Protein AF-0000000070044343 (afdb_homodimer)

pLDDT: mean 97.55, std 3.2, range [55.31, 98.94]

Organism: NCBI:txid859350

Sequence (542 aa):
MTFNSKKQLLQFLAEDIGKGDITSALLPKRKITARIISRENAVVGGVSYAKEIFKLKGCNCTILKKDGSKIKKNQSVMTITGDAGKILTCERTALNLLTRMSGIATQTNEMVKKIPSKTKVYATRKTAPGLRYFDKEAVEMGGGKKHRLRLDEMVMIKDNHIAVGDSLSSLIKKAKRKYKKFEVEVENIQDAVLAAREEATIIMLDNFTPEQIKKTIQILKKQKLRNRVMLEASGGINSKNISKYGKTGVDIISVGSITNSVKGIDMSLEIMTFNSKKQLLQFLAEDIGKGDITSALLPKRKITARIISRENAVVGGVSYAKEIFKLKGCNCTILKKDGSKIKKNQSVMTITGDAGKILTCERTALNLLTRMSGIATQTNEMVKKIPSKTKVYATRKTAPGLRYFDKEAVEMGGGKKHRLRLDEMVMIKDNHIAVGDSLSSLIKKAKRKYKKFEVEVENIQDAVLAAREEATIIMLDNFTPEQIKKTIQILKKQKLRNRVMLEASGGINSKNISKYGKTGVDIISVGSITNSVKGIDMSLEI

Structure (mmCIF, N/CA/C/O backbone):
data_AF-0000000070044343-model_v1
#
loop_
_entity.id
_entity.type
_entity.pdbx_description
1 polymer 'Nicotinate-nucleotide pyrophosphorylase'
#
loop_
_atom_site.group_PDB
_atom_site.id
_atom_site.type_symbol
_atom_site.label_atom_id
_atom_site.label_alt_id
_atom_site.label_comp_id
_atom_site.label_asym_id
_atom_site.label_entity_id
_atom_site.label_seq_id
_atom_site.pdbx_PDB_ins_code
_atom_site.Cartn_x
_atom_site.Cartn_y
_atom_site.Cartn_z
_atom_site.occupancy
_atom_site.B_iso_or_equiv
_atom_site.auth_seq_id
_atom_site.auth_comp_id
_atom_site.auth_asym_id
_atom_site.auth_atom_id
_atom_site.pdbx_PDB_model_num
ATOM 1 N N . MET A 1 1 ? 1.25 -1.745 -22.375 1 55.31 1 MET A N 1
ATOM 2 C CA . MET A 1 1 ? 2.027 -0.523 -22.188 1 55.31 1 MET A CA 1
ATOM 3 C C . MET A 1 1 ? 3.295 -0.8 -21.391 1 55.31 1 MET A C 1
ATOM 5 O O . MET A 1 1 ? 3.254 -1.519 -20.391 1 55.31 1 MET A O 1
ATOM 9 N N . THR A 1 2 ? 4.438 -0.541 -22 1 77.75 2 THR A N 1
ATOM 10 C CA . THR A 1 2 ? 5.75 -0.702 -21.375 1 77.75 2 THR A CA 1
ATOM 11 C C . THR A 1 2 ? 5.871 0.167 -20.125 1 77.75 2 THR A C 1
ATOM 13 O O . THR A 1 2 ? 5.41 1.31 -20.109 1 77.75 2 THR A O 1
ATOM 16 N N . PHE A 1 3 ? 6.238 -0.471 -19.062 1 86.19 3 PHE A N 1
ATOM 17 C CA . PHE A 1 3 ? 6.445 0.259 -17.828 1 86.19 3 PHE A CA 1
ATOM 18 C C . PHE A 1 3 ? 7.398 1.43 -18.031 1 86.19 3 PHE A C 1
ATOM 20 O O . PHE A 1 3 ? 8.5 1.253 -18.562 1 86.19 3 PHE A O 1
ATOM 27 N N . ASN A 1 4 ? 6.867 2.605 -17.781 1 93.75 4 ASN A N 1
ATOM 28 C CA . ASN A 1 4 ? 7.617 3.855 -17.812 1 93.75 4 ASN A CA 1
ATOM 29 C C . ASN A 1 4 ? 7.641 4.539 -16.453 1 93.75 4 ASN A C 1
ATOM 31 O O . ASN A 1 4 ? 6.684 5.219 -16.078 1 93.75 4 ASN A O 1
ATOM 35 N N . SER A 1 5 ? 8.75 4.367 -15.781 1 94.38 5 SER A N 1
ATOM 36 C CA . SER A 1 5 ? 8.844 4.84 -14.398 1 94.38 5 SER A CA 1
ATOM 37 C C . SER A 1 5 ? 8.766 6.359 -14.328 1 94.38 5 SER A C 1
ATOM 39 O O . SER A 1 5 ? 8.117 6.906 -13.43 1 94.38 5 SER A O 1
ATOM 41 N N . LYS A 1 6 ? 9.391 7.098 -15.281 1 96.62 6 LYS A N 1
ATOM 42 C CA . LYS A 1 6 ? 9.367 8.555 -15.258 1 96.62 6 LYS A CA 1
ATOM 43 C C . LYS A 1 6 ? 7.941 9.086 -15.367 1 96.62 6 LYS A C 1
ATOM 45 O O . LYS A 1 6 ? 7.562 10.016 -14.648 1 96.62 6 LYS A O 1
ATOM 50 N N . LYS A 1 7 ? 7.211 8.469 -16.266 1 97 7 LYS A N 1
ATOM 51 C CA . LYS A 1 7 ? 5.816 8.867 -16.422 1 97 7 LYS A CA 1
ATOM 52 C C . LYS A 1 7 ? 5.02 8.633 -15.148 1 97 7 LYS A C 1
ATOM 54 O O . LYS A 1 7 ? 4.195 9.461 -14.758 1 97 7 LYS A O 1
ATOM 59 N N . GLN A 1 8 ? 5.215 7.539 -14.523 1 97.38 8 GLN A N 1
ATOM 60 C CA . GLN A 1 8 ? 4.508 7.215 -13.289 1 97.38 8 GLN A CA 1
ATOM 61 C C . GLN A 1 8 ? 4.895 8.172 -12.164 1 97.38 8 GLN A C 1
ATOM 63 O O . GLN A 1 8 ? 4.035 8.617 -11.398 1 97.38 8 GLN A O 1
ATOM 68 N N . LEU A 1 9 ? 6.191 8.469 -12.086 1 98.62 9 LEU A N 1
ATOM 69 C CA . LEU A 1 9 ? 6.656 9.383 -11.047 1 98.62 9 LEU A CA 1
ATOM 70 C C . LEU A 1 9 ? 6.051 10.773 -11.234 1 98.62 9 LEU A C 1
ATOM 72 O O . LEU A 1 9 ? 5.699 11.438 -10.25 1 98.62 9 LEU A O 1
ATOM 76 N N . LEU A 1 10 ? 5.906 11.195 -12.492 1 98.25 10 LEU A N 1
ATOM 77 C CA . LEU A 1 10 ? 5.27 12.477 -12.781 1 98.25 10 LEU A CA 1
ATOM 78 C C . LEU A 1 10 ? 3.807 12.469 -12.352 1 98.25 10 LEU A C 1
ATOM 80 O O . LEU A 1 10 ? 3.295 13.469 -11.852 1 98.25 10 LEU A O 1
ATOM 84 N N . GLN A 1 11 ? 3.199 11.328 -12.508 1 97.44 11 GLN A N 1
ATOM 85 C CA . GLN A 1 11 ? 1.81 11.188 -12.086 1 97.44 11 GLN A CA 1
ATOM 86 C C . GLN A 1 11 ? 1.691 11.242 -10.562 1 97.44 11 GLN A C 1
ATOM 88 O O . GLN A 1 11 ? 0.748 11.828 -10.031 1 97.44 11 GLN A O 1
ATOM 93 N N . PHE A 1 12 ? 2.637 10.594 -9.891 1 98.38 12 PHE A N 1
ATOM 94 C CA . PHE A 1 12 ? 2.646 10.641 -8.43 1 98.38 12 PHE A CA 1
ATOM 95 C C . PHE A 1 12 ? 2.805 12.07 -7.938 1 98.38 12 PHE A C 1
ATOM 97 O O . PHE A 1 12 ? 2.102 12.5 -7.016 1 98.38 12 PHE A O 1
ATOM 104 N N . LEU A 1 13 ? 3.688 12.82 -8.578 1 98.56 13 LEU A N 1
ATOM 105 C CA . LEU A 1 13 ? 3.912 14.219 -8.219 1 98.56 13 LEU A CA 1
ATOM 106 C C . LEU A 1 13 ? 2.66 15.047 -8.469 1 98.56 13 LEU A C 1
ATOM 108 O O . LEU A 1 13 ? 2.256 15.844 -7.617 1 98.56 13 LEU A O 1
ATOM 112 N N . ALA A 1 14 ? 2.078 14.836 -9.586 1 98 14 ALA A N 1
ATOM 113 C CA . ALA A 1 14 ? 0.883 15.594 -9.945 1 98 14 ALA A CA 1
ATOM 114 C C . ALA A 1 14 ? -0.254 15.328 -8.961 1 98 14 ALA A C 1
ATOM 116 O O . ALA A 1 14 ? -1.013 16.234 -8.617 1 98 14 ALA A O 1
ATOM 117 N N . GLU A 1 15 ? -0.381 14.125 -8.508 1 97.62 15 GLU A N 1
ATOM 118 C CA . GLU A 1 15 ? -1.396 13.734 -7.531 1 97.62 15 GLU A CA 1
ATOM 119 C C . GLU A 1 15 ? -1.244 14.523 -6.23 1 97.62 15 GLU A C 1
ATOM 121 O O . GLU A 1 15 ? -2.238 14.922 -5.621 1 97.62 15 GLU A O 1
ATOM 126 N N . ASP A 1 16 ? -0.014 14.773 -5.855 1 98 16 ASP A N 1
ATOM 127 C CA . ASP A 1 16 ? 0.257 15.406 -4.57 1 98 16 ASP A CA 1
ATOM 128 C C . ASP A 1 16 ? 0.26 16.922 -4.691 1 98 16 ASP A C 1
ATOM 130 O O . ASP A 1 16 ? -0.169 17.625 -3.773 1 98 16 ASP A O 1
ATOM 134 N N . ILE A 1 17 ? 0.705 17.438 -5.801 1 98.06 17 ILE A N 1
ATOM 135 C CA . ILE A 1 17 ? 0.956 18.859 -5.957 1 98.06 17 ILE A CA 1
ATOM 136 C C . ILE A 1 17 ? -0.338 19.578 -6.348 1 98.06 17 ILE A C 1
ATOM 138 O O . ILE A 1 17 ? -0.593 20.703 -5.902 1 98.06 17 ILE A O 1
ATOM 142 N N . GLY A 1 18 ? -1.152 18.938 -7.176 1 96.81 18 GLY A N 1
ATOM 143 C CA . GLY A 1 18 ? -2.326 19.609 -7.711 1 96.81 18 GLY A CA 1
ATOM 144 C C . GLY A 1 18 ? -1.993 20.875 -8.484 1 96.81 18 GLY A C 1
ATOM 145 O O . GLY A 1 18 ? -1.176 20.844 -9.406 1 96.81 18 GLY A O 1
ATOM 146 N N . LYS A 1 19 ? -2.557 21.984 -8.016 1 96.88 19 LYS A N 1
ATOM 147 C CA . LYS A 1 19 ? -2.316 23.25 -8.695 1 96.88 19 LYS A CA 1
ATOM 148 C C . LYS A 1 19 ? -1.028 23.906 -8.203 1 96.88 19 LYS A C 1
ATOM 150 O O . LYS A 1 19 ? -0.556 24.875 -8.797 1 96.88 19 LYS A O 1
ATOM 155 N N . GLY A 1 20 ? -0.52 23.391 -7.152 1 97.5 20 GLY A N 1
ATOM 156 C CA . GLY A 1 20 ? 0.73 23.938 -6.652 1 97.5 20 GLY A CA 1
ATOM 157 C C . GLY A 1 20 ? 0.908 23.766 -5.156 1 97.5 20 GLY A C 1
ATOM 158 O O . GLY A 1 20 ? -0.038 23.406 -4.453 1 97.5 20 GLY A O 1
ATOM 159 N N . ASP A 1 21 ? 2.107 23.922 -4.711 1 98.12 21 ASP A N 1
ATOM 160 C CA . ASP A 1 21 ? 2.443 23.906 -3.289 1 98.12 21 ASP A CA 1
ATOM 161 C C . ASP A 1 21 ? 2.299 25.297 -2.668 1 98.12 21 ASP A C 1
ATOM 163 O O . ASP A 1 21 ? 3.266 26.047 -2.611 1 98.12 21 ASP A O 1
ATOM 167 N N . ILE A 1 22 ? 1.182 25.484 -2.037 1 98.25 22 ILE A N 1
ATOM 168 C CA . ILE A 1 22 ? 0.842 26.828 -1.619 1 98.25 22 ILE A CA 1
ATOM 169 C C . ILE A 1 22 ? 1.586 27.172 -0.332 1 98.25 22 ILE A C 1
ATOM 171 O O . ILE A 1 22 ? 1.764 28.359 -0.006 1 98.25 22 ILE A O 1
ATOM 175 N N . THR A 1 23 ? 2.002 26.156 0.42 1 98.25 23 THR A N 1
ATOM 176 C CA . THR A 1 23 ? 2.785 26.438 1.62 1 98.25 23 THR A CA 1
ATOM 177 C C . THR A 1 23 ? 4.203 26.859 1.254 1 98.25 23 THR A C 1
ATOM 179 O O . THR A 1 23 ? 4.691 27.891 1.729 1 98.25 23 THR A O 1
ATOM 182 N N . SER A 1 24 ? 4.852 26.094 0.402 1 97.81 24 SER A N 1
ATOM 183 C CA . SER A 1 24 ? 6.23 26.375 0.029 1 97.81 24 SER A CA 1
ATOM 184 C C . SER A 1 24 ? 6.324 27.656 -0.79 1 97.81 24 SER A C 1
ATOM 186 O O . SER A 1 24 ? 7.387 28.281 -0.864 1 97.81 24 SER A O 1
ATOM 188 N N . ALA A 1 25 ? 5.266 28.078 -1.412 1 96.88 25 ALA A N 1
ATOM 189 C CA . ALA A 1 25 ? 5.234 29.328 -2.164 1 96.88 25 ALA A CA 1
ATOM 190 C C . ALA A 1 25 ? 5.426 30.531 -1.242 1 96.88 25 ALA A C 1
ATOM 192 O O . ALA A 1 25 ? 5.746 31.625 -1.702 1 96.88 25 ALA A O 1
ATOM 193 N N . LEU A 1 26 ? 5.215 30.328 0.057 1 97 26 LEU A N 1
ATOM 194 C CA . LEU A 1 26 ? 5.383 31.406 1.025 1 97 26 LEU A CA 1
ATOM 195 C C . LEU A 1 26 ? 6.855 31.609 1.352 1 97 26 LEU A C 1
ATOM 197 O O . LEU A 1 26 ? 7.223 32.625 1.97 1 97 26 LEU A O 1
ATOM 201 N N . LEU A 1 27 ? 7.719 30.734 0.926 1 97 27 LEU A N 1
ATOM 202 C CA . LEU A 1 27 ? 9.125 30.734 1.3 1 97 27 LEU A CA 1
ATOM 203 C C . LEU A 1 27 ? 9.938 31.625 0.359 1 97 27 LEU A C 1
ATOM 205 O O . LEU A 1 27 ? 9.57 31.797 -0.808 1 97 27 LEU A O 1
ATOM 209 N N . PRO A 1 28 ? 11 32.219 0.883 1 94.81 28 PRO A N 1
ATOM 210 C CA . PRO A 1 28 ? 11.93 32.906 -0.033 1 94.81 28 PRO A CA 1
ATOM 211 C C . PRO A 1 28 ? 12.656 31.922 -0.955 1 94.81 28 PRO A C 1
ATOM 213 O O . PRO A 1 28 ? 12.789 30.734 -0.621 1 94.81 28 PRO A O 1
ATOM 216 N N . LYS A 1 29 ? 13.008 32.469 -2.064 1 94.44 29 LYS A N 1
ATOM 217 C CA . LYS A 1 29 ? 13.836 31.641 -2.939 1 94.44 29 LYS A CA 1
ATOM 218 C C . LYS A 1 29 ? 15.234 31.438 -2.354 1 94.44 29 LYS A C 1
ATOM 220 O O . LYS A 1 29 ? 15.945 32.406 -2.096 1 94.44 29 LYS A O 1
ATOM 225 N N . ARG A 1 30 ? 15.57 30.219 -2.07 1 95.06 30 ARG A N 1
ATOM 226 C CA . ARG A 1 30 ? 16.859 29.891 -1.485 1 95.06 30 ARG A CA 1
ATOM 227 C C . ARG A 1 30 ? 17.297 28.469 -1.863 1 95.06 30 ARG A C 1
ATOM 229 O O . ARG A 1 30 ? 16.453 27.578 -1.966 1 95.06 30 ARG A O 1
ATOM 236 N N . LYS A 1 31 ? 18.578 28.375 -2.076 1 97.56 31 LYS A N 1
ATOM 237 C CA . LYS A 1 31 ? 19.156 27.047 -2.254 1 97.56 31 LYS A CA 1
ATOM 238 C C . LYS A 1 31 ? 19.516 26.406 -0.909 1 97.56 31 LYS A C 1
ATOM 240 O O . LYS A 1 31 ? 20.094 27.062 -0.043 1 97.56 31 LYS A O 1
ATOM 245 N N . ILE A 1 32 ? 19.125 25.188 -0.767 1 98.25 32 ILE A N 1
ATOM 246 C CA . ILE A 1 32 ? 19.422 24.516 0.493 1 98.25 32 ILE A CA 1
ATOM 247 C C . ILE A 1 32 ? 19.938 23.094 0.216 1 98.25 32 ILE A C 1
ATOM 249 O O . ILE A 1 32 ? 19.922 22.641 -0.929 1 98.25 32 ILE A O 1
ATOM 253 N N . THR A 1 33 ? 20.453 22.5 1.271 1 98.5 33 THR A N 1
ATOM 254 C CA . THR A 1 33 ? 20.781 21.078 1.309 1 98.5 33 THR A CA 1
ATOM 255 C C . THR A 1 33 ? 19.922 20.359 2.346 1 98.5 33 THR A C 1
ATOM 257 O O . THR A 1 33 ? 19.812 20.812 3.488 1 98.5 33 THR A O 1
ATOM 260 N N . ALA A 1 34 ? 19.281 19.344 1.929 1 98.62 34 ALA A N 1
ATOM 261 C CA . ALA A 1 34 ? 18.484 18.484 2.805 1 98.62 34 ALA A CA 1
ATOM 262 C C . ALA A 1 34 ? 18.969 17.047 2.766 1 98.62 34 ALA A C 1
ATOM 264 O O . ALA A 1 34 ? 19.75 16.672 1.891 1 98.62 34 ALA A O 1
ATOM 265 N N . ARG A 1 35 ? 18.625 16.328 3.742 1 98.69 35 ARG A N 1
ATOM 266 C CA . ARG A 1 35 ? 18.938 14.898 3.773 1 98.69 35 ARG A CA 1
ATOM 267 C C . ARG A 1 35 ? 17.688 14.086 4.109 1 98.69 35 ARG A C 1
ATOM 269 O O . ARG A 1 35 ? 16.828 14.547 4.863 1 98.69 35 ARG A O 1
ATOM 276 N N . ILE A 1 36 ? 17.547 12.922 3.537 1 98.88 36 ILE A N 1
ATOM 277 C CA . ILE A 1 36 ? 16.547 11.945 3.957 1 98.88 36 ILE A CA 1
ATOM 278 C C . ILE A 1 36 ? 17.203 10.906 4.867 1 98.88 36 ILE A C 1
ATOM 280 O O . ILE A 1 36 ? 18.25 10.352 4.539 1 98.88 36 ILE A O 1
ATOM 284 N N . ILE A 1 37 ? 16.562 10.648 5.988 1 98.75 37 ILE A N 1
ATOM 285 C CA . ILE A 1 37 ? 17.109 9.695 6.949 1 98.75 37 ILE A CA 1
ATOM 286 C C . ILE A 1 37 ? 16.062 8.625 7.258 1 98.75 37 ILE A C 1
ATOM 288 O O . ILE A 1 37 ? 14.867 8.875 7.164 1 98.75 37 ILE A O 1
ATOM 292 N N . SER A 1 38 ? 16.562 7.426 7.57 1 98.69 38 SER A N 1
ATOM 293 C CA . SER A 1 38 ? 15.688 6.398 8.125 1 98.69 38 SER A CA 1
ATOM 294 C C . SER A 1 38 ? 15.602 6.508 9.641 1 98.69 38 SER A C 1
ATOM 296 O O . SER A 1 38 ? 16.625 6.637 10.32 1 98.69 38 SER A O 1
ATOM 298 N N . ARG A 1 39 ? 14.414 6.453 10.156 1 97.62 39 ARG A N 1
ATOM 299 C CA . ARG A 1 39 ? 14.227 6.535 11.602 1 97.62 39 ARG A CA 1
ATOM 300 C C . ARG A 1 39 ? 14.227 5.148 12.234 1 97.62 39 ARG A C 1
ATOM 302 O O . ARG A 1 39 ? 14.047 5.016 13.453 1 97.62 39 ARG A O 1
ATOM 309 N N . GLU A 1 40 ? 14.391 4.094 11.523 1 97.56 40 GLU A N 1
ATOM 310 C CA . GLU A 1 40 ? 14.492 2.719 12.008 1 97.56 40 GLU A CA 1
ATOM 311 C C . GLU A 1 40 ? 15.422 1.892 11.125 1 97.56 40 GLU A C 1
ATOM 313 O O . GLU A 1 40 ? 15.828 2.334 10.047 1 97.56 40 GLU A O 1
ATOM 318 N N . ASN A 1 41 ? 15.938 0.764 11.68 1 98.75 41 ASN A N 1
ATOM 319 C CA . ASN A 1 41 ? 16.672 -0.188 10.852 1 98.75 41 ASN A CA 1
ATOM 320 C C . ASN A 1 41 ? 15.82 -0.725 9.711 1 98.75 41 ASN A C 1
ATOM 322 O O . ASN A 1 41 ? 14.625 -0.976 9.891 1 98.75 41 ASN A O 1
ATOM 326 N N . ALA A 1 42 ? 16.5 -0.84 8.516 1 98.88 42 ALA A N 1
ATOM 327 C CA . ALA A 1 42 ? 15.703 -1.273 7.367 1 98.88 42 ALA A CA 1
ATOM 328 C C . ALA A 1 42 ? 16.594 -1.737 6.223 1 98.88 42 ALA A C 1
ATOM 330 O O . ALA A 1 42 ? 17.828 -1.749 6.352 1 98.88 42 ALA A O 1
ATOM 331 N N . VAL A 1 43 ? 16.047 -2.291 5.246 1 98.94 43 VAL A N 1
ATOM 332 C CA . VAL A 1 43 ? 16.609 -2.414 3.906 1 98.94 43 VAL A CA 1
ATOM 333 C C . VAL A 1 43 ? 16.062 -1.304 3.01 1 98.94 43 VAL A C 1
ATOM 335 O O . VAL A 1 43 ? 14.852 -1.137 2.885 1 98.94 43 VAL A O 1
ATOM 338 N N . VAL A 1 44 ? 17 -0.612 2.383 1 98.88 44 VAL A N 1
ATOM 339 C CA . VAL A 1 44 ? 16.609 0.56 1.604 1 98.88 44 VAL A CA 1
ATOM 340 C C . VAL A 1 44 ? 16 0.12 0.279 1 98.88 44 VAL A C 1
ATOM 342 O O . VAL A 1 44 ? 16.531 -0.766 -0.396 1 98.88 44 VAL A O 1
ATOM 345 N N . GLY A 1 45 ? 14.867 0.693 -0.033 1 98.88 45 GLY A N 1
ATOM 346 C CA . GLY A 1 45 ? 14.219 0.494 -1.321 1 98.88 45 GLY A CA 1
ATOM 347 C C . GLY A 1 45 ? 13.617 1.765 -1.889 1 98.88 45 GLY A C 1
ATOM 348 O O . GLY A 1 45 ? 12.984 2.537 -1.163 1 98.88 45 GLY A O 1
ATOM 349 N N . GLY A 1 46 ? 13.859 1.996 -3.191 1 98.69 46 GLY A N 1
ATOM 350 C CA . GLY A 1 46 ? 13.211 3.096 -3.891 1 98.69 46 GLY A CA 1
ATOM 351 C C . GLY A 1 46 ? 14.07 4.348 -3.955 1 98.69 46 GLY A C 1
ATOM 352 O O . GLY A 1 46 ? 13.586 5.414 -4.344 1 98.69 46 GLY A O 1
ATOM 353 N N . VAL A 1 47 ? 15.336 4.262 -3.619 1 98.69 47 VAL A N 1
ATOM 354 C CA . VAL A 1 47 ? 16.188 5.449 -3.551 1 98.69 47 VAL A CA 1
ATOM 355 C C . VAL A 1 47 ? 16.422 6 -4.953 1 98.69 47 VAL A C 1
ATOM 357 O O . VAL A 1 47 ? 16.469 7.215 -5.148 1 98.69 47 VAL A O 1
ATOM 360 N N . SER A 1 48 ? 16.547 5.125 -5.938 1 98.69 48 SER A N 1
ATOM 361 C CA . SER A 1 48 ? 16.719 5.559 -7.32 1 98.69 48 SER A CA 1
ATOM 362 C C . SER A 1 48 ? 15.516 6.352 -7.805 1 98.69 48 SER A C 1
ATOM 364 O O . SER A 1 48 ? 15.664 7.34 -8.523 1 98.69 48 SER A O 1
ATOM 366 N N . TYR A 1 49 ? 14.336 5.926 -7.441 1 98.81 49 TYR A N 1
ATOM 367 C CA . TYR A 1 49 ? 13.117 6.621 -7.828 1 98.81 49 TYR A CA 1
ATOM 368 C C . TYR A 1 49 ? 12.984 7.945 -7.09 1 98.81 49 TYR A C 1
ATOM 370 O O . TYR A 1 49 ? 12.531 8.945 -7.66 1 98.81 49 TYR A O 1
ATOM 378 N N . ALA A 1 50 ? 13.359 7.918 -5.797 1 98.81 50 ALA A N 1
ATOM 379 C CA . ALA A 1 50 ? 13.352 9.172 -5.043 1 98.81 50 ALA A CA 1
ATOM 380 C C . ALA A 1 50 ? 14.266 10.203 -5.691 1 98.81 50 ALA A C 1
ATOM 382 O O . ALA A 1 50 ? 13.891 11.375 -5.824 1 98.81 50 ALA A O 1
ATOM 383 N N . LYS A 1 51 ? 15.445 9.773 -6.078 1 98.81 51 LYS A N 1
ATOM 384 C CA . LYS A 1 51 ? 16.375 10.648 -6.781 1 98.81 51 LYS A CA 1
ATOM 385 C C . LYS A 1 51 ? 15.734 11.234 -8.039 1 98.81 51 LYS A C 1
ATOM 387 O O . LYS A 1 51 ? 15.844 12.43 -8.305 1 98.81 51 LYS A O 1
ATOM 392 N N . GLU A 1 52 ? 15.117 10.383 -8.789 1 98.81 52 GLU A N 1
ATOM 393 C CA . GLU A 1 52 ? 14.484 10.828 -10.031 1 98.81 52 GLU A CA 1
ATOM 394 C C . GLU A 1 52 ? 13.391 11.852 -9.758 1 98.81 52 GLU A C 1
ATOM 396 O O . GLU A 1 52 ? 13.227 12.812 -10.508 1 98.81 52 GLU A O 1
ATOM 401 N N . ILE A 1 53 ? 12.617 11.664 -8.688 1 98.88 53 ILE A N 1
ATOM 402 C CA . ILE A 1 53 ? 11.555 12.594 -8.312 1 98.88 53 ILE A CA 1
ATOM 403 C C . ILE A 1 53 ? 12.141 13.984 -8.086 1 98.88 53 ILE A C 1
ATOM 405 O O . ILE A 1 53 ? 11.633 14.969 -8.625 1 98.88 53 ILE A O 1
ATOM 409 N N . PHE A 1 54 ? 13.18 14.094 -7.348 1 98.88 54 PHE A N 1
ATOM 410 C CA . PHE A 1 54 ? 13.812 15.383 -7.074 1 98.88 54 PHE A CA 1
ATOM 411 C C . PHE A 1 54 ? 14.43 15.961 -8.344 1 98.88 54 PHE A C 1
ATOM 413 O O . PHE A 1 54 ? 14.352 17.172 -8.578 1 98.88 54 PHE A O 1
ATOM 420 N N . LYS A 1 55 ? 15.023 15.117 -9.172 1 98.81 55 LYS A N 1
ATOM 421 C CA . LYS A 1 55 ? 15.633 15.555 -10.422 1 98.81 55 LYS A CA 1
ATOM 422 C C . LYS A 1 55 ? 14.594 16.156 -11.359 1 98.81 55 LYS A C 1
ATOM 424 O O . LYS A 1 55 ? 14.891 17.109 -12.094 1 98.81 55 LYS A O 1
ATOM 429 N N . LEU A 1 56 ? 13.43 15.578 -11.367 1 98.62 56 LEU A N 1
ATOM 430 C CA . LEU A 1 56 ? 12.344 16.062 -12.211 1 98.62 56 LEU A CA 1
ATOM 431 C C . LEU A 1 56 ? 12.016 17.516 -11.891 1 98.62 56 LEU A C 1
ATOM 433 O O . LEU A 1 56 ? 11.461 18.234 -12.734 1 98.62 56 LEU A O 1
ATOM 437 N N . LYS A 1 57 ? 12.359 17.938 -10.68 1 98.25 57 LYS A N 1
ATOM 438 C CA . LYS A 1 57 ? 12.094 19.312 -10.273 1 98.25 57 LYS A CA 1
ATOM 439 C C . LYS A 1 57 ? 13.383 20.141 -10.242 1 98.25 57 LYS A C 1
ATOM 441 O O . LYS A 1 57 ? 13.422 21.219 -9.648 1 98.25 57 LYS A O 1
ATOM 446 N N . GLY A 1 58 ? 14.422 19.609 -10.773 1 98.25 58 GLY A N 1
ATOM 447 C CA . GLY A 1 58 ? 15.656 20.344 -10.984 1 98.25 58 GLY A CA 1
ATOM 448 C C . GLY A 1 58 ? 16.594 20.297 -9.781 1 98.25 58 GLY A C 1
ATOM 449 O O . GLY A 1 58 ? 17.5 21.125 -9.656 1 98.25 58 GLY A O 1
ATOM 450 N N . CYS A 1 59 ? 16.406 19.406 -8.875 1 98.75 59 CYS A N 1
ATOM 451 C CA . CYS A 1 59 ? 17.281 19.266 -7.715 1 98.75 59 CYS A CA 1
ATOM 452 C C . CYS A 1 59 ? 18.391 18.25 -7.98 1 98.75 59 CYS A C 1
ATOM 454 O O . CYS A 1 59 ? 18.25 17.391 -8.852 1 98.75 59 CYS A O 1
ATOM 456 N N . ASN A 1 60 ? 19.469 18.391 -7.234 1 98.62 60 ASN A N 1
ATOM 457 C CA . ASN A 1 60 ? 20.578 17.438 -7.293 1 98.62 60 ASN A CA 1
ATOM 458 C C . ASN A 1 60 ? 20.562 16.484 -6.102 1 98.62 60 ASN A C 1
ATOM 460 O O . ASN A 1 60 ? 20.281 16.906 -4.973 1 98.62 60 ASN A O 1
ATOM 464 N N . CYS A 1 61 ? 20.828 15.242 -6.418 1 98.56 61 CYS A N 1
ATOM 465 C CA . CYS A 1 61 ? 20.75 14.242 -5.359 1 98.56 61 CYS A CA 1
ATOM 466 C C . CYS A 1 61 ? 22 13.367 -5.355 1 98.56 61 CYS A C 1
ATOM 468 O O . CYS A 1 61 ? 22.531 13.016 -6.414 1 98.56 61 CYS A O 1
ATOM 470 N N . THR A 1 62 ? 22.469 13.078 -4.184 1 98.81 62 THR A N 1
ATOM 471 C CA . THR A 1 62 ? 23.516 12.086 -3.973 1 98.81 62 THR A CA 1
ATOM 472 C C . THR A 1 62 ? 23 10.922 -3.141 1 98.81 62 THR A C 1
ATOM 474 O O . THR A 1 62 ? 22.547 11.109 -2.006 1 98.81 62 THR A O 1
ATOM 477 N N . ILE A 1 63 ? 23.094 9.75 -3.705 1 98.81 63 ILE A N 1
ATOM 478 C CA . ILE A 1 63 ? 22.672 8.547 -2.998 1 98.81 63 ILE A CA 1
ATOM 479 C C . ILE A 1 63 ? 23.766 8.102 -2.039 1 98.81 63 ILE A C 1
ATOM 481 O O . ILE A 1 63 ? 24.922 7.934 -2.441 1 98.81 63 ILE A O 1
ATOM 485 N N . LEU A 1 64 ? 23.453 7.938 -0.839 1 98.81 64 LEU A N 1
ATOM 486 C CA . LEU A 1 64 ? 24.422 7.512 0.167 1 98.81 64 LEU A CA 1
ATOM 487 C C . LEU A 1 64 ? 24.25 6.031 0.489 1 98.81 64 LEU A C 1
ATOM 489 O O . LEU A 1 64 ? 25.219 5.367 0.893 1 98.81 64 LEU A O 1
ATOM 493 N N . LYS A 1 65 ? 23.047 5.531 0.412 1 98.69 65 LYS A N 1
ATOM 494 C CA . LYS A 1 65 ? 22.719 4.121 0.57 1 98.69 65 LYS A CA 1
ATOM 495 C C . LYS A 1 65 ? 21.922 3.607 -0.624 1 98.69 65 LYS A C 1
ATOM 497 O O . LYS A 1 65 ? 20.797 4.043 -0.855 1 98.69 65 LYS A O 1
ATOM 502 N N . LYS A 1 66 ? 22.453 2.67 -1.312 1 98.62 66 LYS A N 1
ATOM 503 C CA . LYS A 1 66 ? 21.844 2.184 -2.541 1 98.62 66 LYS A CA 1
ATOM 504 C C . LYS A 1 66 ? 20.672 1.255 -2.238 1 98.62 66 LYS A C 1
ATOM 506 O O . LYS A 1 66 ? 20.562 0.725 -1.131 1 98.62 66 LYS A O 1
ATOM 511 N N . ASP A 1 67 ? 19.844 1.055 -3.184 1 98.75 67 ASP A N 1
ATOM 512 C CA . ASP A 1 67 ? 18.766 0.083 -3.078 1 98.75 67 ASP A CA 1
ATOM 513 C C . ASP A 1 67 ? 19.297 -1.299 -2.707 1 98.75 67 ASP A C 1
ATOM 515 O O . ASP A 1 67 ? 20.297 -1.756 -3.27 1 98.75 67 ASP A O 1
ATOM 519 N N . GLY A 1 68 ? 18.594 -1.936 -1.744 1 98.75 68 GLY A N 1
ATOM 520 C CA . GLY A 1 68 ? 19 -3.268 -1.325 1 98.75 68 GLY A CA 1
ATOM 521 C C . GLY A 1 68 ? 19.969 -3.258 -0.163 1 98.75 68 GLY A C 1
ATOM 522 O O . GLY A 1 68 ? 20.219 -4.297 0.454 1 98.75 68 GLY A O 1
ATOM 523 N N . SER A 1 69 ? 20.469 -2.098 0.226 1 98.62 69 SER A N 1
ATOM 524 C CA . SER A 1 69 ? 21.438 -1.991 1.316 1 98.62 69 SER A CA 1
ATOM 525 C C . SER A 1 69 ? 20.734 -1.913 2.668 1 98.62 69 SER A C 1
ATOM 527 O O . SER A 1 69 ? 19.641 -1.362 2.775 1 98.62 69 SER A O 1
ATOM 529 N N . LYS A 1 70 ? 21.453 -2.432 3.674 1 98.69 70 LYS A N 1
ATOM 530 C CA . LYS A 1 70 ? 20.984 -2.254 5.043 1 98.69 70 LYS A CA 1
ATOM 531 C C . LYS A 1 70 ? 21.297 -0.85 5.555 1 98.69 70 LYS A C 1
ATOM 533 O O . LYS A 1 70 ? 22.312 -0.266 5.199 1 98.69 70 LYS A O 1
ATOM 538 N N . ILE A 1 71 ? 20.406 -0.338 6.332 1 98.75 71 ILE A N 1
ATOM 539 C CA . ILE A 1 71 ? 20.594 0.983 6.922 1 98.75 71 ILE A CA 1
ATOM 540 C C . ILE A 1 71 ? 20.219 0.952 8.398 1 98.75 71 ILE A C 1
ATOM 542 O O . ILE A 1 71 ? 19.266 0.272 8.781 1 98.75 71 ILE A O 1
ATOM 546 N N . LYS A 1 72 ? 20.938 1.661 9.195 1 98.56 72 LYS A N 1
ATOM 547 C CA . LYS A 1 72 ? 20.656 1.756 10.625 1 98.56 72 LYS A CA 1
ATOM 548 C C . LYS A 1 72 ? 19.828 2.99 10.945 1 98.56 72 LYS A C 1
ATOM 550 O O . LYS A 1 72 ? 19.766 3.928 10.148 1 98.56 72 LYS A O 1
ATOM 555 N N . LYS A 1 73 ? 19.219 2.947 12.086 1 98.25 73 LYS A N 1
ATOM 556 C CA . LYS A 1 73 ? 18.469 4.09 12.586 1 98.25 73 LYS A CA 1
ATOM 557 C C . LYS A 1 73 ? 19.312 5.363 12.562 1 98.25 73 LYS A C 1
ATOM 559 O O . LYS A 1 73 ? 20.469 5.348 12.961 1 98.25 73 LYS A O 1
ATOM 564 N N . ASN A 1 74 ? 18.719 6.43 11.93 1 97.62 74 ASN A N 1
ATOM 565 C CA . ASN A 1 74 ? 19.25 7.785 11.914 1 97.62 74 ASN A CA 1
ATOM 566 C C . ASN A 1 74 ? 20.359 7.934 10.875 1 97.62 74 ASN A C 1
ATOM 568 O O . ASN A 1 74 ? 21.031 8.961 10.82 1 97.62 74 ASN A O 1
ATOM 572 N N . GLN A 1 75 ? 20.562 6.934 10.07 1 98.56 75 GLN A N 1
ATOM 573 C CA . GLN A 1 75 ? 21.484 7.07 8.945 1 98.56 75 GLN A CA 1
ATOM 574 C C . GLN A 1 75 ? 20.812 7.742 7.754 1 98.56 75 GLN A C 1
ATOM 576 O O . GLN A 1 75 ? 19.594 7.633 7.578 1 98.56 75 GLN A O 1
ATOM 581 N N . SER A 1 76 ? 21.625 8.383 6.969 1 98.69 76 SER A N 1
ATOM 582 C CA . SER A 1 76 ? 21.125 9.102 5.801 1 98.69 76 SER A CA 1
ATOM 583 C C . SER A 1 76 ? 21.031 8.188 4.586 1 98.69 76 SER A C 1
ATOM 585 O O . SER A 1 76 ? 21.938 7.395 4.324 1 98.69 76 SER A O 1
ATOM 587 N N . VAL A 1 77 ? 19.984 8.328 3.904 1 98.75 77 VAL A N 1
ATOM 588 C CA . VAL A 1 77 ? 19.75 7.578 2.676 1 98.75 77 VAL A CA 1
ATOM 589 C C . VAL A 1 77 ? 20.281 8.359 1.479 1 98.75 77 VAL A C 1
ATOM 591 O O . VAL A 1 77 ? 20.859 7.77 0.556 1 98.75 77 VAL A O 1
ATOM 594 N N . MET A 1 78 ? 20.094 9.672 1.481 1 98.81 78 MET A N 1
ATOM 595 C CA . MET A 1 78 ? 20.516 10.539 0.387 1 98.81 78 MET A CA 1
ATOM 596 C C . MET A 1 78 ? 20.594 11.992 0.841 1 98.81 78 MET A C 1
ATOM 598 O O . MET A 1 78 ? 20.078 12.344 1.902 1 98.81 78 MET A O 1
ATOM 602 N N . THR A 1 79 ? 21.281 12.766 0.076 1 98.88 79 THR A N 1
ATOM 603 C CA . THR A 1 79 ? 21.297 14.219 0.215 1 98.88 79 THR A CA 1
ATOM 604 C C . THR A 1 79 ? 20.719 14.883 -1.033 1 98.88 79 THR A C 1
ATOM 606 O O . THR A 1 79 ? 20.875 14.367 -2.145 1 98.88 79 THR A O 1
ATOM 609 N N . ILE A 1 80 ? 20.062 15.922 -0.845 1 98.88 80 ILE A N 1
ATOM 610 C CA . ILE A 1 80 ? 19.438 16.672 -1.927 1 98.88 80 ILE A CA 1
ATOM 611 C C . ILE A 1 80 ? 19.844 18.141 -1.837 1 98.88 80 ILE A C 1
ATOM 613 O O . ILE A 1 80 ? 19.797 18.75 -0.76 1 98.88 80 ILE A O 1
ATOM 617 N N . THR A 1 81 ? 20.219 18.719 -2.887 1 98.81 81 THR A N 1
ATOM 618 C CA . THR A 1 81 ? 20.531 20.141 -2.975 1 98.81 81 THR A CA 1
ATOM 619 C C . THR A 1 81 ? 19.734 20.797 -4.086 1 98.81 81 THR A C 1
ATOM 621 O O . THR A 1 81 ? 19.547 20.234 -5.164 1 98.81 81 THR A O 1
ATOM 624 N N . GLY A 1 82 ? 19.188 21.938 -3.812 1 98.56 82 GLY A N 1
ATOM 625 C CA . GLY A 1 82 ? 18.406 22.688 -4.789 1 98.56 82 GLY A CA 1
ATOM 626 C C . GLY A 1 82 ? 17.531 23.75 -4.164 1 98.56 82 GLY A C 1
ATOM 627 O O . GLY A 1 82 ? 17.75 24.156 -3.023 1 98.56 82 GLY A O 1
ATOM 628 N N . ASP A 1 83 ? 16.609 24.266 -4.996 1 98.31 83 ASP A N 1
ATOM 629 C CA . ASP A 1 83 ? 15.648 25.25 -4.508 1 98.31 83 ASP A CA 1
ATOM 630 C C . ASP A 1 83 ? 14.789 24.656 -3.389 1 98.31 83 ASP A C 1
ATOM 632 O O . ASP A 1 83 ? 14.234 23.562 -3.529 1 98.31 83 ASP A O 1
ATOM 636 N N . ALA A 1 84 ? 14.664 25.406 -2.242 1 98.25 84 ALA A N 1
ATOM 637 C CA . ALA A 1 84 ? 13.961 24.922 -1.059 1 98.25 84 ALA A CA 1
ATOM 638 C C . ALA A 1 84 ? 12.516 24.547 -1.39 1 98.25 84 ALA A C 1
ATOM 640 O O . ALA A 1 84 ? 12.023 23.5 -0.97 1 98.25 84 ALA A O 1
ATOM 641 N N . GLY A 1 85 ? 11.844 25.453 -2.072 1 98 85 GLY A N 1
ATOM 642 C CA . GLY A 1 85 ? 10.461 25.203 -2.445 1 98 85 GLY A CA 1
ATOM 643 C C . GLY A 1 85 ? 10.289 23.938 -3.271 1 98 85 GLY A C 1
ATOM 644 O O . GLY A 1 85 ? 9.336 23.188 -3.078 1 98 85 GLY A O 1
ATOM 645 N N . LYS A 1 86 ? 11.203 23.703 -4.195 1 98.44 86 LYS A N 1
ATOM 646 C CA . LYS A 1 86 ? 11.148 22.516 -5.051 1 98.44 86 LYS A CA 1
ATOM 647 C C . LYS A 1 86 ? 11.406 21.25 -4.246 1 98.44 86 LYS A C 1
ATOM 649 O O . LYS A 1 86 ? 10.734 20.234 -4.457 1 98.44 86 LYS A O 1
ATOM 654 N N . ILE A 1 87 ? 12.383 21.297 -3.334 1 98.81 87 ILE A N 1
ATOM 655 C CA . ILE A 1 87 ? 12.703 20.156 -2.49 1 98.81 87 ILE A CA 1
ATOM 656 C C . ILE A 1 87 ? 11.492 19.797 -1.633 1 98.81 87 ILE A C 1
ATOM 658 O O . ILE A 1 87 ? 11.086 18.625 -1.577 1 98.81 87 ILE A O 1
ATOM 662 N N . LEU A 1 88 ? 10.867 20.797 -1.006 1 98.75 88 LEU A N 1
ATOM 663 C CA . LEU A 1 88 ? 9.75 20.547 -0.1 1 98.75 88 LEU A CA 1
ATOM 664 C C . LEU A 1 88 ? 8.516 20.094 -0.868 1 98.75 88 LEU A C 1
ATOM 666 O O . LEU A 1 88 ? 7.73 19.281 -0.361 1 98.75 88 LEU A O 1
ATOM 670 N N . THR A 1 89 ? 8.367 20.547 -2.092 1 98.62 89 THR A N 1
ATOM 671 C CA . THR A 1 89 ? 7.266 20.125 -2.955 1 98.62 89 THR A CA 1
ATOM 672 C C . THR A 1 89 ? 7.367 18.641 -3.264 1 98.62 89 THR A C 1
ATOM 674 O O . THR A 1 89 ? 6.348 17.953 -3.381 1 98.62 89 THR A O 1
ATOM 677 N N . CYS A 1 90 ? 8.57 18.125 -3.367 1 98.75 90 CYS A N 1
ATOM 678 C CA . CYS A 1 90 ? 8.805 16.734 -3.756 1 98.75 90 CYS A CA 1
ATOM 679 C C . CYS A 1 90 ? 8.828 15.82 -2.537 1 98.75 90 CYS A C 1
ATOM 681 O O . CYS A 1 90 ? 8.734 14.602 -2.668 1 98.75 90 CYS A O 1
ATOM 683 N N . GLU A 1 91 ? 8.922 16.359 -1.384 1 98.75 91 GLU A N 1
ATOM 684 C CA . GLU A 1 91 ? 9.258 15.641 -0.159 1 98.75 91 GLU A CA 1
ATOM 685 C C . GLU A 1 91 ? 8.289 14.492 0.092 1 98.75 91 GLU A C 1
ATOM 687 O O . GLU A 1 91 ? 8.711 13.336 0.191 1 98.75 91 GLU A O 1
ATOM 692 N N . ARG A 1 92 ? 7.023 14.781 0.16 1 98.62 92 ARG A N 1
ATOM 693 C CA . ARG A 1 92 ? 6.055 13.781 0.593 1 98.62 92 ARG A CA 1
ATOM 694 C C . ARG A 1 92 ? 5.949 12.648 -0.418 1 98.62 92 ARG A C 1
ATOM 696 O O . ARG A 1 92 ? 5.898 11.477 -0.041 1 98.62 92 ARG A O 1
ATOM 703 N N . THR A 1 93 ? 5.938 12.977 -1.706 1 98.81 93 THR A N 1
ATOM 704 C CA . THR A 1 93 ? 5.863 11.953 -2.742 1 98.81 93 THR A CA 1
ATOM 705 C C . THR A 1 93 ? 7.074 11.031 -2.674 1 98.81 93 THR A C 1
ATOM 707 O O . THR A 1 93 ? 6.934 9.805 -2.713 1 98.81 93 THR A O 1
ATOM 710 N N . ALA A 1 94 ? 8.273 11.648 -2.553 1 98.94 94 ALA A N 1
ATOM 711 C CA . ALA A 1 94 ? 9.508 10.867 -2.473 1 98.94 94 ALA A CA 1
ATOM 712 C C . ALA A 1 94 ? 9.516 9.977 -1.231 1 98.94 94 ALA A C 1
ATOM 714 O O . ALA A 1 94 ? 9.836 8.789 -1.312 1 98.94 94 ALA A O 1
ATOM 715 N N . LEU A 1 95 ? 9.125 10.547 -0.15 1 98.88 95 LEU A N 1
ATOM 716 C CA . LEU A 1 95 ? 9.141 9.805 1.105 1 98.88 95 LEU A CA 1
ATOM 717 C C . LEU A 1 95 ? 8.109 8.68 1.085 1 98.88 95 LEU A C 1
ATOM 719 O O . LEU A 1 95 ? 8.359 7.594 1.618 1 98.88 95 LEU A O 1
ATOM 723 N N . ASN A 1 96 ? 6.91 8.945 0.528 1 98.88 96 ASN A N 1
ATOM 724 C CA . ASN A 1 96 ? 5.902 7.895 0.446 1 98.88 96 ASN A CA 1
ATOM 725 C C . ASN A 1 96 ? 6.426 6.676 -0.313 1 98.88 96 ASN A C 1
ATOM 727 O O . ASN A 1 96 ? 6.203 5.539 0.104 1 98.88 96 ASN A O 1
ATOM 731 N N . LEU A 1 97 ? 7.055 6.93 -1.403 1 98.88 97 LEU A N 1
ATOM 732 C CA . LEU A 1 97 ? 7.582 5.836 -2.211 1 98.88 97 LEU A CA 1
ATOM 733 C C . LEU A 1 97 ? 8.703 5.109 -1.475 1 98.88 97 LEU A C 1
ATOM 735 O O . LEU A 1 97 ? 8.719 3.877 -1.424 1 98.88 97 LEU A O 1
ATOM 739 N N . LEU A 1 98 ? 9.617 5.855 -0.861 1 98.88 98 LEU A N 1
ATOM 740 C CA . LEU A 1 98 ? 10.711 5.285 -0.089 1 98.88 98 LEU A CA 1
ATOM 741 C C . LEU A 1 98 ? 10.18 4.453 1.074 1 98.88 98 LEU A C 1
ATOM 743 O O . LEU A 1 98 ? 10.672 3.348 1.324 1 98.88 98 LEU A O 1
ATOM 747 N N . THR A 1 99 ? 9.25 5.012 1.771 1 98.88 99 THR A N 1
ATOM 748 C CA . THR A 1 99 ? 8.641 4.352 2.924 1 98.88 99 THR A CA 1
ATOM 749 C C . THR A 1 99 ? 8.047 3.004 2.525 1 98.88 99 THR A C 1
ATOM 751 O O . THR A 1 99 ? 8.32 1.985 3.166 1 98.88 99 THR A O 1
ATOM 754 N N . ARG A 1 100 ? 7.312 2.918 1.471 1 98.88 100 ARG A N 1
ATOM 755 C CA . ARG A 1 100 ? 6.645 1.692 1.045 1 98.88 100 ARG A CA 1
ATOM 756 C C . ARG A 1 100 ? 7.648 0.671 0.524 1 98.88 100 ARG A C 1
ATOM 758 O O . ARG A 1 100 ? 7.672 -0.473 0.981 1 98.88 100 ARG A O 1
ATOM 765 N N . MET A 1 101 ? 8.492 1.12 -0.385 1 98.94 101 MET A N 1
ATOM 766 C CA . MET A 1 101 ? 9.414 0.179 -1.011 1 98.94 101 MET A CA 1
ATOM 767 C C . MET A 1 101 ? 10.422 -0.355 0.006 1 98.94 101 MET A C 1
ATOM 769 O O . MET A 1 101 ? 10.773 -1.536 -0.021 1 98.94 101 MET A O 1
ATOM 773 N N . SER A 1 102 ? 10.891 0.497 0.901 1 98.94 102 SER A N 1
ATOM 774 C CA . SER A 1 102 ? 11.781 0.023 1.955 1 98.94 102 SER A CA 1
ATOM 775 C C . SER A 1 102 ? 11.062 -0.936 2.898 1 98.94 102 SER A C 1
ATOM 777 O O . SER A 1 102 ? 11.672 -1.875 3.418 1 98.94 102 SER A O 1
ATOM 779 N N . GLY A 1 103 ? 9.781 -0.62 3.152 1 98.81 103 GLY A N 1
ATOM 780 C CA . GLY A 1 103 ? 8.992 -1.547 3.947 1 98.81 103 GLY A CA 1
ATOM 781 C C . GLY A 1 103 ? 8.922 -2.938 3.344 1 98.81 103 GLY A C 1
ATOM 782 O O . GLY A 1 103 ? 9.164 -3.932 4.031 1 98.81 103 GLY A O 1
ATOM 783 N N . ILE A 1 104 ? 8.633 -3.012 2.1 1 98.88 104 ILE A N 1
ATOM 784 C CA . ILE A 1 104 ? 8.539 -4.277 1.381 1 98.88 104 ILE A CA 1
ATOM 785 C C . ILE A 1 104 ? 9.898 -4.969 1.371 1 98.88 104 ILE A C 1
ATOM 787 O O . ILE A 1 104 ? 9.992 -6.164 1.657 1 98.88 104 ILE A O 1
ATOM 791 N N . ALA A 1 105 ? 10.945 -4.211 1.037 1 98.94 105 ALA A N 1
ATOM 792 C CA . ALA A 1 105 ? 12.289 -4.777 1 1 98.94 105 ALA A CA 1
ATOM 793 C C . ALA A 1 105 ? 12.688 -5.348 2.359 1 98.94 105 ALA A C 1
ATOM 795 O O . ALA A 1 105 ? 13.227 -6.449 2.441 1 98.94 105 ALA A O 1
ATOM 796 N N . THR A 1 106 ? 12.398 -4.617 3.402 1 98.88 106 THR A N 1
ATOM 797 C CA . THR A 1 106 ? 12.75 -5.031 4.754 1 98.88 106 THR A CA 1
ATOM 798 C C . THR A 1 106 ? 12.016 -6.312 5.141 1 98.88 106 THR A C 1
ATOM 800 O O . THR A 1 106 ? 12.625 -7.254 5.652 1 98.88 106 THR A O 1
ATOM 803 N N . GLN A 1 107 ? 10.719 -6.348 4.906 1 98.62 107 GLN A N 1
ATOM 804 C CA . GLN A 1 107 ? 9.914 -7.523 5.219 1 98.62 107 GLN A CA 1
ATOM 805 C C . GLN A 1 107 ? 10.391 -8.734 4.422 1 98.62 107 GLN A C 1
ATOM 807 O O . GLN A 1 107 ? 10.438 -9.852 4.945 1 98.62 107 GLN A O 1
ATOM 812 N N . THR A 1 108 ? 10.688 -8.516 3.182 1 98.81 108 THR A N 1
ATOM 813 C CA . THR A 1 108 ? 11.18 -9.602 2.336 1 98.81 108 THR A CA 1
ATOM 814 C C . THR A 1 108 ? 12.5 -10.141 2.871 1 98.81 108 THR A C 1
ATOM 816 O O . THR A 1 108 ? 12.68 -11.359 2.986 1 98.81 108 THR A O 1
ATOM 819 N N . ASN A 1 109 ? 13.414 -9.258 3.178 1 98.81 109 ASN A N 1
ATOM 820 C CA . ASN A 1 109 ? 14.719 -9.656 3.695 1 98.81 109 ASN A CA 1
ATOM 821 C C . ASN A 1 109 ? 14.594 -10.484 4.969 1 98.81 109 ASN A C 1
ATOM 823 O O . ASN A 1 109 ? 15.328 -11.453 5.156 1 98.81 109 ASN A O 1
ATOM 827 N N . GLU A 1 110 ? 13.641 -10.109 5.832 1 98.25 110 GLU A N 1
ATOM 828 C CA . GLU A 1 110 ? 13.391 -10.852 7.066 1 98.25 110 GLU A CA 1
ATOM 829 C C . GLU A 1 110 ? 12.953 -12.281 6.766 1 98.25 110 GLU A C 1
ATOM 831 O O . GLU A 1 110 ? 13.344 -13.219 7.473 1 98.25 110 GLU A O 1
ATOM 836 N N . MET A 1 111 ? 12.188 -12.453 5.773 1 98.31 111 MET A N 1
ATOM 837 C CA . MET A 1 111 ? 11.695 -13.773 5.395 1 98.31 111 MET A CA 1
ATOM 838 C C . MET A 1 111 ? 12.797 -14.602 4.754 1 98.31 111 MET A C 1
ATOM 840 O O . MET A 1 111 ? 12.945 -15.789 5.055 1 98.31 111 MET A O 1
ATOM 844 N N . VAL A 1 112 ? 13.523 -14 3.869 1 98.44 112 VAL A N 1
ATOM 845 C CA . VAL A 1 112 ? 14.594 -14.672 3.145 1 98.44 112 VAL A CA 1
ATOM 846 C C . VAL A 1 112 ? 15.609 -15.242 4.133 1 98.44 112 VAL A C 1
ATOM 848 O O . VAL A 1 112 ? 16.109 -16.344 3.943 1 98.44 112 VAL A O 1
ATOM 851 N N . LYS A 1 113 ? 15.875 -14.555 5.199 1 98.12 113 LYS A N 1
ATOM 852 C CA . LYS A 1 113 ? 16.875 -14.953 6.191 1 98.12 113 LYS A CA 1
ATOM 853 C C . LYS A 1 113 ? 16.406 -16.188 6.973 1 98.12 113 LYS A C 1
ATOM 855 O O . LYS A 1 113 ? 17.219 -16.891 7.574 1 98.12 113 LYS A O 1
ATOM 860 N N . LYS A 1 114 ? 15.164 -16.453 6.938 1 98.31 114 LYS A N 1
ATOM 861 C CA . LYS A 1 114 ? 14.594 -17.5 7.785 1 98.31 114 LYS A CA 1
ATOM 862 C C . LYS A 1 114 ? 14.516 -18.828 7.039 1 98.31 114 LYS A C 1
ATOM 864 O O . LYS A 1 114 ? 14.094 -19.844 7.602 1 98.31 114 LYS A O 1
ATOM 869 N N . ILE A 1 115 ? 14.906 -18.844 5.781 1 98.25 115 ILE A N 1
ATOM 870 C CA . ILE A 1 115 ? 14.766 -20.062 5.008 1 98.25 115 ILE A CA 1
ATOM 871 C C . ILE A 1 115 ? 16.094 -20.438 4.363 1 98.25 115 ILE A C 1
ATOM 873 O O . ILE A 1 115 ? 16.984 -19.578 4.227 1 98.25 115 ILE A O 1
ATOM 877 N N . PRO A 1 116 ? 16.281 -21.688 3.967 1 97.88 116 PRO A N 1
ATOM 878 C CA . PRO A 1 116 ? 17.516 -22.078 3.281 1 97.88 116 PRO A CA 1
ATOM 879 C C . PRO A 1 116 ? 17.719 -21.344 1.962 1 97.88 116 PRO A C 1
ATOM 881 O O . PRO A 1 116 ? 16.734 -21.031 1.266 1 97.88 116 PRO A O 1
ATOM 884 N N . SER A 1 117 ? 18.984 -21.109 1.592 1 96.75 117 SER A N 1
ATOM 885 C CA . SER A 1 117 ? 19.328 -20.328 0.415 1 96.75 117 SER A CA 1
ATOM 886 C C . SER A 1 117 ? 18.797 -20.969 -0.861 1 96.75 117 SER A C 1
ATOM 888 O O . SER A 1 117 ? 18.594 -20.281 -1.867 1 96.75 117 SER A O 1
ATOM 890 N N . LYS A 1 118 ? 18.609 -22.234 -0.81 1 97.06 118 LYS A N 1
ATOM 891 C CA . LYS A 1 118 ? 18.141 -22.938 -2.004 1 97.06 118 LYS A CA 1
ATOM 892 C C . LYS A 1 118 ? 16.688 -22.625 -2.299 1 97.06 118 LYS A C 1
ATOM 894 O O . LYS A 1 118 ? 16.234 -22.75 -3.438 1 97.06 118 LYS A O 1
ATOM 899 N N . THR A 1 119 ? 15.906 -22.328 -1.269 1 98.44 119 THR A N 1
ATOM 900 C CA . THR A 1 119 ? 14.508 -21.938 -1.413 1 98.44 119 THR A CA 1
ATOM 901 C C . THR A 1 119 ? 14.383 -20.438 -1.603 1 98.44 119 THR A C 1
ATOM 903 O O . THR A 1 119 ? 15.047 -19.656 -0.913 1 98.44 119 THR A O 1
ATOM 906 N N . LYS A 1 120 ? 13.562 -19.969 -2.533 1 98.62 120 LYS A N 1
ATOM 907 C CA . LYS A 1 120 ? 13.445 -18.547 -2.84 1 98.62 120 LYS A CA 1
ATOM 908 C C . LYS A 1 120 ? 12.07 -18.016 -2.445 1 98.62 120 LYS A C 1
ATOM 910 O O . LYS A 1 120 ? 11.062 -18.703 -2.605 1 98.62 120 LYS A O 1
ATOM 915 N N . VAL A 1 121 ? 12.031 -16.797 -1.972 1 98.75 121 VAL A N 1
ATOM 916 C CA . VAL A 1 121 ? 10.789 -16.094 -1.681 1 98.75 121 VAL A CA 1
ATOM 917 C C . VAL A 1 121 ? 10.312 -15.352 -2.928 1 98.75 121 VAL A C 1
ATOM 919 O O . VAL A 1 121 ? 11.055 -14.562 -3.51 1 98.75 121 VAL A O 1
ATOM 922 N N . TYR A 1 122 ? 9.086 -15.594 -3.299 1 98.38 122 TYR A N 1
ATOM 923 C CA . TYR A 1 122 ? 8.5 -14.961 -4.477 1 98.38 122 TYR A CA 1
ATOM 924 C C . TYR A 1 122 ? 7.375 -14.016 -4.086 1 98.38 122 TYR A C 1
ATOM 926 O O . TYR A 1 122 ? 6.582 -14.32 -3.193 1 98.38 122 TYR A O 1
ATOM 934 N N . ALA A 1 123 ? 7.367 -12.906 -4.789 1 97.12 123 ALA A N 1
ATOM 935 C CA . ALA A 1 123 ? 6.207 -12.023 -4.699 1 97.12 123 ALA A CA 1
ATOM 936 C C . ALA A 1 123 ? 5.047 -12.547 -5.535 1 97.12 123 ALA A C 1
ATOM 938 O O . ALA A 1 123 ? 5.258 -13.172 -6.578 1 97.12 123 ALA A O 1
ATOM 939 N N . THR A 1 124 ? 3.861 -12.281 -5.113 1 97.19 124 THR A N 1
ATOM 940 C CA . THR A 1 124 ? 2.66 -12.602 -5.875 1 97.19 124 THR A CA 1
ATOM 941 C C . THR A 1 124 ? 2.15 -11.375 -6.625 1 97.19 124 THR A C 1
ATOM 943 O O . THR A 1 124 ? 2.836 -10.352 -6.691 1 97.19 124 THR A O 1
ATOM 946 N N . ARG A 1 125 ? 1.029 -11.539 -7.289 1 97.75 125 ARG A N 1
ATOM 947 C CA . ARG A 1 125 ? 0.407 -10.398 -7.957 1 97.75 125 ARG A CA 1
ATOM 948 C C . ARG A 1 125 ? -0.525 -9.656 -7.012 1 97.75 125 ARG A C 1
ATOM 950 O O . ARG A 1 125 ? -1.281 -8.781 -7.438 1 97.75 125 ARG A O 1
ATOM 957 N N . LYS A 1 126 ? -0.491 -10.078 -5.734 1 98.12 126 LYS A N 1
ATOM 958 C CA . LYS A 1 126 ? -1.233 -9.359 -4.699 1 98.12 126 LYS A CA 1
ATOM 959 C C . LYS A 1 126 ? -0.501 -8.094 -4.277 1 98.12 126 LYS A C 1
ATOM 961 O O . LYS A 1 126 ? 0 -8 -3.154 1 98.12 126 LYS A O 1
ATOM 966 N N . THR A 1 127 ? -0.459 -7.141 -5.137 1 98.56 127 THR A N 1
ATOM 967 C CA . THR A 1 127 ? 0.256 -5.879 -4.973 1 98.56 127 THR A CA 1
ATOM 968 C C . THR A 1 127 ? -0.722 -4.711 -4.875 1 98.56 127 THR A C 1
ATOM 970 O O . THR A 1 127 ? -1.935 -4.898 -4.996 1 98.56 127 THR A O 1
ATOM 973 N N . ALA A 1 128 ? -0.22 -3.586 -4.555 1 98.56 128 ALA A N 1
ATOM 974 C CA . ALA A 1 128 ? -1.056 -2.389 -4.617 1 98.56 128 ALA A CA 1
ATOM 975 C C . ALA A 1 128 ? -1.288 -1.961 -6.066 1 98.56 128 ALA A C 1
ATOM 977 O O . ALA A 1 128 ? -0.339 -1.832 -6.84 1 98.56 128 ALA A O 1
ATOM 978 N N . PRO A 1 129 ? -2.576 -1.737 -6.426 1 98.38 129 PRO A N 1
ATOM 979 C CA . PRO A 1 129 ? -2.844 -1.338 -7.809 1 98.38 129 PRO A CA 1
ATOM 980 C C . PRO A 1 129 ? -2.082 -0.078 -8.219 1 98.38 129 PRO A C 1
ATOM 982 O O . PRO A 1 129 ? -2.074 0.91 -7.477 1 98.38 129 PRO A O 1
ATOM 985 N N . GLY A 1 130 ? -1.463 -0.161 -9.375 1 97.88 130 GLY A N 1
ATOM 986 C CA . GLY A 1 130 ? -0.695 0.976 -9.852 1 97.88 130 GLY A CA 1
ATOM 987 C C . GLY A 1 130 ? 0.748 0.962 -9.383 1 97.88 130 GLY A C 1
ATOM 988 O O . GLY A 1 130 ? 1.573 1.733 -9.883 1 97.88 130 GLY A O 1
ATOM 989 N N . LEU A 1 131 ? 1.053 0.021 -8.469 1 98.62 131 LEU A N 1
ATOM 990 C CA . LEU A 1 131 ? 2.393 0.025 -7.887 1 98.62 131 LEU A CA 1
ATOM 991 C C . LEU A 1 131 ? 3.061 -1.335 -8.062 1 98.62 131 LEU A C 1
ATOM 993 O O . LEU A 1 131 ? 4.086 -1.61 -7.43 1 98.62 131 LEU A O 1
ATOM 997 N N . ARG A 1 132 ? 2.566 -2.176 -8.93 1 98.12 132 ARG A N 1
ATOM 998 C CA . ARG A 1 132 ? 3.045 -3.549 -9.039 1 98.12 132 ARG A CA 1
ATOM 999 C C . ARG A 1 132 ? 4.535 -3.586 -9.359 1 98.12 132 ARG A C 1
ATOM 1001 O O . ARG A 1 132 ? 5.289 -4.344 -8.742 1 98.12 132 ARG A O 1
ATOM 1008 N N . TYR A 1 133 ? 4.934 -2.777 -10.32 1 97.88 133 TYR A N 1
ATOM 1009 C CA . TYR A 1 133 ? 6.336 -2.783 -10.727 1 97.88 133 TYR A CA 1
ATOM 1010 C C . TYR A 1 133 ? 7.234 -2.352 -9.57 1 97.88 133 TYR A C 1
ATOM 1012 O O . TYR A 1 133 ? 8.258 -2.982 -9.305 1 97.88 133 TYR A O 1
ATOM 1020 N N . PHE A 1 134 ? 6.859 -1.32 -8.852 1 98.69 134 PHE A N 1
ATOM 1021 C CA . PHE A 1 134 ? 7.617 -0.827 -7.703 1 98.69 134 PHE A CA 1
ATOM 1022 C C . PHE A 1 134 ? 7.645 -1.864 -6.59 1 98.69 134 PHE A C 1
ATOM 1024 O O . PHE A 1 134 ? 8.695 -2.119 -6 1 98.69 134 PHE A O 1
ATOM 1031 N N . ASP A 1 135 ? 6.438 -2.451 -6.301 1 98.75 135 ASP A N 1
ATOM 1032 C CA . ASP A 1 135 ? 6.32 -3.459 -5.254 1 98.75 135 ASP A CA 1
ATOM 1033 C C . ASP A 1 135 ? 7.23 -4.652 -5.535 1 98.75 135 ASP A C 1
ATOM 1035 O O . ASP A 1 135 ? 7.949 -5.117 -4.648 1 98.75 135 ASP A O 1
ATOM 1039 N N . LYS A 1 136 ? 7.191 -5.145 -6.754 1 98.44 136 LYS A N 1
ATOM 1040 C CA . LYS A 1 136 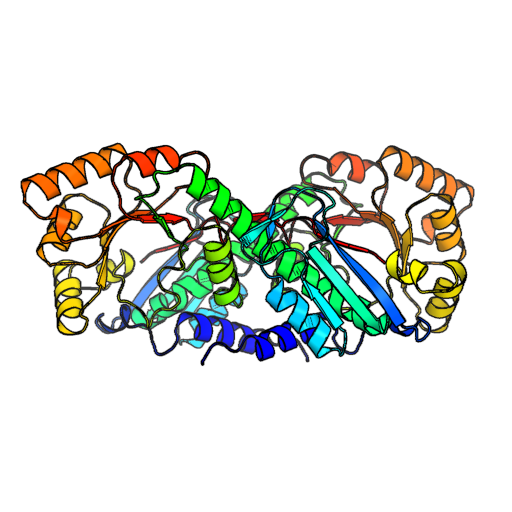? 7.969 -6.332 -7.105 1 98.44 136 LYS A CA 1
ATOM 1041 C C . LYS A 1 136 ? 9.461 -6.031 -7.105 1 98.44 136 LYS A C 1
ATOM 1043 O O . LYS A 1 136 ? 10.273 -6.883 -6.723 1 98.44 136 LYS A O 1
ATOM 1048 N N . GLU A 1 137 ? 9.836 -4.879 -7.555 1 98.56 137 GLU A N 1
ATOM 1049 C CA . GLU A 1 137 ? 11.234 -4.48 -7.477 1 98.56 137 GLU A CA 1
ATOM 1050 C C . GLU A 1 137 ? 11.711 -4.406 -6.027 1 98.56 137 GLU A C 1
ATOM 1052 O O . GLU A 1 137 ? 12.836 -4.789 -5.719 1 98.56 137 GLU A O 1
ATOM 1057 N N . ALA A 1 138 ? 10.891 -3.863 -5.18 1 98.88 138 ALA A N 1
ATOM 1058 C CA . ALA A 1 138 ? 11.219 -3.771 -3.76 1 98.88 138 ALA A CA 1
ATOM 1059 C C . ALA A 1 138 ? 11.461 -5.156 -3.162 1 98.88 138 ALA A C 1
ATOM 1061 O O . ALA A 1 138 ? 12.336 -5.332 -2.314 1 98.88 138 ALA A O 1
ATOM 1062 N N . VAL A 1 139 ? 10.648 -6.133 -3.561 1 98.88 139 VAL A N 1
ATOM 1063 C CA . VAL A 1 139 ? 10.844 -7.508 -3.107 1 98.88 139 VAL A CA 1
ATOM 1064 C C . VAL A 1 139 ? 12.242 -7.988 -3.502 1 98.88 139 VAL A C 1
ATOM 1066 O O . VAL A 1 139 ? 12.945 -8.594 -2.693 1 98.88 139 VAL A O 1
ATOM 1069 N N . GLU A 1 140 ? 12.641 -7.688 -4.742 1 98.81 140 GLU A N 1
ATOM 1070 C CA . GLU A 1 140 ? 13.961 -8.086 -5.207 1 98.81 140 GLU A CA 1
ATOM 1071 C C . GLU A 1 140 ? 15.062 -7.406 -4.391 1 98.81 140 GLU A C 1
ATOM 1073 O O . GLU A 1 140 ? 16.078 -8.016 -4.082 1 98.81 140 GLU A O 1
ATOM 1078 N N . MET A 1 141 ? 14.852 -6.207 -4.047 1 98.81 141 MET A N 1
ATOM 1079 C CA . MET A 1 141 ? 15.812 -5.457 -3.24 1 98.81 141 MET A CA 1
ATOM 1080 C C . MET A 1 141 ? 15.984 -6.094 -1.866 1 98.81 141 MET A C 1
ATOM 1082 O O . MET A 1 141 ? 17.031 -5.945 -1.236 1 98.81 141 MET A O 1
ATOM 1086 N N . GLY A 1 142 ? 14.969 -6.785 -1.399 1 98.75 142 GLY A N 1
ATOM 1087 C CA . GLY A 1 142 ? 15.031 -7.477 -0.122 1 98.75 142 GLY A CA 1
ATOM 1088 C C . GLY A 1 142 ? 15.578 -8.891 -0.234 1 98.75 142 GLY A C 1
ATOM 1089 O O . GLY A 1 142 ? 15.719 -9.586 0.772 1 98.75 142 GLY A O 1
ATOM 1090 N N . GLY A 1 143 ? 15.859 -9.32 -1.462 1 98.69 143 GLY A N 1
ATOM 1091 C CA . GLY A 1 143 ? 16.438 -10.633 -1.665 1 98.69 143 GLY A CA 1
ATOM 1092 C C . GLY A 1 143 ? 15.453 -11.641 -2.215 1 98.69 143 GLY A C 1
ATOM 1093 O O . GLY A 1 143 ? 15.797 -12.805 -2.439 1 98.69 143 GLY A O 1
ATOM 1094 N N . GLY A 1 144 ? 14.219 -11.242 -2.461 1 98.69 144 GLY A N 1
ATOM 1095 C CA . GLY A 1 144 ? 13.219 -12.109 -3.068 1 98.69 144 GLY A CA 1
ATOM 1096 C C . GLY A 1 144 ? 13.242 -12.07 -4.586 1 98.69 144 GLY A C 1
ATOM 1097 O O . GLY A 1 144 ? 14.211 -11.609 -5.184 1 98.69 144 GLY A O 1
ATOM 1098 N N . LYS A 1 145 ? 12.156 -12.617 -5.176 1 98.56 145 LYS A N 1
ATOM 1099 C CA . LYS A 1 145 ? 12.016 -12.656 -6.625 1 98.56 145 LYS A CA 1
ATOM 1100 C C . LYS A 1 145 ? 10.641 -12.156 -7.059 1 98.56 145 LYS A C 1
ATOM 1102 O O . LYS A 1 145 ? 9.68 -12.227 -6.289 1 98.56 145 LYS A O 1
ATOM 1107 N N . LYS A 1 146 ? 10.438 -11.664 -8.172 1 96.88 146 LYS A N 1
ATOM 1108 C CA . LYS A 1 146 ? 9.227 -10.992 -8.641 1 96.88 146 LYS A CA 1
ATOM 1109 C C . LYS A 1 146 ? 8.148 -12 -9.016 1 96.88 146 LYS A C 1
ATOM 1111 O O . LYS A 1 146 ? 6.953 -11.711 -8.891 1 96.88 146 LYS A O 1
ATOM 1116 N N . HIS A 1 147 ? 8.469 -13.227 -9.367 1 95.94 147 HIS A N 1
ATOM 1117 C CA . HIS A 1 147 ? 7.531 -14.109 -10.055 1 95.94 147 HIS A CA 1
ATOM 1118 C C . HIS A 1 147 ? 7.012 -13.477 -11.336 1 95.94 147 HIS A C 1
ATOM 1120 O O . HIS A 1 147 ? 7.711 -12.688 -11.969 1 95.94 147 HIS A O 1
ATOM 1126 N N . ARG A 1 148 ? 5.801 -13.852 -11.828 1 95.81 148 ARG A N 1
ATOM 1127 C CA . ARG A 1 148 ? 5.27 -13.172 -13 1 95.81 148 ARG A CA 1
ATOM 1128 C C . ARG A 1 148 ? 4.664 -11.82 -12.633 1 95.81 148 ARG A C 1
ATOM 1130 O O . ARG A 1 148 ? 4.066 -11.672 -11.562 1 95.81 148 ARG A O 1
ATOM 1137 N N . LEU A 1 149 ? 4.762 -10.891 -13.531 1 95.88 149 LEU A N 1
ATOM 1138 C CA . LEU A 1 149 ? 4.273 -9.539 -13.281 1 95.88 149 LEU A CA 1
ATOM 1139 C C . LEU A 1 149 ? 2.814 -9.406 -13.703 1 95.88 149 LEU A C 1
ATOM 1141 O O . LEU A 1 149 ? 2.041 -8.695 -13.047 1 95.88 149 LEU A O 1
ATOM 1145 N N . ARG A 1 150 ? 2.566 -10.109 -14.875 1 97.31 150 ARG A N 1
ATOM 1146 C CA . ARG A 1 150 ? 1.267 -9.891 -15.5 1 97.31 150 ARG A CA 1
ATOM 1147 C C . ARG A 1 150 ? 0.649 -11.211 -15.953 1 97.31 150 ARG A C 1
ATOM 1149 O O . ARG A 1 150 ? 1.296 -12.258 -15.898 1 97.31 150 ARG A O 1
ATOM 1156 N N . LEU A 1 151 ? -0.577 -11.008 -16.422 1 98.06 151 LEU A N 1
ATOM 1157 C CA . LEU A 1 151 ? -1.336 -12.156 -16.875 1 98.06 151 LEU A CA 1
ATOM 1158 C C . LEU A 1 151 ? -0.802 -12.656 -18.219 1 98.06 151 LEU A C 1
ATOM 1160 O O . LEU A 1 151 ? -1.084 -13.789 -18.625 1 98.06 151 LEU A O 1
ATOM 1164 N N . ASP A 1 152 ? -0.021 -11.891 -18.906 1 97.56 152 ASP A N 1
ATOM 1165 C CA . ASP A 1 152 ? 0.434 -12.258 -20.25 1 97.56 152 ASP A CA 1
ATOM 1166 C C . ASP A 1 152 ? 1.819 -12.898 -20.203 1 97.56 152 ASP A C 1
ATOM 1168 O O . ASP A 1 152 ? 2.406 -13.195 -21.234 1 97.56 152 ASP A O 1
ATOM 1172 N N . GLU A 1 153 ? 2.352 -13.164 -18.984 1 96.69 153 GLU A N 1
ATOM 1173 C CA . GLU A 1 153 ? 3.746 -13.586 -18.906 1 96.69 153 GLU A CA 1
ATOM 1174 C C . GLU A 1 153 ? 3.855 -15.102 -18.734 1 96.69 153 GLU A C 1
ATOM 1176 O O . GLU A 1 153 ? 4.836 -15.711 -19.172 1 96.69 153 GLU A O 1
ATOM 1181 N N . MET A 1 154 ? 2.945 -15.664 -18.078 1 97.19 154 MET A N 1
ATOM 1182 C CA . MET A 1 154 ? 2.977 -17.109 -17.859 1 97.19 154 MET A CA 1
ATOM 1183 C C . MET A 1 154 ? 1.585 -17.641 -17.531 1 97.19 154 MET A C 1
ATOM 1185 O O . MET A 1 154 ? 0.832 -17.016 -16.781 1 97.19 154 MET A O 1
ATOM 1189 N N . VAL A 1 155 ? 1.284 -18.766 -18.141 1 98.31 155 VAL A N 1
ATOM 1190 C CA . VAL A 1 155 ? 0.045 -19.453 -17.797 1 98.31 155 VAL A CA 1
ATOM 1191 C C . VAL A 1 155 ? 0.119 -19.984 -16.359 1 98.31 155 VAL A C 1
ATOM 1193 O O . VAL A 1 155 ? 1.105 -20.609 -15.977 1 98.31 155 VAL A O 1
ATOM 1196 N N . MET A 1 156 ? -0.86 -19.688 -15.594 1 98.25 156 MET A N 1
ATOM 1197 C CA . MET A 1 156 ? -1.02 -20.234 -14.25 1 98.25 156 MET A CA 1
ATOM 1198 C C . MET A 1 156 ? -2.451 -20.703 -14.023 1 98.25 156 MET A C 1
ATOM 1200 O O . MET A 1 156 ? -3.354 -19.891 -13.82 1 98.25 156 MET A O 1
ATOM 1204 N N . ILE A 1 157 ? -2.615 -21.953 -14.094 1 98.31 157 ILE A N 1
ATOM 1205 C CA . ILE A 1 157 ? -3.934 -22.547 -13.922 1 98.31 157 ILE A CA 1
ATOM 1206 C C . ILE A 1 157 ? -4.277 -22.625 -12.438 1 98.31 157 ILE A C 1
ATOM 1208 O O . ILE A 1 157 ? -3.521 -23.203 -11.641 1 98.31 157 ILE A O 1
ATOM 1212 N N . LYS A 1 158 ? -5.371 -22.016 -12.078 1 97.31 158 LYS A N 1
ATOM 1213 C CA . LYS A 1 158 ? -5.828 -22 -10.688 1 97.31 158 LYS A CA 1
ATOM 1214 C C . LYS A 1 158 ? -7.168 -22.719 -10.547 1 97.31 158 LYS A C 1
ATOM 1216 O O . LYS A 1 158 ? -7.723 -23.219 -11.531 1 97.31 158 LYS A O 1
ATOM 1221 N N . ASP A 1 159 ? -7.648 -22.75 -9.344 1 95.12 159 ASP A N 1
ATOM 1222 C CA . ASP A 1 159 ? -8.883 -23.453 -9.016 1 95.12 159 ASP A CA 1
ATOM 1223 C C . ASP A 1 159 ? -10.07 -22.891 -9.781 1 95.12 159 ASP A C 1
ATOM 1225 O O . ASP A 1 159 ? -10.906 -23.641 -10.281 1 95.12 159 ASP A O 1
ATOM 1229 N N . ASN A 1 160 ? -10.141 -21.594 -9.961 1 95.94 160 ASN A N 1
ATOM 1230 C CA . ASN A 1 160 ? -11.25 -20.953 -10.672 1 95.94 160 ASN A CA 1
ATOM 1231 C C . ASN A 1 160 ? -11.242 -21.312 -12.156 1 95.94 160 ASN A C 1
ATOM 1233 O O . ASN A 1 160 ? -12.297 -21.391 -12.781 1 95.94 160 ASN A O 1
ATOM 1237 N N . HIS A 1 161 ? -10.086 -21.484 -12.719 1 97.5 161 HIS A N 1
ATOM 1238 C CA . HIS A 1 161 ? -9.984 -21.938 -14.102 1 97.5 161 HIS A CA 1
ATOM 1239 C C . HIS A 1 161 ? -10.523 -23.359 -14.266 1 97.5 161 HIS A C 1
ATOM 1241 O O . HIS A 1 161 ? -11.242 -23.641 -15.227 1 97.5 161 HIS A O 1
ATOM 1247 N N . ILE A 1 162 ? -10.109 -24.156 -13.32 1 95.56 162 ILE A N 1
ATOM 1248 C CA . ILE A 1 162 ? -10.555 -25.547 -13.359 1 95.56 162 ILE A CA 1
ATOM 1249 C C . ILE A 1 162 ? -12.07 -25.609 -13.242 1 95.56 162 ILE A C 1
ATOM 1251 O O . ILE A 1 162 ? -12.719 -26.406 -13.922 1 95.56 162 ILE A O 1
ATOM 1255 N N . ALA A 1 163 ? -12.641 -24.766 -12.359 1 94.31 163 ALA A N 1
ATOM 1256 C CA . ALA A 1 163 ? -14.086 -24.734 -12.141 1 94.31 163 ALA A CA 1
ATOM 1257 C C . ALA A 1 163 ? -14.82 -24.375 -13.43 1 94.31 163 ALA A C 1
ATOM 1259 O O . ALA A 1 163 ? -15.953 -24.812 -13.648 1 94.31 163 ALA A O 1
ATOM 1260 N N . VAL A 1 164 ? -14.227 -23.578 -14.266 1 94.62 164 VAL A N 1
ATOM 1261 C CA . VAL A 1 164 ? -14.844 -23.125 -15.508 1 94.62 164 VAL A CA 1
ATOM 1262 C C . VAL A 1 164 ? -14.539 -24.125 -16.625 1 94.62 164 VAL A C 1
ATOM 1264 O O . VAL A 1 164 ? -15.367 -24.344 -17.516 1 94.62 164 VAL A O 1
ATOM 1267 N N . GLY A 1 165 ? -13.328 -24.625 -16.562 1 92.19 165 GLY A N 1
ATOM 1268 C CA . GLY A 1 165 ? -12.883 -25.531 -17.594 1 92.19 165 GLY A CA 1
ATOM 1269 C C . GLY A 1 165 ? -13.461 -26.938 -17.453 1 92.19 165 GLY A C 1
ATOM 1270 O O . GLY A 1 165 ? -14.344 -27.156 -16.625 1 92.19 165 GLY A O 1
ATOM 1271 N N . ASP A 1 166 ? -13.039 -27.812 -18.312 1 88.56 166 ASP A N 1
ATOM 1272 C CA . ASP A 1 166 ? -13.547 -29.188 -18.312 1 88.56 166 ASP A CA 1
ATOM 1273 C C . ASP A 1 166 ? -12.875 -30.016 -17.219 1 88.56 166 ASP A C 1
ATOM 1275 O O . ASP A 1 166 ? -13.547 -30.75 -16.484 1 88.56 166 ASP A O 1
ATOM 1279 N N . SER A 1 167 ? -11.625 -29.969 -17.156 1 93.56 167 SER A N 1
ATOM 1280 C CA . SER A 1 167 ? -10.828 -30.672 -16.156 1 93.56 167 SER A CA 1
ATOM 1281 C C . SER A 1 167 ? -9.43 -30.078 -16.062 1 93.56 167 SER A C 1
ATOM 1283 O O . SER A 1 167 ? -8.992 -29.344 -16.953 1 93.56 167 SER A O 1
ATOM 1285 N N . LEU A 1 168 ? -8.781 -30.406 -14.953 1 96.25 168 LEU A N 1
ATOM 1286 C CA . LEU A 1 168 ? -7.387 -30 -14.789 1 96.25 168 LEU A CA 1
ATOM 1287 C C . LEU A 1 168 ? -6.531 -30.516 -15.93 1 96.25 168 LEU A C 1
ATOM 1289 O O . LEU A 1 168 ? -5.746 -29.766 -16.531 1 96.25 168 LEU A O 1
ATOM 1293 N N . SER A 1 169 ? -6.746 -31.734 -16.281 1 96.12 169 SER A N 1
ATOM 1294 C CA . SER A 1 169 ? -5.98 -32.375 -17.344 1 96.12 169 SER A CA 1
ATOM 1295 C C . SER A 1 169 ? -6.184 -31.672 -18.688 1 96.12 169 SER A C 1
ATOM 1297 O O . SER A 1 169 ? -5.227 -31.453 -19.422 1 96.12 169 SER A O 1
ATOM 1299 N N . SER A 1 170 ? -7.379 -31.391 -18.953 1 96.25 170 SER A N 1
ATOM 1300 C CA . SER A 1 170 ? -7.695 -30.734 -20.219 1 96.25 170 SER A CA 1
ATOM 1301 C C . SER A 1 170 ? -7.008 -29.375 -20.328 1 96.25 170 SER A C 1
ATOM 1303 O O . SER A 1 170 ? -6.469 -29.031 -21.375 1 96.25 170 SER A O 1
ATOM 1305 N N . LEU A 1 171 ? -7.035 -28.625 -19.266 1 97.25 171 LEU A N 1
ATOM 1306 C CA . LEU A 1 171 ? -6.414 -27.297 -19.25 1 97.25 171 LEU A CA 1
ATOM 1307 C C . LEU A 1 171 ? -4.902 -27.406 -19.391 1 97.25 171 LEU A C 1
ATOM 1309 O O . LEU A 1 171 ? -4.285 -26.609 -20.094 1 97.25 171 LEU A O 1
ATOM 1313 N N . ILE A 1 172 ? -4.305 -28.391 -18.734 1 97.81 172 ILE A N 1
ATOM 1314 C CA . ILE A 1 172 ? -2.863 -28.609 -18.828 1 97.81 172 ILE A CA 1
ATOM 1315 C C . ILE A 1 172 ? -2.48 -28.922 -20.266 1 97.81 172 ILE A C 1
ATOM 1317 O O . ILE A 1 172 ? -1.507 -28.375 -20.797 1 97.81 172 ILE A O 1
ATOM 1321 N N . LYS A 1 173 ? -3.244 -29.75 -20.906 1 96.94 173 LYS A N 1
ATOM 1322 C CA . LYS A 1 173 ? -2.969 -30.125 -22.297 1 96.94 173 LYS A CA 1
ATOM 1323 C C . LYS A 1 173 ? -3.053 -28.906 -23.219 1 96.94 173 LYS A C 1
ATOM 1325 O O . LYS A 1 173 ? -2.221 -28.734 -24.109 1 96.94 173 LYS A O 1
ATOM 1330 N N . LYS A 1 174 ? -4.043 -28.125 -22.984 1 97.12 174 LYS A N 1
ATOM 1331 C CA . LYS A 1 174 ? -4.188 -26.906 -23.766 1 97.12 174 LYS A CA 1
ATOM 1332 C C . LYS A 1 174 ? -3.008 -25.969 -23.547 1 97.12 174 LYS A C 1
ATOM 1334 O O . LYS A 1 174 ? -2.502 -25.359 -24.5 1 97.12 174 LYS A O 1
ATOM 1339 N N . ALA A 1 175 ? -2.609 -25.828 -22.281 1 97.81 175 ALA A N 1
ATOM 1340 C CA . ALA A 1 175 ? -1.47 -24.984 -21.938 1 97.81 175 ALA A CA 1
ATOM 1341 C C . ALA A 1 175 ? -0.193 -25.484 -22.609 1 97.81 175 ALA A C 1
ATOM 1343 O O . ALA A 1 175 ? 0.55 -24.703 -23.219 1 97.81 175 ALA A O 1
ATOM 1344 N N . LYS A 1 176 ? 0.034 -26.75 -22.562 1 96.12 176 LYS A N 1
ATOM 1345 C CA . LYS A 1 176 ? 1.24 -27.375 -23.078 1 96.12 176 LYS A CA 1
ATOM 1346 C C . LYS A 1 176 ? 1.343 -27.203 -24.594 1 96.12 176 LYS A C 1
ATOM 1348 O O . LYS A 1 176 ? 2.441 -27.078 -25.141 1 96.12 176 LYS A O 1
ATOM 1353 N N . ARG A 1 177 ? 0.213 -27.188 -25.234 1 96.06 177 ARG A N 1
ATOM 1354 C CA . ARG A 1 177 ? 0.173 -27.062 -26.688 1 96.06 177 ARG A CA 1
ATOM 1355 C C . ARG A 1 177 ? 0.63 -25.688 -27.125 1 96.06 177 ARG A C 1
ATOM 1357 O O . ARG A 1 177 ? 1.204 -25.531 -28.203 1 96.06 177 ARG A O 1
ATOM 1364 N N . LYS A 1 178 ? 0.483 -24.734 -26.25 1 96.19 178 LYS A N 1
ATOM 1365 C CA . LYS A 1 178 ? 0.666 -23.344 -26.688 1 96.19 178 LYS A CA 1
ATOM 1366 C C . LYS A 1 178 ? 1.879 -22.719 -26.016 1 96.19 178 LYS A C 1
ATOM 1368 O O . LYS A 1 178 ? 2.471 -21.766 -26.547 1 96.19 178 LYS A O 1
ATOM 1373 N N . TYR A 1 179 ? 2.201 -23.266 -24.828 1 96.25 179 TYR A N 1
ATOM 1374 C CA . TYR A 1 179 ? 3.232 -22.594 -24.047 1 96.25 179 TYR A CA 1
ATOM 1375 C C . TYR A 1 179 ? 4.27 -23.578 -23.547 1 96.25 179 TYR A C 1
ATOM 1377 O O . TYR A 1 179 ? 3.926 -24.688 -23.109 1 96.25 179 TYR A O 1
ATOM 1385 N N . LYS A 1 180 ? 5.512 -23.172 -23.625 1 94.44 180 LYS A N 1
ATOM 1386 C CA . LYS A 1 180 ? 6.609 -24.016 -23.156 1 94.44 180 LYS A CA 1
ATOM 1387 C C . LYS A 1 180 ? 6.629 -24.078 -21.625 1 94.44 180 LYS A C 1
ATOM 1389 O O . LYS A 1 180 ? 6.961 -25.125 -21.062 1 94.44 180 LYS A O 1
ATOM 1394 N N . LYS A 1 181 ? 6.289 -23.016 -20.969 1 95.81 181 LYS A N 1
ATOM 1395 C CA . LYS A 1 181 ? 6.297 -22.938 -19.516 1 95.81 181 LYS A CA 1
ATOM 1396 C C . LYS A 1 181 ? 4.906 -22.609 -18.969 1 95.81 181 LYS A C 1
ATOM 1398 O O . LYS A 1 181 ? 4.227 -21.719 -19.5 1 95.81 181 LYS A O 1
ATOM 1403 N N . PHE A 1 182 ? 4.473 -23.344 -18.031 1 98 182 PHE A N 1
ATOM 1404 C CA . PHE A 1 182 ? 3.205 -23.078 -17.375 1 98 182 PHE A CA 1
ATOM 1405 C C . PHE A 1 182 ? 3.229 -23.562 -15.93 1 98 182 PHE A C 1
ATOM 1407 O O . PHE A 1 182 ? 4 -24.469 -15.586 1 98 182 PHE A O 1
ATOM 1414 N N . GLU A 1 183 ? 2.449 -22.922 -15.141 1 98.62 183 GLU A N 1
ATOM 1415 C CA . GLU A 1 183 ? 2.32 -23.234 -13.719 1 98.62 183 GLU A CA 1
ATOM 1416 C C . GLU A 1 183 ? 0.922 -23.75 -13.391 1 98.62 183 GLU A C 1
ATOM 1418 O O . GLU A 1 183 ? -0.06 -23.344 -14.008 1 98.62 183 GLU A O 1
ATOM 1423 N N . VAL A 1 184 ? 0.856 -24.688 -12.461 1 98.62 184 VAL A N 1
ATOM 1424 C CA . VAL A 1 184 ? -0.417 -25.266 -12.039 1 98.62 184 VAL A CA 1
ATOM 1425 C C . VAL A 1 184 ? -0.536 -25.203 -10.516 1 98.62 184 VAL A C 1
ATOM 1427 O O . VAL A 1 184 ? 0.361 -25.641 -9.805 1 98.62 184 VAL A O 1
ATOM 1430 N N . GLU A 1 185 ? -1.608 -24.578 -10.117 1 98.38 185 GLU A N 1
ATOM 1431 C CA . GLU A 1 185 ? -1.949 -24.609 -8.695 1 98.38 185 GLU A CA 1
ATOM 1432 C C . GLU A 1 185 ? -2.764 -25.859 -8.359 1 98.38 185 GLU A C 1
ATOM 1434 O O . GLU A 1 185 ? -3.719 -26.188 -9.062 1 98.38 185 GLU A O 1
ATOM 1439 N N . VAL A 1 186 ? -2.369 -26.531 -7.301 1 98.31 186 VAL A N 1
ATOM 1440 C CA . VAL A 1 186 ? -3.061 -27.766 -6.918 1 98.31 186 VAL A CA 1
ATOM 1441 C C . VAL A 1 186 ? -3.416 -27.703 -5.434 1 98.31 186 VAL A C 1
ATOM 1443 O O . VAL A 1 186 ? -2.787 -26.984 -4.664 1 98.31 186 VAL A O 1
ATOM 1446 N N . GLU A 1 187 ? -4.418 -28.516 -5.055 1 97 187 GLU A N 1
ATOM 1447 C CA . GLU A 1 187 ? -4.891 -28.516 -3.672 1 97 187 GLU A CA 1
ATOM 1448 C C . GLU A 1 187 ? -4.766 -29.906 -3.053 1 97 187 GLU A C 1
ATOM 1450 O O . GLU A 1 187 ? -5.188 -30.125 -1.915 1 97 187 GLU A O 1
ATOM 1455 N N . ASN A 1 188 ? -4.25 -30.859 -3.812 1 97.5 188 ASN A N 1
ATOM 1456 C CA . ASN A 1 188 ? -4.023 -32.219 -3.299 1 97.5 188 ASN A CA 1
ATOM 1457 C C . ASN A 1 188 ? -2.857 -32.906 -4.012 1 97.5 188 ASN A C 1
ATOM 1459 O O . ASN A 1 188 ? -2.416 -32.438 -5.066 1 97.5 188 ASN A O 1
ATOM 1463 N N . ILE A 1 189 ? -2.426 -34 -3.4 1 98.06 189 ILE A N 1
ATOM 1464 C CA . ILE A 1 189 ? -1.211 -34.656 -3.844 1 98.06 189 ILE A CA 1
ATOM 1465 C C . ILE A 1 189 ? -1.452 -35.312 -5.199 1 98.06 189 ILE A C 1
ATOM 1467 O O . ILE A 1 189 ? -0.566 -35.344 -6.059 1 98.06 189 ILE A O 1
ATOM 1471 N N . GLN A 1 190 ? -2.592 -35.875 -5.422 1 97.69 190 GLN A N 1
ATOM 1472 C CA . GLN A 1 190 ? -2.918 -36.531 -6.676 1 97.69 190 GLN A CA 1
ATOM 1473 C C . GLN A 1 190 ? -2.77 -35.594 -7.863 1 97.69 190 GLN A C 1
ATOM 1475 O O . GLN A 1 190 ? -2.18 -35.969 -8.883 1 97.69 190 GLN A O 1
ATOM 1480 N N . ASP A 1 191 ? -3.258 -34.406 -7.668 1 98.19 191 ASP A N 1
ATOM 1481 C CA . ASP A 1 191 ? -3.172 -33.406 -8.727 1 98.19 191 ASP A CA 1
ATOM 1482 C C . ASP A 1 191 ? -1.733 -32.938 -8.922 1 98.19 191 ASP A C 1
ATOM 1484 O O . ASP A 1 191 ? -1.336 -32.594 -10.039 1 98.19 191 ASP A O 1
ATOM 1488 N N . ALA A 1 192 ? -0.977 -32.906 -7.812 1 98.44 192 ALA A N 1
ATOM 1489 C CA . ALA A 1 192 ? 0.439 -32.594 -7.93 1 98.44 192 ALA A CA 1
ATOM 1490 C C . ALA A 1 192 ? 1.174 -33.594 -8.805 1 98.44 192 ALA A C 1
ATOM 1492 O O . ALA A 1 192 ? 1.961 -33.219 -9.68 1 98.44 192 ALA A O 1
ATOM 1493 N N . VAL A 1 193 ? 0.886 -34.812 -8.594 1 98.19 193 VAL A N 1
ATOM 1494 C CA . VAL A 1 193 ? 1.521 -35.906 -9.359 1 98.19 193 VAL A CA 1
ATOM 1495 C C . VAL A 1 193 ? 1.098 -35.812 -10.82 1 98.19 193 VAL A C 1
ATOM 1497 O O . VAL A 1 193 ? 1.931 -35.906 -11.727 1 98.19 193 VAL A O 1
ATOM 1500 N N . LEU A 1 194 ? -0.16 -35.594 -11.016 1 98 194 LEU A N 1
ATOM 1501 C CA . LEU A 1 194 ? -0.674 -35.438 -12.367 1 98 194 LEU A CA 1
ATOM 1502 C C . LEU A 1 194 ? 0.027 -34.281 -13.094 1 98 194 LEU A C 1
ATOM 1504 O O . LEU A 1 194 ? 0.481 -34.438 -14.227 1 98 194 LEU A O 1
ATOM 1508 N N . ALA A 1 195 ? 0.111 -33.125 -12.453 1 98.19 195 ALA A N 1
ATOM 1509 C CA . ALA A 1 195 ? 0.745 -31.938 -13.047 1 98.19 195 ALA A CA 1
ATOM 1510 C C . ALA A 1 195 ? 2.213 -32.219 -13.367 1 98.19 195 ALA A C 1
ATOM 1512 O O . ALA A 1 195 ? 2.721 -31.781 -14.406 1 98.19 195 ALA A O 1
ATOM 1513 N N . ALA A 1 196 ? 2.879 -32.906 -12.477 1 98.19 196 ALA A N 1
ATOM 1514 C CA . ALA A 1 196 ? 4.285 -33.25 -12.688 1 98.19 196 ALA A CA 1
ATOM 1515 C C . ALA A 1 196 ? 4.457 -34.156 -13.898 1 98.19 196 ALA A C 1
ATOM 1517 O O . ALA A 1 196 ? 5.359 -33.969 -14.711 1 98.19 196 ALA A O 1
ATOM 1518 N N . ARG A 1 197 ? 3.588 -35.125 -14.008 1 97.62 197 ARG A N 1
ATOM 1519 C CA . ARG A 1 197 ? 3.643 -36.062 -15.125 1 97.62 197 ARG A CA 1
ATOM 1520 C C . ARG A 1 197 ? 3.422 -35.344 -16.453 1 97.62 197 ARG A C 1
ATOM 1522 O O . ARG A 1 197 ? 4.008 -35.719 -17.469 1 97.62 197 ARG A O 1
ATOM 1529 N N . GLU A 1 198 ? 2.635 -34.344 -16.344 1 96.81 198 GLU A N 1
ATOM 1530 C CA . GLU A 1 198 ? 2.318 -33.594 -17.547 1 96.81 198 GLU A CA 1
ATOM 1531 C C . GLU A 1 198 ? 3.338 -32.5 -17.781 1 96.81 198 GLU A C 1
ATOM 1533 O O . GLU A 1 198 ? 3.117 -31.594 -18.609 1 96.81 198 GLU A O 1
ATOM 1538 N N . GLU A 1 199 ? 4.406 -32.438 -17 1 96.19 199 GLU A N 1
ATOM 1539 C CA . GLU A 1 199 ? 5.602 -31.625 -17.219 1 96.19 199 GLU A CA 1
ATOM 1540 C C . GLU A 1 199 ? 5.332 -30.141 -16.938 1 96.19 199 GLU A C 1
ATOM 1542 O O . GLU A 1 199 ? 5.828 -29.266 -17.641 1 96.19 199 GLU A O 1
ATOM 1547 N N . ALA A 1 200 ? 4.434 -29.875 -15.992 1 97.88 200 ALA A N 1
ATOM 1548 C CA . ALA A 1 200 ? 4.309 -28.5 -15.516 1 97.88 200 ALA A CA 1
ATOM 1549 C C . ALA A 1 200 ? 5.664 -27.938 -15.094 1 97.88 200 ALA A C 1
ATOM 1551 O O . ALA A 1 200 ? 6.48 -28.656 -14.508 1 97.88 200 ALA A O 1
ATOM 1552 N N . THR A 1 201 ? 5.914 -26.641 -15.43 1 97.88 201 THR A N 1
ATOM 1553 C CA . THR A 1 201 ? 7.176 -26.016 -15.055 1 97.88 201 THR A CA 1
ATOM 1554 C C . THR A 1 201 ? 7.234 -25.781 -13.547 1 97.88 201 THR A C 1
ATOM 1556 O O . THR A 1 201 ? 8.273 -25.984 -12.922 1 97.88 201 THR A O 1
ATOM 1559 N N . ILE A 1 202 ? 6.191 -25.312 -12.961 1 98.62 202 ILE A N 1
ATOM 1560 C CA . ILE A 1 202 ? 6.043 -25.047 -11.531 1 98.62 202 ILE A CA 1
ATOM 1561 C C . ILE A 1 202 ? 4.719 -25.625 -11.039 1 98.62 202 ILE A C 1
ATOM 1563 O O . ILE A 1 202 ? 3.695 -25.516 -11.719 1 98.62 202 ILE A O 1
ATOM 1567 N N . ILE A 1 203 ? 4.711 -26.266 -9.984 1 98.81 203 ILE A N 1
ATOM 1568 C CA . ILE A 1 203 ? 3.51 -26.703 -9.281 1 98.81 203 ILE A CA 1
ATOM 1569 C C . ILE A 1 203 ? 3.369 -25.953 -7.969 1 98.81 203 ILE A C 1
ATOM 1571 O O . ILE A 1 203 ? 4.238 -26.031 -7.098 1 98.81 203 ILE A O 1
ATOM 1575 N N . MET A 1 204 ? 2.314 -25.188 -7.914 1 98.75 204 MET A N 1
ATOM 1576 C CA . MET A 1 204 ? 2.037 -24.438 -6.688 1 98.75 204 MET A CA 1
ATOM 1577 C C . MET A 1 204 ? 1.156 -25.266 -5.746 1 98.75 204 MET A C 1
ATOM 1579 O O . MET A 1 204 ? 0.013 -25.578 -6.078 1 98.75 204 MET A O 1
ATOM 1583 N N . LEU A 1 205 ? 1.74 -25.594 -4.621 1 98.75 205 LEU A N 1
ATOM 1584 C CA . LEU A 1 205 ? 1.021 -26.297 -3.564 1 98.75 205 LEU A CA 1
ATOM 1585 C C . LEU A 1 205 ? 0.26 -25.312 -2.678 1 98.75 205 LEU A C 1
ATOM 1587 O O . LEU A 1 205 ? 0.821 -24.766 -1.726 1 98.75 205 LEU A O 1
ATOM 1591 N N . ASP A 1 206 ? -1.017 -25.203 -2.969 1 97.88 206 ASP A N 1
ATOM 1592 C CA . ASP A 1 206 ? -1.834 -24.188 -2.324 1 97.88 206 ASP A CA 1
ATOM 1593 C C . ASP A 1 206 ? -2.355 -24.672 -0.973 1 97.88 206 ASP A C 1
ATOM 1595 O O . ASP A 1 206 ? -3.121 -25.625 -0.906 1 97.88 206 ASP A O 1
ATOM 1599 N N . ASN A 1 207 ? -1.969 -24.031 0.064 1 97.19 207 ASN A N 1
ATOM 1600 C CA . ASN A 1 207 ? -2.426 -24.25 1.433 1 97.19 207 ASN A CA 1
ATOM 1601 C C . ASN A 1 207 ? -2.059 -25.641 1.928 1 97.19 207 ASN A C 1
ATOM 1603 O O . ASN A 1 207 ? -2.814 -26.25 2.684 1 97.19 207 ASN A O 1
ATOM 1607 N N . PHE A 1 208 ? -0.998 -26.219 1.401 1 98.5 208 PHE A N 1
ATOM 1608 C CA . PHE A 1 208 ? -0.44 -27.453 1.945 1 98.5 208 PHE A CA 1
ATOM 1609 C C . PHE A 1 208 ? 0.273 -27.188 3.266 1 98.5 208 PHE A C 1
ATOM 1611 O O . PHE A 1 208 ? 0.977 -26.188 3.406 1 98.5 208 PHE A O 1
ATOM 1618 N N . THR A 1 209 ? 0.111 -28.078 4.191 1 98.06 209 THR A N 1
ATOM 1619 C CA . THR A 1 209 ? 0.949 -28.031 5.383 1 98.06 209 THR A CA 1
ATOM 1620 C C . THR A 1 209 ? 2.369 -28.484 5.062 1 98.06 209 THR A C 1
ATOM 1622 O O . THR A 1 209 ? 2.604 -29.125 4.035 1 98.06 209 THR A O 1
ATOM 1625 N N . PRO A 1 210 ? 3.293 -28.141 5.891 1 98.44 210 PRO A N 1
ATOM 1626 C CA . PRO A 1 210 ? 4.652 -28.641 5.672 1 98.44 210 PRO A CA 1
ATOM 1627 C C . PRO A 1 210 ? 4.711 -30.172 5.559 1 98.44 210 PRO A C 1
ATOM 1629 O O . PRO A 1 210 ? 5.449 -30.703 4.723 1 98.44 210 PRO A O 1
ATOM 1632 N N . GLU A 1 211 ? 3.92 -30.859 6.344 1 98.38 211 GLU A N 1
ATOM 1633 C CA . GLU A 1 211 ? 3.885 -32.312 6.289 1 98.38 211 GLU A CA 1
ATOM 1634 C C . GLU A 1 211 ? 3.371 -32.812 4.938 1 98.38 211 GLU A C 1
ATOM 1636 O O . GLU A 1 211 ? 3.93 -33.75 4.359 1 98.38 211 GLU A O 1
ATOM 1641 N N . GLN A 1 212 ? 2.367 -32.219 4.453 1 98.69 212 GLN A N 1
ATOM 1642 C CA . GLN A 1 212 ? 1.823 -32.562 3.148 1 98.69 212 GLN A CA 1
ATOM 1643 C C . GLN A 1 212 ? 2.84 -32.312 2.039 1 98.69 212 GLN A C 1
ATOM 1645 O O . GLN A 1 212 ? 2.924 -33.062 1.077 1 98.69 212 GLN A O 1
ATOM 1650 N N . ILE A 1 213 ? 3.562 -31.266 2.189 1 98.75 213 ILE A N 1
ATOM 1651 C CA . ILE A 1 213 ? 4.574 -30.922 1.2 1 98.75 213 ILE A CA 1
ATOM 1652 C C . ILE A 1 213 ? 5.668 -31.984 1.18 1 98.75 213 ILE A C 1
ATOM 1654 O O . ILE A 1 213 ? 6.066 -32.469 0.111 1 98.75 213 ILE A O 1
ATOM 1658 N N . LYS A 1 214 ? 6.129 -32.375 2.34 1 98.56 214 LYS A N 1
ATOM 1659 C CA . LYS A 1 214 ? 7.156 -33.406 2.426 1 98.56 214 LYS A CA 1
ATOM 1660 C C . LYS A 1 214 ? 6.672 -34.719 1.809 1 98.56 214 LYS A C 1
ATOM 1662 O O . LYS A 1 214 ? 7.418 -35.375 1.089 1 98.56 214 LYS A O 1
ATOM 1667 N N . LYS A 1 215 ? 5.465 -35.031 2.123 1 98.69 215 LYS A N 1
ATOM 1668 C CA . LYS A 1 215 ? 4.875 -36.219 1.543 1 98.69 215 LYS A CA 1
ATOM 1669 C C . LYS A 1 215 ? 4.824 -36.125 0.02 1 98.69 215 LYS A C 1
ATOM 1671 O O . LYS A 1 215 ? 5.137 -37.094 -0.677 1 98.69 215 LYS A O 1
ATOM 1676 N N . THR A 1 216 ? 4.367 -35 -0.458 1 98.81 216 THR A N 1
ATOM 1677 C CA . THR A 1 216 ? 4.297 -34.75 -1.896 1 98.81 216 THR A CA 1
ATOM 1678 C C . THR A 1 216 ? 5.672 -34.938 -2.537 1 98.81 216 THR A C 1
ATOM 1680 O O . THR A 1 216 ? 5.805 -35.594 -3.572 1 98.81 216 THR A O 1
ATOM 1683 N N . ILE A 1 217 ? 6.711 -34.375 -1.946 1 98.62 217 ILE A N 1
ATOM 1684 C CA . ILE A 1 217 ? 8.07 -34.438 -2.461 1 98.62 217 ILE A CA 1
ATOM 1685 C C . ILE A 1 217 ? 8.547 -35.875 -2.506 1 98.62 217 ILE A C 1
ATOM 1687 O O . ILE A 1 217 ? 9.133 -36.312 -3.496 1 98.62 217 ILE A O 1
ATOM 1691 N N . GLN A 1 218 ? 8.266 -36.594 -1.485 1 98.5 218 GLN A N 1
ATOM 1692 C CA . GLN A 1 218 ? 8.656 -38 -1.431 1 98.5 218 GLN A CA 1
ATOM 1693 C C . GLN A 1 218 ? 8.008 -38.812 -2.557 1 98.5 218 GLN A C 1
ATOM 1695 O O . GLN A 1 218 ? 8.664 -39.625 -3.203 1 98.5 218 GLN A O 1
ATOM 1700 N N . ILE A 1 219 ? 6.785 -38.594 -2.732 1 98.56 219 ILE A N 1
ATOM 1701 C CA . ILE A 1 219 ? 6.039 -39.312 -3.766 1 98.56 219 ILE A CA 1
ATOM 1702 C C . ILE A 1 219 ? 6.609 -38.969 -5.141 1 98.56 219 ILE A C 1
ATOM 1704 O O . ILE A 1 219 ? 6.809 -39.844 -5.977 1 98.56 219 ILE A O 1
ATOM 1708 N N . LEU A 1 220 ? 6.875 -37.719 -5.359 1 98.5 220 LEU A N 1
ATOM 1709 C CA . LEU A 1 220 ? 7.43 -37.281 -6.637 1 98.5 220 LEU A CA 1
ATOM 1710 C C . LEU A 1 220 ? 8.812 -37.875 -6.859 1 98.5 220 LEU A C 1
ATOM 1712 O O . LEU A 1 220 ? 9.172 -38.219 -7.984 1 98.5 220 LEU A O 1
ATOM 1716 N N . LYS A 1 221 ? 9.602 -37.969 -5.789 1 98.19 221 LYS A N 1
ATOM 1717 C CA . LYS A 1 221 ? 10.922 -38.594 -5.879 1 98.19 221 LYS A CA 1
ATOM 1718 C C . LYS A 1 221 ? 10.82 -40.062 -6.27 1 98.19 221 LYS A C 1
ATOM 1720 O O . LYS A 1 221 ? 11.547 -40.531 -7.148 1 98.19 221 LYS A O 1
ATOM 1725 N N . LYS A 1 222 ? 9.938 -40.719 -5.609 1 98.06 222 LYS A N 1
ATOM 1726 C CA . LYS A 1 222 ? 9.742 -42.125 -5.867 1 98.06 222 LYS A CA 1
ATOM 1727 C C . LYS A 1 222 ? 9.367 -42.375 -7.324 1 98.06 222 LYS A C 1
ATOM 1729 O O . LYS A 1 222 ? 9.742 -43.406 -7.906 1 98.06 222 LYS A O 1
ATOM 1734 N N . GLN A 1 223 ? 8.703 -41.469 -7.84 1 97.62 223 GLN A N 1
ATOM 1735 C CA . GLN A 1 223 ? 8.227 -41.625 -9.211 1 97.62 223 GLN A CA 1
ATOM 1736 C C . GLN A 1 223 ? 9.188 -41 -10.203 1 97.62 223 GLN A C 1
ATOM 1738 O O . GLN A 1 223 ? 8.883 -40.875 -11.391 1 97.62 223 GLN A O 1
ATOM 1743 N N . LYS A 1 224 ? 10.32 -40.438 -9.75 1 97.75 224 LYS A N 1
ATOM 1744 C CA . LYS A 1 224 ? 11.375 -39.812 -10.547 1 97.75 224 LYS A CA 1
ATOM 1745 C C . LYS A 1 224 ? 10.859 -38.562 -11.273 1 97.75 224 LYS A C 1
ATOM 1747 O O . LYS A 1 224 ? 11.219 -38.312 -12.43 1 97.75 224 LYS A O 1
ATOM 1752 N N . LEU A 1 225 ? 9.961 -37.844 -10.57 1 97.75 225 LEU A N 1
ATOM 1753 C CA . LEU A 1 225 ? 9.344 -36.656 -11.156 1 97.75 225 LEU A CA 1
ATOM 1754 C C . LEU A 1 225 ? 9.875 -35.375 -10.492 1 97.75 225 LEU A C 1
ATOM 1756 O O . LEU A 1 225 ? 9.711 -34.281 -11.031 1 97.75 225 LEU A O 1
ATOM 1760 N N . ARG A 1 226 ? 10.523 -35.5 -9.383 1 97.62 226 ARG A N 1
ATOM 1761 C CA . ARG A 1 226 ? 10.836 -34.344 -8.539 1 97.62 226 ARG A CA 1
ATOM 1762 C C . ARG A 1 226 ? 11.797 -33.406 -9.25 1 97.62 226 ARG A C 1
ATOM 1764 O O . ARG A 1 226 ? 11.648 -32.188 -9.156 1 97.62 226 ARG A O 1
ATOM 1771 N N . ASN A 1 227 ? 12.703 -33.875 -9.977 1 95.38 227 ASN A N 1
ATOM 1772 C CA . ASN A 1 227 ? 13.75 -33.062 -10.594 1 95.38 227 ASN A CA 1
ATOM 1773 C C . ASN A 1 227 ? 13.273 -32.406 -11.883 1 95.38 227 ASN A C 1
ATOM 1775 O O . ASN A 1 227 ? 13.992 -31.625 -12.484 1 95.38 227 ASN A O 1
ATOM 1779 N N . ARG A 1 228 ? 12.031 -32.625 -12.227 1 94.69 228 ARG A N 1
ATOM 1780 C CA . ARG A 1 228 ? 11.492 -32.125 -13.492 1 94.69 228 ARG A CA 1
ATOM 1781 C C . ARG A 1 228 ? 10.57 -30.922 -13.258 1 94.69 228 ARG A C 1
ATOM 1783 O O . ARG A 1 228 ? 10.062 -30.328 -14.211 1 94.69 228 ARG A O 1
ATOM 1790 N N . VAL A 1 229 ? 10.359 -30.656 -12.016 1 97.44 229 VAL A N 1
ATOM 1791 C CA . VAL A 1 229 ? 9.375 -29.625 -11.711 1 97.44 229 VAL A CA 1
ATOM 1792 C C . VAL A 1 229 ? 9.852 -28.781 -10.539 1 97.44 229 VAL A C 1
ATOM 1794 O O . VAL A 1 229 ? 10.57 -29.266 -9.664 1 97.44 229 VAL A O 1
ATOM 1797 N N . MET A 1 230 ? 9.57 -27.531 -10.547 1 98.44 230 MET A N 1
ATOM 1798 C CA . MET A 1 230 ? 9.742 -26.688 -9.375 1 98.44 230 MET A CA 1
ATOM 1799 C C . MET A 1 230 ? 8.508 -26.719 -8.484 1 98.44 230 MET A C 1
ATOM 1801 O O . MET A 1 230 ? 7.379 -26.656 -8.977 1 98.44 230 MET A O 1
ATOM 1805 N N . LEU A 1 231 ? 8.688 -26.844 -7.207 1 98.88 231 LEU A N 1
ATOM 1806 C CA . LEU A 1 231 ? 7.582 -26.828 -6.254 1 98.88 231 LEU A CA 1
ATOM 1807 C C . LEU A 1 231 ? 7.512 -25.5 -5.508 1 98.88 231 LEU A C 1
ATOM 1809 O O . LEU A 1 231 ? 8.523 -25.016 -4.992 1 98.88 231 LEU A O 1
ATOM 1813 N N . GLU A 1 232 ? 6.34 -24.969 -5.539 1 98.81 232 GLU A N 1
ATOM 1814 C CA . GLU A 1 232 ? 6.059 -23.688 -4.887 1 98.81 232 GLU A CA 1
ATOM 1815 C C . GLU A 1 232 ? 5.031 -23.859 -3.771 1 98.81 232 GLU A C 1
ATOM 1817 O O . GLU A 1 232 ? 3.947 -24.391 -3.994 1 98.81 232 GLU A O 1
ATOM 1822 N N . ALA A 1 233 ? 5.395 -23.438 -2.576 1 98.81 233 ALA A N 1
ATOM 1823 C CA . ALA A 1 233 ? 4.438 -23.391 -1.475 1 98.81 233 ALA A CA 1
ATOM 1824 C C . ALA A 1 233 ? 3.764 -22.031 -1.381 1 98.81 233 ALA A C 1
ATOM 1826 O O . ALA A 1 233 ? 4.426 -21 -1.49 1 98.81 233 ALA A O 1
ATOM 1827 N N . SER A 1 234 ? 2.496 -22.031 -1.212 1 97.69 234 SER A N 1
ATOM 1828 C CA . SER A 1 234 ? 1.735 -20.797 -1.095 1 97.69 234 SER A CA 1
ATOM 1829 C C . SER A 1 234 ? 0.53 -20.969 -0.177 1 97.69 234 SER A C 1
ATOM 1831 O O . SER A 1 234 ? 0.085 -22.094 0.064 1 97.69 234 SER A O 1
ATOM 1833 N N . GLY A 1 235 ? 0.084 -19.859 0.381 1 94.75 235 GLY A N 1
ATOM 1834 C CA . GLY A 1 235 ? -1.114 -19.844 1.204 1 94.75 235 GLY A CA 1
ATOM 1835 C C . GLY A 1 235 ? -0.819 -19.75 2.688 1 94.75 235 GLY A C 1
ATOM 1836 O O . GLY A 1 235 ? -0.215 -20.641 3.271 1 94.75 235 GLY A O 1
ATOM 1837 N N . GLY A 1 236 ? -1.176 -18.672 3.238 1 92.38 236 GLY A N 1
ATOM 1838 C CA . GLY A 1 236 ? -1.125 -18.5 4.68 1 92.38 236 GLY A CA 1
ATOM 1839 C C . GLY A 1 236 ? 0.29 -18.438 5.227 1 92.38 236 GLY A C 1
ATOM 1840 O O . GLY A 1 236 ? 0.507 -18.609 6.426 1 92.38 236 GLY A O 1
ATOM 1841 N N . ILE A 1 237 ? 1.229 -18.297 4.43 1 96.69 237 ILE A N 1
ATOM 1842 C CA . ILE A 1 237 ? 2.623 -18.281 4.859 1 96.69 237 ILE A CA 1
ATOM 1843 C C . ILE A 1 237 ? 3.033 -16.859 5.219 1 96.69 237 ILE A C 1
ATOM 1845 O O . ILE A 1 237 ? 2.691 -15.906 4.512 1 96.69 237 ILE A O 1
ATOM 1849 N N . ASN A 1 238 ? 3.693 -16.734 6.305 1 94.75 238 ASN A N 1
ATOM 1850 C CA . ASN A 1 238 ? 4.156 -15.453 6.82 1 94.75 238 ASN A CA 1
ATOM 1851 C C . ASN A 1 238 ? 5.484 -15.586 7.555 1 94.75 238 ASN A C 1
ATOM 1853 O O . ASN A 1 238 ? 6.105 -16.656 7.531 1 94.75 238 ASN A O 1
ATOM 1857 N N . SER A 1 239 ? 5.898 -14.477 8.148 1 94.94 239 SER A N 1
ATOM 1858 C CA . SER A 1 239 ? 7.215 -14.438 8.773 1 94.94 239 SER A CA 1
ATOM 1859 C C . SER A 1 239 ? 7.293 -15.406 9.953 1 94.94 239 SER A C 1
ATOM 1861 O O . SER A 1 239 ? 8.375 -15.891 10.289 1 94.94 239 SER A O 1
ATOM 1863 N N . LYS A 1 240 ? 6.188 -15.766 10.578 1 95.56 240 LYS A N 1
ATOM 1864 C CA . LYS A 1 240 ? 6.156 -16.594 11.773 1 95.56 240 LYS A CA 1
ATOM 1865 C C . LYS A 1 240 ? 6.293 -18.078 11.414 1 95.56 240 LYS A C 1
ATOM 1867 O O . LYS A 1 240 ? 6.77 -18.875 12.227 1 95.56 240 LYS A O 1
ATOM 1872 N N . ASN A 1 241 ? 5.875 -18.469 10.211 1 97.5 241 ASN A N 1
ATOM 1873 C CA . ASN A 1 241 ? 5.828 -19.891 9.93 1 97.5 241 ASN A CA 1
ATOM 1874 C C . ASN A 1 241 ? 6.676 -20.25 8.711 1 97.5 241 ASN A C 1
ATOM 1876 O O . ASN A 1 241 ? 6.836 -21.438 8.391 1 97.5 241 ASN A O 1
ATOM 1880 N N . ILE A 1 242 ? 7.277 -19.312 8.117 1 98.44 242 ILE A N 1
ATOM 1881 C CA . ILE A 1 242 ? 7.941 -19.516 6.832 1 98.44 242 ILE A CA 1
ATOM 1882 C C . ILE A 1 242 ? 9.109 -20.484 7.008 1 98.44 242 ILE A C 1
ATOM 1884 O O . ILE A 1 242 ? 9.453 -21.234 6.086 1 98.44 242 ILE A O 1
ATOM 1888 N N . SER A 1 243 ? 9.75 -20.484 8.125 1 98.25 243 SER A N 1
ATOM 1889 C CA . SER A 1 243 ? 10.891 -21.375 8.367 1 98.25 243 SER A CA 1
ATOM 1890 C C . SER A 1 243 ? 10.5 -22.828 8.203 1 98.25 243 SER A C 1
ATOM 1892 O O . SER A 1 243 ? 11.266 -23.641 7.672 1 98.25 243 SER A O 1
ATOM 1894 N N . LYS A 1 244 ? 9.328 -23.188 8.641 1 98.38 244 LYS A N 1
ATOM 1895 C CA . LYS A 1 244 ? 8.836 -24.547 8.508 1 98.38 244 LYS A CA 1
ATOM 1896 C C . LYS A 1 244 ? 8.664 -24.938 7.043 1 98.38 244 LYS A C 1
ATOM 1898 O O . LYS A 1 244 ? 8.977 -26.062 6.652 1 98.38 244 LYS A O 1
ATOM 1903 N N . TYR A 1 245 ? 8.227 -24.062 6.273 1 98.69 245 TYR A N 1
ATOM 1904 C CA . TYR A 1 245 ? 8.039 -24.312 4.848 1 98.69 245 TYR A CA 1
ATOM 1905 C C . TYR A 1 245 ? 9.375 -24.391 4.125 1 98.69 245 TYR A C 1
ATOM 1907 O O . TYR A 1 245 ? 9.555 -25.219 3.221 1 98.69 245 TYR A O 1
ATOM 1915 N N . GLY A 1 246 ? 10.25 -23.516 4.543 1 98.12 246 GLY A N 1
ATOM 1916 C CA . GLY A 1 246 ? 11.578 -23.547 3.949 1 98.12 246 GLY A CA 1
ATOM 1917 C C . GLY A 1 246 ? 12.297 -24.859 4.141 1 98.12 246 GLY A C 1
ATOM 1918 O O . GLY A 1 246 ? 13.125 -25.25 3.314 1 98.12 246 GLY A O 1
ATOM 1919 N N . LYS A 1 247 ? 11.961 -25.609 5.109 1 97.31 247 LYS A N 1
ATOM 1920 C CA . LYS A 1 247 ? 12.648 -26.859 5.461 1 97.31 247 LYS A CA 1
ATOM 1921 C C . LYS A 1 247 ? 12.023 -28.047 4.758 1 97.31 247 LYS A C 1
ATOM 1923 O O . LYS A 1 247 ? 12.523 -29.172 4.863 1 97.31 247 LYS A O 1
ATOM 1928 N N . THR A 1 248 ? 11.023 -27.797 4.066 1 98.19 248 THR A N 1
ATOM 1929 C CA . THR A 1 248 ? 10.297 -28.906 3.455 1 98.19 248 THR A CA 1
ATOM 1930 C C . THR A 1 248 ? 11.016 -29.391 2.201 1 98.19 248 THR A C 1
ATOM 1932 O O . THR A 1 248 ? 10.797 -30.516 1.757 1 98.19 248 THR A O 1
ATOM 1935 N N . GLY A 1 249 ? 11.789 -28.531 1.609 1 97.25 249 GLY A N 1
ATOM 1936 C CA . GLY A 1 249 ? 12.461 -28.891 0.371 1 97.25 249 GLY A CA 1
ATOM 1937 C C . GLY A 1 249 ? 11.828 -28.266 -0.856 1 97.25 249 GLY A C 1
ATOM 1938 O O . GLY A 1 249 ? 12.25 -28.531 -1.983 1 97.25 249 GLY A O 1
ATOM 1939 N N . VAL A 1 250 ? 10.859 -27.391 -0.653 1 98.56 250 VAL A N 1
ATOM 1940 C CA . VAL A 1 250 ? 10.289 -26.688 -1.79 1 98.56 250 VAL A CA 1
ATOM 1941 C C . VAL A 1 250 ? 11.336 -25.75 -2.4 1 98.56 250 VAL A C 1
ATOM 1943 O O . VAL A 1 250 ? 12.312 -25.391 -1.741 1 98.56 250 VAL A O 1
ATOM 1946 N N . ASP A 1 251 ? 11.047 -25.375 -3.648 1 98.69 251 ASP A N 1
ATOM 1947 C CA . ASP A 1 251 ? 11.969 -24.5 -4.363 1 98.69 251 ASP A CA 1
ATOM 1948 C C . ASP A 1 251 ? 11.594 -23.031 -4.152 1 98.69 251 ASP A C 1
ATOM 1950 O O . ASP A 1 251 ? 12.461 -22.156 -4.148 1 98.69 251 ASP A O 1
ATOM 1954 N N . ILE A 1 252 ? 10.336 -22.797 -4.062 1 98.75 252 ILE A N 1
ATOM 1955 C CA . ILE A 1 252 ? 9.773 -21.453 -4.031 1 98.75 252 ILE A CA 1
ATOM 1956 C C . ILE A 1 252 ? 8.75 -21.344 -2.9 1 98.75 252 ILE A C 1
ATOM 1958 O O . ILE A 1 252 ? 7.988 -22.281 -2.652 1 98.75 252 ILE A O 1
ATOM 1962 N N . ILE A 1 253 ? 8.781 -20.281 -2.221 1 98.81 253 ILE A N 1
ATOM 1963 C CA . ILE A 1 253 ? 7.699 -19.891 -1.325 1 98.81 253 ILE A CA 1
ATOM 1964 C C . ILE A 1 253 ? 7.137 -18.531 -1.749 1 98.81 253 ILE A C 1
ATOM 1966 O O . ILE A 1 253 ? 7.855 -17.531 -1.758 1 98.81 253 ILE A O 1
ATOM 1970 N N . SER A 1 254 ? 5.93 -18.516 -2.133 1 98.44 254 SER A N 1
ATOM 1971 C CA . SER A 1 254 ? 5.297 -17.25 -2.502 1 98.44 254 SER A CA 1
ATOM 1972 C C . SER A 1 254 ? 4.508 -16.672 -1.336 1 98.44 254 SER A C 1
ATOM 1974 O O . SER A 1 254 ? 3.775 -17.391 -0.651 1 98.44 254 SER A O 1
ATOM 1976 N N . VAL A 1 255 ? 4.68 -15.406 -1.117 1 97.81 255 VAL A N 1
ATOM 1977 C CA . VAL A 1 255 ? 4.074 -14.727 0.021 1 97.81 255 VAL A CA 1
ATOM 1978 C C . VAL A 1 255 ? 3.354 -13.469 -0.455 1 97.81 255 VAL A C 1
ATOM 1980 O O . VAL A 1 255 ? 3.984 -12.539 -0.968 1 97.81 255 VAL A O 1
ATOM 1983 N N . GLY A 1 256 ? 2.031 -13.406 -0.249 1 96.81 256 GLY A N 1
ATOM 1984 C CA . GLY A 1 256 ? 1.243 -12.258 -0.659 1 96.81 256 GLY A CA 1
ATOM 1985 C C . GLY A 1 256 ? 1.347 -11.094 0.303 1 96.81 256 GLY A C 1
ATOM 1986 O O . GLY A 1 256 ? 1.287 -9.93 -0.111 1 96.81 256 GLY A O 1
ATOM 1987 N N . SER A 1 257 ? 1.58 -11.344 1.581 1 96.62 257 SER A N 1
ATOM 1988 C CA . SER A 1 257 ? 1.504 -10.328 2.623 1 96.62 257 SER A CA 1
ATOM 1989 C C . SER A 1 257 ? 2.66 -9.336 2.516 1 96.62 257 SER A C 1
ATOM 1991 O O . SER A 1 257 ? 2.574 -8.219 3.023 1 96.62 257 SER A O 1
ATOM 1993 N N . ILE A 1 258 ? 3.713 -9.664 1.833 1 97.31 258 ILE A N 1
ATOM 1994 C CA . ILE A 1 258 ? 4.871 -8.781 1.752 1 97.31 258 ILE A CA 1
ATOM 1995 C C . ILE A 1 258 ? 4.543 -7.574 0.874 1 97.31 258 ILE A C 1
ATOM 1997 O O . ILE A 1 258 ? 5.234 -6.555 0.923 1 97.31 258 ILE A O 1
ATOM 2001 N N . THR A 1 259 ? 3.408 -7.707 0.041 1 98.12 259 THR A N 1
ATOM 2002 C CA . THR A 1 259 ? 3.072 -6.586 -0.83 1 98.12 259 THR A CA 1
ATOM 2003 C C . THR A 1 259 ? 1.656 -6.09 -0.551 1 98.12 259 THR A C 1
ATOM 2005 O O . THR A 1 259 ? 1.335 -4.93 -0.818 1 98.12 259 THR A O 1
ATOM 2008 N N . ASN A 1 260 ? 0.814 -6.957 -0.02 1 97.81 260 ASN A N 1
ATOM 2009 C CA . ASN A 1 260 ? -0.544 -6.48 0.218 1 97.81 260 ASN A CA 1
ATOM 2010 C C . ASN A 1 260 ? -0.746 -6.062 1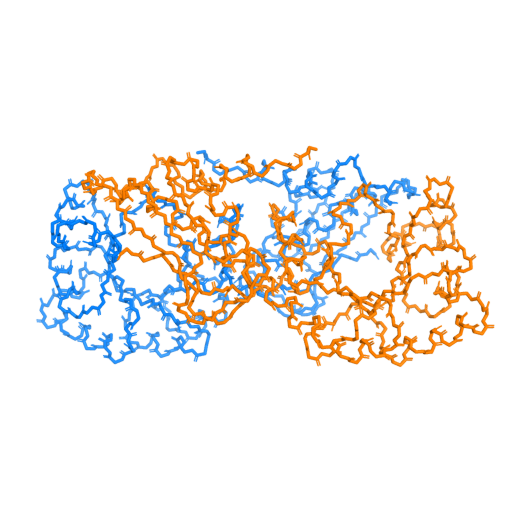.672 1 97.81 260 ASN A C 1
ATOM 2012 O O . ASN A 1 260 ? -1.775 -5.48 2.018 1 97.81 260 ASN A O 1
ATOM 2016 N N . SER A 1 261 ? 0.164 -6.395 2.561 1 97.62 261 SER A N 1
ATOM 2017 C CA . SER A 1 261 ? 0.221 -5.984 3.961 1 97.62 261 SER A CA 1
ATOM 2018 C C . SER A 1 261 ? 1.589 -5.41 4.312 1 97.62 261 SER A C 1
ATOM 2020 O O . SER A 1 261 ? 2.412 -6.094 4.926 1 97.62 261 SER A O 1
ATOM 2022 N N . VAL A 1 262 ? 1.762 -4.16 4.09 1 97.81 262 VAL A N 1
ATOM 2023 C CA . VAL A 1 262 ? 3.07 -3.516 4.152 1 97.81 262 VAL A CA 1
ATOM 2024 C C . VAL A 1 262 ? 3.158 -2.646 5.406 1 97.81 262 VAL A C 1
ATOM 2026 O O . VAL A 1 262 ? 2.232 -1.895 5.715 1 97.81 262 VAL A O 1
ATOM 2029 N N . LYS A 1 263 ? 4.203 -2.789 6.141 1 97.81 263 LYS A N 1
ATOM 2030 C CA . LYS A 1 263 ? 4.594 -1.835 7.176 1 97.81 263 LYS A CA 1
ATOM 2031 C C . LYS A 1 263 ? 5.617 -0.835 6.645 1 97.81 263 LYS A C 1
ATOM 2033 O O . LYS A 1 263 ? 6.766 -1.196 6.379 1 97.81 263 LYS A O 1
ATOM 2038 N N . GLY A 1 264 ? 5.211 0.359 6.465 1 98.25 264 GLY A N 1
ATOM 2039 C CA . GLY A 1 264 ? 6.105 1.376 5.941 1 98.25 264 GLY A CA 1
ATOM 2040 C C . GLY A 1 264 ? 7.254 1.701 6.879 1 98.25 264 GLY A C 1
ATOM 2041 O O . GLY A 1 264 ? 7.082 1.718 8.102 1 98.25 264 GLY A O 1
ATOM 2042 N N . ILE A 1 265 ? 8.391 2 6.305 1 98.69 265 ILE A N 1
ATOM 2043 C CA . ILE A 1 265 ? 9.547 2.428 7.086 1 98.69 265 ILE A CA 1
ATOM 2044 C C . ILE A 1 265 ? 9.469 3.93 7.344 1 98.69 265 ILE A C 1
ATOM 2046 O O . ILE A 1 265 ? 9.148 4.707 6.441 1 98.69 265 ILE A O 1
ATOM 2050 N N . ASP A 1 266 ? 9.727 4.312 8.547 1 97.94 266 ASP A N 1
ATOM 2051 C CA . ASP A 1 266 ? 9.688 5.727 8.914 1 97.94 266 ASP A CA 1
ATOM 2052 C C . ASP A 1 266 ? 10.891 6.477 8.359 1 97.94 266 ASP A C 1
ATOM 2054 O O . ASP A 1 266 ? 12 6.363 8.891 1 97.94 266 ASP A O 1
ATOM 2058 N N . MET A 1 267 ? 10.633 7.227 7.293 1 97.81 267 MET A N 1
ATOM 2059 C CA . MET A 1 267 ? 11.641 8.078 6.668 1 97.81 267 MET A CA 1
ATOM 2060 C C . MET A 1 267 ? 11.281 9.547 6.828 1 97.81 267 MET A C 1
ATOM 2062 O O . MET A 1 267 ? 10.109 9.914 6.809 1 97.81 267 MET A O 1
ATOM 2066 N N . SER A 1 268 ? 12.297 10.352 6.938 1 97.88 268 SER A N 1
ATOM 2067 C CA . SER A 1 268 ? 12.055 11.781 7.109 1 97.88 268 SER A CA 1
ATOM 2068 C C . SER A 1 268 ? 13.055 12.609 6.312 1 97.88 268 SER A C 1
ATOM 2070 O O . SER A 1 268 ? 14.164 12.156 6.027 1 97.88 268 SER A O 1
ATOM 2072 N N . LEU A 1 269 ? 12.641 13.719 5.848 1 98.62 269 LEU A N 1
ATOM 2073 C CA . LEU A 1 269 ? 13.508 14.711 5.238 1 98.62 269 LEU A CA 1
ATOM 2074 C C . LEU A 1 269 ? 13.875 15.805 6.242 1 98.62 269 LEU A C 1
ATOM 2076 O O . LEU A 1 269 ? 12.992 16.344 6.922 1 98.62 269 LEU A O 1
ATOM 2080 N N . GLU A 1 270 ? 15.094 16.047 6.344 1 97.44 270 GLU A N 1
ATOM 2081 C CA . GLU A 1 270 ? 15.609 17.031 7.285 1 97.44 270 GLU A CA 1
ATOM 2082 C C . GLU A 1 270 ? 16.422 18.094 6.57 1 97.44 270 GLU A C 1
ATOM 2084 O O . GLU A 1 270 ? 17.203 17.781 5.664 1 97.44 270 GLU A O 1
ATOM 2089 N N . ILE A 1 271 ? 16.125 19.328 6.98 1 96.56 271 ILE A N 1
ATOM 2090 C CA . ILE A 1 271 ? 16.891 20.453 6.445 1 96.56 271 ILE A CA 1
ATOM 2091 C C . ILE A 1 271 ? 17.922 20.906 7.477 1 96.56 271 ILE A C 1
ATOM 2093 O O . ILE A 1 271 ? 17.594 21.047 8.664 1 96.56 271 ILE A O 1
ATOM 2097 N N . MET B 1 1 ? -5.078 18.016 -12.328 1 55.53 1 MET B N 1
ATOM 2098 C CA . MET B 1 1 ? -5.922 17.031 -13 1 55.53 1 MET B CA 1
ATOM 2099 C C . MET B 1 1 ? -6.977 16.469 -12.055 1 55.53 1 MET B C 1
ATOM 2101 O O . MET B 1 1 ? -6.684 16.172 -10.898 1 55.53 1 MET B O 1
ATOM 2105 N N . THR B 1 2 ? -8.234 16.656 -12.406 1 78.56 2 THR B N 1
ATOM 2106 C CA . THR B 1 2 ? -9.383 16.172 -11.648 1 78.56 2 THR B CA 1
ATOM 2107 C C . THR B 1 2 ? -9.344 14.648 -11.531 1 78.56 2 THR B C 1
ATOM 2109 O O . THR B 1 2 ? -8.984 13.953 -12.477 1 78.56 2 THR B O 1
ATOM 2112 N N . PHE B 1 3 ? -9.445 14.211 -10.32 1 86.69 3 PHE B N 1
ATOM 2113 C CA . PHE B 1 3 ? -9.469 12.773 -10.078 1 86.69 3 PHE B CA 1
ATOM 2114 C C . PHE B 1 3 ? -10.547 12.102 -10.922 1 86.69 3 PHE B C 1
ATOM 2116 O O . PHE B 1 3 ? -11.711 12.516 -10.906 1 86.69 3 PHE B O 1
ATOM 2123 N N . ASN B 1 4 ? -10.078 11.203 -11.766 1 93.75 4 ASN B N 1
ATOM 2124 C CA . ASN B 1 4 ? -10.93 10.367 -12.602 1 93.75 4 ASN B CA 1
ATOM 2125 C C . ASN B 1 4 ? -10.758 8.883 -12.289 1 93.75 4 ASN B C 1
ATOM 2127 O O . ASN B 1 4 ? -9.805 8.258 -12.758 1 93.75 4 ASN B O 1
ATOM 2131 N N . SER B 1 5 ? -11.703 8.375 -11.523 1 94.38 5 SER B N 1
ATOM 2132 C CA . SER B 1 5 ? -11.57 7.012 -11.023 1 94.38 5 SER B CA 1
ATOM 2133 C C . SER B 1 5 ? -11.609 5.996 -12.164 1 94.38 5 SER B C 1
ATOM 2135 O O . SER B 1 5 ? -10.859 5.02 -12.156 1 94.38 5 SER B O 1
ATOM 2137 N N . LYS B 1 6 ? -12.461 6.191 -13.188 1 96.62 6 LYS B N 1
ATOM 2138 C CA . LYS B 1 6 ? -12.57 5.254 -14.305 1 96.62 6 LYS B CA 1
ATOM 2139 C C . LYS B 1 6 ? -11.234 5.125 -15.039 1 96.62 6 LYS B C 1
ATOM 2141 O O . LYS B 1 6 ? -10.82 4.02 -15.383 1 96.62 6 LYS B O 1
ATOM 2146 N N . LYS B 1 7 ? -10.641 6.273 -15.258 1 97 7 LYS B N 1
ATOM 2147 C CA . LYS B 1 7 ? -9.344 6.277 -15.922 1 97 7 LYS B CA 1
ATOM 2148 C C . LYS B 1 7 ? -8.305 5.52 -15.109 1 97 7 LYS B C 1
ATOM 2150 O O . LYS B 1 7 ? -7.5 4.766 -15.664 1 97 7 LYS B O 1
ATOM 2155 N N . GLN B 1 8 ? -8.281 5.719 -13.844 1 97.38 8 GLN B N 1
ATOM 2156 C CA . GLN B 1 8 ? -7.328 5.043 -12.969 1 97.38 8 GLN B CA 1
ATOM 2157 C C . GLN B 1 8 ? -7.582 3.539 -12.945 1 97.38 8 GLN B C 1
ATOM 2159 O O . GLN B 1 8 ? -6.637 2.744 -12.977 1 97.38 8 GLN B O 1
ATOM 2164 N N . LEU B 1 9 ? -8.859 3.172 -12.883 1 98.62 9 LEU B N 1
ATOM 2165 C CA . LEU B 1 9 ? -9.203 1.753 -12.859 1 98.62 9 LEU B CA 1
ATOM 2166 C C . LEU B 1 9 ? -8.766 1.068 -14.148 1 98.62 9 LEU B C 1
ATOM 2168 O O . LEU B 1 9 ? -8.297 -0.073 -14.125 1 98.62 9 LEU B O 1
ATOM 2172 N N . LEU B 1 10 ? -8.898 1.771 -15.273 1 98.31 10 LEU B N 1
ATOM 2173 C CA . LEU B 1 10 ? -8.438 1.24 -16.547 1 98.31 10 LEU B CA 1
ATOM 2174 C C . LEU B 1 10 ? -6.926 1.046 -16.547 1 98.31 10 LEU B C 1
ATOM 2176 O O . LEU B 1 10 ? -6.422 0.07 -17.109 1 98.31 10 LEU B O 1
ATOM 2180 N N . GLN B 1 11 ? -6.262 1.948 -15.883 1 97.44 11 GLN B N 1
ATOM 2181 C CA . GLN B 1 11 ? -4.812 1.831 -15.773 1 97.44 11 GLN B CA 1
ATOM 2182 C C . GLN B 1 11 ? -4.422 0.639 -14.906 1 97.44 11 GLN B C 1
ATOM 2184 O O . GLN B 1 11 ? -3.449 -0.06 -15.203 1 97.44 11 GLN B O 1
ATOM 2189 N N . PHE B 1 12 ? -5.16 0.451 -13.82 1 98.38 12 PHE B N 1
ATOM 2190 C CA . PHE B 1 12 ? -4.902 -0.7 -12.969 1 98.38 12 PHE B CA 1
ATOM 2191 C C . PHE B 1 12 ? -5.09 -2.002 -13.734 1 98.38 12 PHE B C 1
ATOM 2193 O O . PHE B 1 12 ? -4.27 -2.916 -13.633 1 98.38 12 PHE B O 1
ATOM 2200 N N . LEU B 1 13 ? -6.137 -2.061 -14.531 1 98.56 13 LEU B N 1
ATOM 2201 C CA . LEU B 1 13 ? -6.414 -3.238 -15.344 1 98.56 13 LEU B CA 1
ATOM 2202 C C . LEU B 1 13 ? -5.309 -3.463 -16.375 1 98.56 13 LEU B C 1
ATOM 2204 O O . LEU B 1 13 ? -4.824 -4.586 -16.531 1 98.56 13 LEU B O 1
ATOM 2208 N N . ALA B 1 14 ? -4.93 -2.428 -17 1 98 14 ALA B N 1
ATOM 2209 C CA . ALA B 1 14 ? -3.895 -2.527 -18.016 1 98 14 ALA B CA 1
ATOM 2210 C C . ALA B 1 14 ? -2.578 -3.014 -17.422 1 98 14 ALA B C 1
ATOM 2212 O O . ALA B 1 14 ? -1.853 -3.789 -18.047 1 98 14 ALA B O 1
ATOM 2213 N N . GLU B 1 15 ? -2.256 -2.584 -16.25 1 97.62 15 GLU B N 1
ATOM 2214 C CA . GLU B 1 15 ? -1.047 -2.998 -15.539 1 97.62 15 GLU B CA 1
ATOM 2215 C C . GLU B 1 15 ? -1.023 -4.508 -15.32 1 97.62 15 GLU B C 1
ATOM 2217 O O . GLU B 1 15 ? 0.028 -5.141 -15.438 1 97.62 15 GLU B O 1
ATOM 2222 N N . ASP B 1 16 ? -2.176 -5.062 -15.055 1 97.94 16 ASP B N 1
ATOM 2223 C CA . ASP B 1 16 ? -2.258 -6.477 -14.703 1 97.94 16 ASP B CA 1
ATOM 2224 C C . ASP B 1 16 ? -2.418 -7.348 -15.945 1 97.94 16 ASP B C 1
ATOM 2226 O O . ASP B 1 16 ? -1.887 -8.453 -16 1 97.94 16 ASP B O 1
ATOM 2230 N N . ILE B 1 17 ? -3.111 -6.863 -16.922 1 98.06 17 ILE B N 1
ATOM 2231 C CA . ILE B 1 17 ? -3.512 -7.672 -18.078 1 98.06 17 ILE B CA 1
ATOM 2232 C C . ILE B 1 17 ? -2.383 -7.711 -19.094 1 98.06 17 ILE B C 1
ATOM 2234 O O . ILE B 1 17 ? -2.152 -8.734 -19.734 1 98.06 17 ILE B O 1
ATOM 2238 N N . GLY B 1 18 ? -1.672 -6.594 -19.25 1 96.75 18 GLY B N 1
ATOM 2239 C CA . GLY B 1 18 ? -0.682 -6.504 -20.312 1 96.75 18 GLY B CA 1
ATOM 2240 C C . GLY B 1 18 ? -1.264 -6.734 -21.688 1 96.75 18 GLY B C 1
ATOM 2241 O O . GLY B 1 18 ? -2.232 -6.078 -22.078 1 96.75 18 GLY B O 1
ATOM 2242 N N . LYS B 1 19 ? -0.724 -7.746 -22.375 1 96.88 19 LYS B N 1
ATOM 2243 C CA . LYS B 1 19 ? -1.197 -8.047 -23.719 1 96.88 19 LYS B CA 1
ATOM 2244 C C . LYS B 1 19 ? -2.424 -8.953 -23.688 1 96.88 19 LYS B C 1
ATOM 2246 O O . LYS B 1 19 ? -3.076 -9.172 -24.703 1 96.88 19 LYS B O 1
ATOM 2251 N N . GLY B 1 20 ? -2.67 -9.477 -22.547 1 97.56 20 GLY B N 1
ATOM 2252 C CA . GLY B 1 20 ? -3.848 -10.328 -22.438 1 97.56 20 GLY B CA 1
ATOM 2253 C C . GLY B 1 20 ? -3.723 -11.375 -21.344 1 97.56 20 GLY B C 1
ATOM 2254 O O . GLY B 1 20 ? -2.633 -11.609 -20.828 1 97.56 20 GLY B O 1
ATOM 2255 N N . ASP B 1 21 ? -4.836 -11.938 -20.969 1 98.12 21 ASP B N 1
ATOM 2256 C CA . ASP B 1 21 ? -4.895 -13.047 -20.016 1 98.12 21 ASP B CA 1
ATOM 2257 C C . ASP B 1 21 ? -4.766 -14.391 -20.734 1 98.12 21 ASP B C 1
ATOM 2259 O O . ASP B 1 21 ? -5.77 -15 -21.109 1 98.12 21 ASP B O 1
ATOM 2263 N N . ILE B 1 22 ? -3.572 -14.891 -20.703 1 98.19 22 ILE B N 1
ATOM 2264 C CA . ILE B 1 22 ? -3.283 -16.047 -21.547 1 98.19 22 ILE B CA 1
ATOM 2265 C C . ILE B 1 22 ? -3.807 -17.312 -20.875 1 98.19 22 ILE B C 1
ATOM 2267 O O . ILE B 1 22 ? -4.023 -18.328 -21.547 1 98.19 22 ILE B O 1
ATOM 2271 N N . THR B 1 23 ? -3.992 -17.281 -19.562 1 98.25 23 THR B N 1
ATOM 2272 C CA . THR B 1 23 ? -4.562 -18.453 -18.891 1 98.25 23 THR B CA 1
ATOM 2273 C C . THR B 1 23 ? -6.055 -18.562 -19.188 1 98.25 23 THR B C 1
ATOM 2275 O O . THR B 1 23 ? -6.535 -19.625 -19.594 1 98.25 23 THR B O 1
ATOM 2278 N N . SER B 1 24 ? -6.777 -17.469 -19 1 97.75 24 SER B N 1
ATOM 2279 C CA . SER B 1 24 ? -8.227 -17.5 -19.203 1 97.75 24 SER B CA 1
ATOM 2280 C C . SER B 1 24 ? -8.578 -17.688 -20.672 1 97.75 24 SER B C 1
ATOM 2282 O O . SER B 1 24 ? -9.688 -18.125 -21 1 97.75 24 SER B O 1
ATOM 2284 N N . ALA B 1 25 ? -7.688 -17.375 -21.562 1 96.81 25 ALA B N 1
ATOM 2285 C CA . ALA B 1 25 ? -7.906 -17.594 -22.984 1 96.81 25 ALA B CA 1
ATOM 2286 C C . ALA B 1 25 ? -8.031 -19.078 -23.312 1 96.81 25 ALA B C 1
ATOM 2288 O O . ALA B 1 25 ? -8.523 -19.453 -24.375 1 96.81 25 ALA B O 1
ATOM 2289 N N . LEU B 1 26 ? -7.562 -19.938 -22.391 1 97 26 LEU B N 1
ATOM 2290 C CA . LEU B 1 26 ? -7.645 -21.375 -22.594 1 97 26 LEU B CA 1
ATOM 2291 C C . LEU B 1 26 ? -9.047 -21.891 -22.281 1 97 26 LEU B C 1
ATOM 2293 O O . LEU B 1 26 ? -9.375 -23.047 -22.594 1 97 26 LEU B O 1
ATOM 2297 N N . LEU B 1 27 ? -9.898 -21.078 -21.719 1 96.94 27 LEU B N 1
ATOM 2298 C CA . LEU B 1 27 ? -11.211 -21.484 -21.234 1 96.94 27 LEU B CA 1
ATOM 2299 C C . LEU B 1 27 ? -12.25 -21.391 -22.344 1 96.94 27 LEU B C 1
ATOM 2301 O O . LEU B 1 27 ? -12.133 -20.562 -23.25 1 96.94 27 LEU B O 1
ATOM 2305 N N . PRO B 1 28 ? -13.258 -22.266 -22.281 1 94.69 28 PRO B N 1
ATOM 2306 C CA . PRO B 1 28 ? -14.391 -22.062 -23.188 1 94.69 28 PRO B CA 1
ATOM 2307 C C . PRO B 1 28 ? -15.188 -20.797 -22.859 1 94.69 28 PRO B C 1
ATOM 2309 O O . PRO B 1 28 ? -15.156 -20.328 -21.719 1 94.69 28 PRO B O 1
ATOM 2312 N N . LYS B 1 29 ? -15.781 -20.344 -23.891 1 94.38 29 LYS B N 1
ATOM 2313 C CA . LYS B 1 29 ? -16.688 -19.219 -23.625 1 94.38 29 LYS B CA 1
ATOM 2314 C C . LYS B 1 29 ? -17.922 -19.672 -22.859 1 94.38 29 LYS B C 1
ATOM 2316 O O . LYS B 1 29 ? -18.641 -20.562 -23.312 1 94.38 29 LYS B O 1
ATOM 2321 N N . ARG B 1 30 ? -18.094 -19.141 -21.672 1 94.94 30 ARG B N 1
ATOM 2322 C CA . ARG B 1 30 ? -19.219 -19.5 -20.828 1 94.94 30 ARG B CA 1
ATOM 2323 C C . ARG B 1 30 ? -19.594 -18.359 -19.891 1 94.94 30 ARG B C 1
ATOM 2325 O O . ARG B 1 30 ? -18.734 -17.625 -19.422 1 94.94 30 ARG B O 1
ATOM 2332 N N . LYS B 1 31 ? -20.891 -18.25 -19.719 1 97.62 31 LYS B N 1
ATOM 2333 C CA . LYS B 1 31 ? -21.375 -17.312 -18.703 1 97.62 31 LYS B CA 1
ATOM 2334 C C . LYS B 1 31 ? -21.406 -17.984 -17.328 1 97.62 31 LYS B C 1
ATOM 2336 O O . LYS B 1 31 ? -21.875 -19.109 -17.188 1 97.62 31 LYS B O 1
ATOM 2341 N N . ILE B 1 32 ? -20.891 -17.266 -16.375 1 98.19 32 ILE B N 1
ATOM 2342 C CA . ILE B 1 32 ? -20.891 -17.828 -15.023 1 98.19 32 ILE B CA 1
ATOM 2343 C C . ILE B 1 32 ? -21.328 -16.766 -14.023 1 98.19 32 ILE B C 1
ATOM 2345 O O . ILE B 1 32 ? -21.484 -15.594 -14.375 1 98.19 32 ILE B O 1
ATOM 2349 N N . THR B 1 33 ? -21.578 -17.234 -12.828 1 98.5 33 THR B N 1
ATOM 2350 C CA . THR B 1 33 ? -21.766 -16.391 -11.656 1 98.5 33 THR B CA 1
ATOM 2351 C C . THR B 1 33 ? -20.688 -16.656 -10.617 1 98.5 33 THR B C 1
ATOM 2353 O O . THR B 1 33 ? -20.391 -17.812 -10.289 1 98.5 33 THR B O 1
ATOM 2356 N N . ALA B 1 34 ? -20.047 -15.633 -10.203 1 98.62 34 ALA B N 1
ATOM 2357 C CA . ALA B 1 34 ? -19.016 -15.703 -9.164 1 98.62 34 ALA B CA 1
ATOM 2358 C C . ALA B 1 34 ? -19.375 -14.797 -7.988 1 98.62 34 ALA B C 1
ATOM 2360 O O . ALA B 1 34 ? -20.281 -13.953 -8.094 1 98.62 34 ALA B O 1
ATOM 2361 N N . ARG B 1 35 ? -18.797 -15.055 -6.906 1 98.69 35 ARG B N 1
ATOM 2362 C CA . ARG B 1 35 ? -18.969 -14.203 -5.734 1 98.69 35 ARG B CA 1
ATOM 2363 C C . ARG B 1 35 ? -17.609 -13.828 -5.137 1 98.69 35 ARG B C 1
ATOM 2365 O O . ARG B 1 35 ? -16.672 -14.617 -5.188 1 98.69 35 ARG B O 1
ATOM 2372 N N . ILE B 1 36 ? -17.484 -12.648 -4.617 1 98.88 36 ILE B N 1
ATOM 2373 C CA . ILE B 1 36 ? -16.344 -12.258 -3.795 1 98.88 36 ILE B CA 1
ATOM 2374 C C . ILE B 1 36 ? -16.719 -12.352 -2.316 1 98.88 36 ILE B C 1
ATOM 2376 O O . ILE B 1 36 ? -17.766 -11.844 -1.899 1 98.88 36 ILE B O 1
ATOM 2380 N N . ILE B 1 37 ? -15.875 -13 -1.543 1 98.75 37 ILE B N 1
ATOM 2381 C CA . ILE B 1 37 ? -16.141 -13.18 -0.12 1 98.75 37 ILE B CA 1
ATOM 2382 C C . ILE B 1 37 ? -14.969 -12.641 0.697 1 98.75 37 ILE B C 1
ATOM 2384 O O . ILE B 1 37 ? -13.828 -12.625 0.22 1 98.75 37 ILE B O 1
ATOM 2388 N N . SER B 1 38 ? -15.289 -12.164 1.903 1 98.69 38 SER B N 1
ATOM 2389 C CA . SER B 1 38 ? -14.234 -11.859 2.865 1 98.69 38 SER B CA 1
ATOM 2390 C C . SER B 1 38 ? -13.875 -13.086 3.695 1 98.69 38 SER B C 1
ATOM 2392 O O . SER B 1 38 ? -14.758 -13.789 4.199 1 98.69 38 SER B O 1
ATOM 2394 N N . ARG B 1 39 ? -12.617 -13.344 3.834 1 97.62 39 ARG B N 1
ATOM 2395 C CA . ARG B 1 39 ? -12.172 -14.492 4.617 1 97.62 39 ARG B CA 1
ATOM 2396 C C . ARG B 1 39 ? -11.938 -14.102 6.074 1 97.62 39 ARG B C 1
ATOM 2398 O O . ARG B 1 39 ? -11.539 -14.938 6.887 1 97.62 39 ARG B O 1
ATOM 2405 N N . GLU B 1 40 ? -12.141 -12.898 6.473 1 97.56 40 GLU B N 1
ATOM 2406 C CA . GLU B 1 40 ? -12.031 -12.406 7.844 1 97.56 40 GLU B CA 1
ATOM 2407 C C . GLU B 1 40 ? -13.039 -11.289 8.117 1 97.56 40 GLU B C 1
ATOM 2409 O O . GLU B 1 40 ? -13.664 -10.773 7.188 1 97.56 40 GLU B O 1
ATOM 2414 N N . ASN B 1 41 ? -13.336 -11.031 9.414 1 98.75 41 ASN B N 1
ATOM 2415 C CA . ASN B 1 41 ? -14.125 -9.859 9.773 1 98.75 41 ASN B CA 1
ATOM 2416 C C . ASN B 1 41 ? -13.445 -8.57 9.328 1 98.75 41 ASN B C 1
ATOM 2418 O O . ASN B 1 41 ? -12.227 -8.445 9.406 1 98.75 41 ASN B O 1
ATOM 2422 N N . ALA B 1 42 ? -14.328 -7.645 8.805 1 98.88 42 ALA B N 1
ATOM 2423 C CA . ALA B 1 42 ? -13.727 -6.418 8.281 1 98.88 42 ALA B CA 1
ATOM 2424 C C . ALA B 1 42 ? -14.773 -5.324 8.109 1 98.88 42 ALA B C 1
ATOM 2426 O O . ALA B 1 42 ? -15.945 -5.523 8.422 1 98.88 42 ALA B O 1
ATOM 2427 N N . VAL B 1 43 ? -14.359 -4.176 7.844 1 98.94 43 VAL B N 1
ATOM 2428 C CA . VAL B 1 43 ? -15.148 -3.117 7.227 1 98.94 43 VAL B CA 1
ATOM 2429 C C . VAL B 1 43 ? -14.883 -3.084 5.723 1 98.94 43 VAL B C 1
ATOM 2431 O O . VAL B 1 43 ? -13.727 -2.99 5.293 1 98.94 43 VAL B O 1
ATOM 2434 N N . VAL B 1 44 ? -15.969 -3.125 4.977 1 98.81 44 VAL B N 1
ATOM 2435 C CA . VAL B 1 44 ? -15.836 -3.24 3.529 1 98.81 44 VAL B CA 1
ATOM 2436 C C . VAL B 1 44 ? -15.438 -1.89 2.938 1 98.81 44 VAL B C 1
ATOM 2438 O O . VAL B 1 44 ? -16 -0.855 3.303 1 98.81 44 VAL B O 1
ATOM 2441 N N . GLY B 1 45 ? -14.445 -1.908 2.092 1 98.88 45 GLY B N 1
ATOM 2442 C CA . GLY B 1 45 ? -14.031 -0.735 1.334 1 98.88 45 GLY B CA 1
ATOM 2443 C C . GLY B 1 45 ? -13.664 -1.052 -0.101 1 98.88 45 GLY B C 1
ATOM 2444 O O . GLY B 1 45 ? -12.977 -2.043 -0.366 1 98.88 45 GLY B O 1
ATOM 2445 N N . GLY B 1 46 ? -14.148 -0.221 -1.034 1 98.69 46 GLY B N 1
ATOM 2446 C CA . GLY B 1 46 ? -13.742 -0.323 -2.426 1 98.69 46 GLY B CA 1
ATOM 2447 C C . GLY B 1 46 ? -14.703 -1.141 -3.27 1 98.69 46 GLY B C 1
ATOM 2448 O O . GLY B 1 46 ? -14.398 -1.479 -4.414 1 98.69 46 GLY B O 1
ATOM 2449 N N . VAL B 1 47 ? -15.875 -1.461 -2.766 1 98.62 47 VAL B N 1
ATOM 2450 C CA . VAL B 1 47 ? -16.797 -2.34 -3.479 1 98.62 47 VAL B CA 1
ATOM 2451 C C . VAL B 1 47 ? -17.328 -1.631 -4.719 1 98.62 47 VAL B C 1
ATOM 2453 O O . VAL B 1 47 ? -17.531 -2.258 -5.762 1 98.62 47 VAL B O 1
ATOM 2456 N N . SER B 1 48 ? -17.578 -0.332 -4.625 1 98.69 48 SER B N 1
ATOM 2457 C CA . SER B 1 48 ? -18.031 0.439 -5.773 1 98.69 48 SER B CA 1
ATOM 2458 C C . SER B 1 48 ? -17.016 0.416 -6.902 1 98.69 48 SER B C 1
ATOM 2460 O O . SER B 1 48 ? -17.375 0.329 -8.078 1 98.69 48 SER B O 1
ATOM 2462 N N . TYR B 1 49 ? -15.758 0.51 -6.578 1 98.81 49 TYR B N 1
ATOM 2463 C CA . TYR B 1 49 ? -14.695 0.474 -7.574 1 98.81 49 TYR B CA 1
ATOM 2464 C C . TYR B 1 49 ? -14.539 -0.924 -8.164 1 98.81 49 TYR B C 1
ATOM 2466 O O . TYR B 1 49 ? -14.297 -1.078 -9.359 1 98.81 49 TYR B O 1
ATOM 2474 N N . ALA B 1 50 ? -14.672 -1.929 -7.277 1 98.81 50 ALA B N 1
ATOM 2475 C CA . ALA B 1 50 ? -14.633 -3.301 -7.777 1 98.81 50 ALA B CA 1
ATOM 2476 C C . ALA B 1 50 ? -15.734 -3.541 -8.797 1 98.81 50 ALA B C 1
ATOM 2478 O O . ALA B 1 50 ? -15.5 -4.148 -9.852 1 98.81 50 ALA B O 1
ATOM 2479 N N . LYS B 1 51 ? -16.922 -3.08 -8.484 1 98.81 51 LYS B N 1
ATOM 2480 C CA . LYS B 1 51 ? -18.047 -3.176 -9.422 1 98.81 51 LYS B CA 1
ATOM 2481 C C . LYS B 1 51 ? -17.703 -2.523 -10.758 1 98.81 51 LYS B C 1
ATOM 2483 O O . LYS B 1 51 ? -17.953 -3.096 -11.812 1 98.81 51 LYS B O 1
ATOM 2488 N N . GLU B 1 52 ? -17.156 -1.357 -10.688 1 98.81 52 GLU B N 1
ATOM 2489 C CA . GLU B 1 52 ? -16.812 -0.629 -11.906 1 98.81 52 GLU B CA 1
ATOM 2490 C C . GLU B 1 52 ? -15.773 -1.394 -12.727 1 98.81 52 GLU B C 1
ATOM 2492 O O . GLU B 1 52 ? -15.844 -1.414 -13.953 1 98.81 52 GLU B O 1
ATOM 2497 N N . ILE B 1 53 ? -14.805 -2.027 -12.07 1 98.88 53 ILE B N 1
ATOM 2498 C CA . ILE B 1 53 ? -13.773 -2.809 -12.742 1 98.88 53 ILE B CA 1
ATOM 2499 C C . ILE B 1 53 ? -14.43 -3.918 -13.57 1 98.88 53 ILE B C 1
ATOM 2501 O O . ILE B 1 53 ? -14.117 -4.09 -14.75 1 98.88 53 ILE B O 1
ATOM 2505 N N . PHE B 1 54 ? -15.32 -4.645 -13.008 1 98.88 54 PHE B N 1
ATOM 2506 C CA . PHE B 1 54 ? -16 -5.727 -13.711 1 98.88 54 PHE B CA 1
ATOM 2507 C C . PHE B 1 54 ? -16.891 -5.176 -14.82 1 98.88 54 PHE B C 1
ATOM 2509 O O . PHE B 1 54 ? -16.969 -5.75 -15.906 1 98.88 54 PHE B O 1
ATOM 2516 N N . LYS B 1 55 ? -17.547 -4.066 -14.562 1 98.75 55 LYS B N 1
ATOM 2517 C CA . LYS B 1 55 ? -18.422 -3.443 -15.555 1 98.75 55 LYS B CA 1
ATOM 2518 C C . LYS B 1 55 ? -17.641 -3.01 -16.781 1 98.75 55 LYS B C 1
ATOM 2520 O O . LYS B 1 55 ? -18.141 -3.074 -17.906 1 98.75 55 LYS B O 1
ATOM 2525 N N . LEU B 1 56 ? -16.438 -2.529 -16.547 1 98.56 56 LEU B N 1
ATOM 2526 C CA . LEU B 1 56 ? -15.57 -2.094 -17.641 1 98.56 56 LEU B CA 1
ATOM 2527 C C . LEU B 1 56 ? -15.32 -3.234 -18.625 1 98.56 56 LEU B C 1
ATOM 2529 O O . LEU B 1 56 ? -15 -2.994 -19.797 1 98.56 56 LEU B O 1
ATOM 2533 N N . LYS B 1 57 ? -15.484 -4.457 -18.156 1 98.25 57 LYS B N 1
ATOM 2534 C CA . LYS B 1 57 ? -15.273 -5.621 -19.016 1 98.25 57 LYS B CA 1
ATOM 2535 C C . LYS B 1 57 ? -16.609 -6.277 -19.375 1 98.25 57 LYS B C 1
ATOM 2537 O O . LYS B 1 57 ? -16.625 -7.426 -19.828 1 98.25 57 LYS B O 1
ATOM 2542 N N . GLY B 1 58 ? -17.672 -5.625 -19.109 1 98.25 58 GLY B N 1
ATOM 2543 C CA . GLY B 1 58 ? -18.984 -6.043 -19.578 1 98.25 58 GLY B CA 1
ATOM 2544 C C . GLY B 1 58 ? -19.672 -7.016 -18.641 1 98.25 58 GLY B C 1
ATOM 2545 O O . GLY B 1 58 ? -20.594 -7.719 -19.031 1 98.25 58 GLY B O 1
ATOM 2546 N N . CYS B 1 59 ? -19.25 -7.137 -17.422 1 98.75 59 CYS B N 1
ATOM 2547 C CA . CYS B 1 59 ? -19.875 -8.016 -16.453 1 98.75 59 CYS B CA 1
ATOM 2548 C C . CYS B 1 59 ? -20.906 -7.266 -15.625 1 98.75 59 CYS B C 1
ATOM 2550 O O . CYS B 1 59 ? -20.875 -6.039 -15.531 1 98.75 59 CYS B O 1
ATOM 2552 N N . ASN B 1 60 ? -21.828 -8.023 -15.062 1 98.62 60 ASN B N 1
ATOM 2553 C CA . ASN B 1 60 ? -22.844 -7.473 -14.172 1 98.62 60 ASN B CA 1
ATOM 2554 C C . ASN B 1 60 ? -22.531 -7.781 -12.711 1 98.62 60 ASN B C 1
ATOM 2556 O O . ASN B 1 60 ? -22.094 -8.883 -12.383 1 98.62 60 ASN B O 1
ATOM 2560 N N . CYS B 1 61 ? -22.75 -6.766 -11.898 1 98.56 61 CYS B N 1
ATOM 2561 C CA . CYS B 1 61 ? -22.391 -6.934 -10.492 1 98.56 61 CYS B CA 1
ATOM 2562 C C . CYS B 1 61 ? -23.531 -6.492 -9.586 1 98.56 61 CYS B C 1
ATOM 2564 O O . CYS B 1 61 ? -24.219 -5.504 -9.867 1 98.56 61 CYS B O 1
ATOM 2566 N N . THR B 1 62 ? -23.734 -7.246 -8.57 1 98.75 62 THR B N 1
ATOM 2567 C CA . THR B 1 62 ? -24.641 -6.871 -7.488 1 98.75 62 THR B CA 1
ATOM 2568 C C . THR B 1 62 ? -23.875 -6.723 -6.176 1 98.75 62 THR B C 1
ATOM 2570 O O . THR B 1 62 ? -23.25 -7.676 -5.703 1 98.75 62 THR B O 1
ATOM 2573 N N . ILE B 1 63 ? -23.969 -5.562 -5.609 1 98.81 63 ILE B N 1
ATOM 2574 C CA . ILE B 1 63 ? -23.312 -5.309 -4.328 1 98.81 63 ILE B CA 1
ATOM 2575 C C . ILE B 1 63 ? -24.188 -5.859 -3.195 1 98.81 63 ILE B C 1
ATOM 2577 O O . ILE B 1 63 ? -25.375 -5.543 -3.104 1 98.81 63 ILE B O 1
ATOM 2581 N N . LEU B 1 64 ? -23.641 -6.637 -2.387 1 98.81 64 LEU B N 1
ATOM 2582 C CA . LEU B 1 64 ? -24.359 -7.227 -1.267 1 98.81 64 LEU B CA 1
ATOM 2583 C C . LEU B 1 64 ? -24.016 -6.52 0.04 1 98.81 64 LEU B C 1
ATOM 2585 O O . LEU B 1 64 ? -24.812 -6.496 0.973 1 98.81 64 LEU B O 1
ATOM 2589 N N . LYS B 1 65 ? -22.797 -6.039 0.157 1 98.69 65 LYS B N 1
ATOM 2590 C CA . LYS B 1 65 ? -22.328 -5.238 1.278 1 98.69 65 LYS B CA 1
ATOM 2591 C C . LYS B 1 65 ? -21.719 -3.924 0.793 1 98.69 65 LYS B C 1
ATOM 2593 O O . LYS B 1 65 ? -20.688 -3.922 0.109 1 98.69 65 LYS B O 1
ATOM 2598 N N . LYS B 1 66 ? -22.281 -2.846 1.196 1 98.56 66 LYS B N 1
ATOM 2599 C CA . LYS B 1 66 ? -21.859 -1.538 0.703 1 98.56 66 LYS B CA 1
ATOM 2600 C C . LYS B 1 66 ? -20.578 -1.081 1.384 1 98.56 66 LYS B C 1
ATOM 2602 O O . LYS B 1 66 ? -20.219 -1.588 2.449 1 98.56 66 LYS B O 1
ATOM 2607 N N . ASP B 1 67 ? -19.922 -0.158 0.81 1 98.75 67 ASP B N 1
ATOM 2608 C CA . ASP B 1 67 ? -18.75 0.472 1.419 1 98.75 67 ASP B CA 1
ATOM 2609 C C . ASP B 1 67 ? -19.094 1.017 2.807 1 98.75 67 ASP B C 1
ATOM 2611 O O . ASP B 1 67 ? -20.125 1.654 2.998 1 98.75 67 ASP B O 1
ATOM 2615 N N . GLY B 1 68 ? -18.172 0.743 3.752 1 98.75 68 GLY B N 1
ATOM 2616 C CA . GLY B 1 68 ? -18.375 1.229 5.105 1 98.75 68 GLY B CA 1
ATOM 2617 C C . GLY B 1 68 ? -19.109 0.244 5.992 1 98.75 68 GLY B C 1
ATOM 2618 O O . GLY B 1 68 ? -19.141 0.403 7.215 1 98.75 68 GLY B O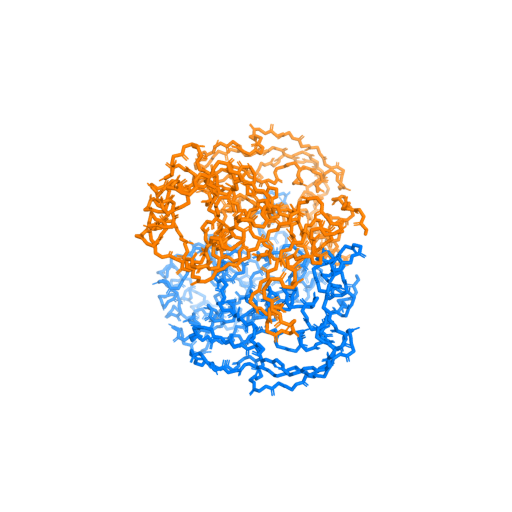 1
ATOM 2619 N N . SER B 1 69 ? -19.625 -0.833 5.426 1 98.62 69 SER B N 1
ATOM 2620 C CA . SER B 1 69 ? -20.375 -1.824 6.191 1 98.62 69 SER B CA 1
ATOM 2621 C C . SER B 1 69 ? -19.453 -2.848 6.832 1 98.62 69 SER B C 1
ATOM 2623 O O . SER B 1 69 ? -18.406 -3.176 6.277 1 98.62 69 SER B O 1
ATOM 2625 N N . LYS B 1 70 ? -19.938 -3.354 7.98 1 98.69 70 LYS B N 1
ATOM 2626 C CA . LYS B 1 70 ? -19.234 -4.477 8.602 1 98.69 70 LYS B CA 1
ATOM 2627 C C . LYS B 1 70 ? -19.562 -5.785 7.891 1 98.69 70 LYS B C 1
ATOM 2629 O O . LYS B 1 70 ? -20.688 -5.977 7.414 1 98.69 70 LYS B O 1
ATOM 2634 N N . ILE B 1 71 ? -18.594 -6.629 7.816 1 98.75 71 ILE B N 1
ATOM 2635 C CA . ILE B 1 71 ? -18.781 -7.938 7.195 1 98.75 71 ILE B CA 1
ATOM 2636 C C . ILE B 1 71 ? -18.141 -9.016 8.055 1 98.75 71 ILE B C 1
ATOM 2638 O O . ILE B 1 71 ? -17.078 -8.797 8.641 1 98.75 71 ILE B O 1
ATOM 2642 N N . LYS B 1 72 ? -18.766 -10.148 8.125 1 98.56 72 LYS B N 1
ATOM 2643 C CA . LYS B 1 72 ? -18.234 -11.281 8.883 1 98.56 72 LYS B CA 1
ATOM 2644 C C . LYS B 1 72 ? -17.469 -12.234 7.973 1 98.56 72 LYS B C 1
ATOM 2646 O O . LYS B 1 72 ? -17.641 -12.211 6.75 1 98.56 72 LYS B O 1
ATOM 2651 N N . LYS B 1 73 ? -16.656 -13.031 8.594 1 98.25 73 LYS B N 1
ATOM 2652 C CA . LYS B 1 73 ? -15.922 -14.07 7.871 1 98.25 73 LYS B CA 1
ATOM 2653 C C . LYS B 1 73 ? -16.875 -14.93 7.039 1 98.25 73 LYS B C 1
ATOM 2655 O O . LYS B 1 73 ? -17.938 -15.328 7.516 1 98.25 73 LYS B O 1
ATOM 2660 N N . ASN B 1 74 ? -16.5 -15.078 5.723 1 97.62 74 ASN B N 1
ATOM 2661 C CA . ASN B 1 74 ? -17.156 -15.969 4.773 1 97.62 74 ASN B CA 1
ATOM 2662 C C . ASN B 1 74 ? -18.453 -15.359 4.227 1 97.62 74 ASN B C 1
ATOM 2664 O O . ASN B 1 74 ? -19.203 -16.031 3.521 1 97.62 74 ASN B O 1
ATOM 2668 N N . GLN B 1 75 ? -18.688 -14.125 4.539 1 98.56 75 GLN B N 1
ATOM 2669 C CA . GLN B 1 75 ? -19.812 -13.43 3.922 1 98.56 75 GLN B CA 1
ATOM 2670 C C . GLN B 1 75 ? -19.438 -12.883 2.549 1 98.56 75 GLN B C 1
ATOM 2672 O O . GLN B 1 75 ? -18.266 -12.57 2.299 1 98.56 75 GLN B O 1
ATOM 2677 N N . SER B 1 76 ? -20.453 -12.758 1.728 1 98.69 76 SER B N 1
ATOM 2678 C CA . SER B 1 76 ? -20.234 -12.273 0.368 1 98.69 76 SER B CA 1
ATOM 2679 C C . SER B 1 76 ? -20.281 -10.75 0.311 1 98.69 76 SER B C 1
ATOM 2681 O O . SER B 1 76 ? -21.156 -10.133 0.928 1 98.69 76 SER B O 1
ATOM 2683 N N . VAL B 1 77 ? -19.406 -10.227 -0.409 1 98.75 77 VAL B N 1
ATOM 2684 C CA . VAL B 1 77 ? -19.328 -8.781 -0.635 1 98.75 77 VAL B CA 1
ATOM 2685 C C . VAL B 1 77 ? -20.141 -8.406 -1.869 1 98.75 77 VAL B C 1
ATOM 2687 O O . VAL B 1 77 ? -20.828 -7.379 -1.882 1 98.75 77 VAL B O 1
ATOM 2690 N N . MET B 1 78 ? -20.078 -9.234 -2.908 1 98.81 78 MET B N 1
ATOM 2691 C CA . MET B 1 78 ? -20.766 -8.977 -4.168 1 98.81 78 MET B CA 1
ATOM 2692 C C . MET B 1 78 ? -20.891 -10.258 -4.992 1 98.81 78 MET B C 1
ATOM 2694 O O . MET B 1 78 ? -20.203 -11.25 -4.703 1 98.81 78 MET B O 1
ATOM 2698 N N . THR B 1 79 ? -21.766 -10.219 -5.926 1 98.88 79 THR B N 1
ATOM 2699 C CA . THR B 1 79 ? -21.875 -11.242 -6.953 1 98.88 79 THR B CA 1
ATOM 2700 C C . THR B 1 79 ? -21.594 -10.656 -8.336 1 98.88 79 THR B C 1
ATOM 2702 O O . THR B 1 79 ? -21.922 -9.492 -8.594 1 98.88 79 THR B O 1
ATOM 2705 N N . ILE B 1 80 ? -21 -11.406 -9.141 1 98.88 80 ILE B N 1
ATOM 2706 C CA . ILE B 1 80 ? -20.656 -10.992 -10.5 1 98.88 80 ILE B CA 1
ATOM 2707 C C . ILE B 1 80 ? -21.172 -12.031 -11.5 1 98.88 80 ILE B C 1
ATOM 2709 O O . ILE B 1 80 ? -20.984 -13.234 -11.305 1 98.88 80 ILE B O 1
ATOM 2713 N N . THR B 1 81 ? -21.797 -11.625 -12.508 1 98.81 81 THR B N 1
ATOM 2714 C CA . THR B 1 81 ? -22.234 -12.484 -13.594 1 98.81 81 THR B CA 1
ATOM 2715 C C . THR B 1 81 ? -21.719 -11.984 -14.938 1 98.81 81 THR B C 1
ATOM 2717 O O . THR B 1 81 ? -21.688 -10.773 -15.188 1 98.81 81 THR B O 1
ATOM 2720 N N . GLY B 1 82 ? -21.234 -12.867 -15.75 1 98.56 82 GLY B N 1
ATOM 2721 C CA . GLY B 1 82 ? -20.719 -12.516 -17.062 1 98.56 82 GLY B CA 1
ATOM 2722 C C . GLY B 1 82 ? -19.828 -13.594 -17.656 1 98.56 82 GLY B C 1
ATOM 2723 O O . GLY B 1 82 ? -19.875 -14.75 -17.234 1 98.56 82 GLY B O 1
ATOM 2724 N N . ASP B 1 83 ? -19.125 -13.203 -18.734 1 98.31 83 ASP B N 1
ATOM 2725 C CA . ASP B 1 83 ? -18.172 -14.117 -19.359 1 98.31 83 ASP B CA 1
ATOM 2726 C C . ASP B 1 83 ? -17.078 -14.531 -18.391 1 98.31 83 ASP B C 1
ATOM 2728 O O . ASP B 1 83 ? -16.469 -13.68 -17.734 1 98.31 83 ASP B O 1
ATOM 2732 N N . ALA B 1 84 ? -16.812 -15.875 -18.281 1 98.25 84 ALA B N 1
ATOM 2733 C CA . ALA B 1 84 ? -15.867 -16.406 -17.312 1 98.25 84 ALA B CA 1
ATOM 2734 C C . ALA B 1 84 ? -14.484 -15.797 -17.5 1 98.25 84 ALA B C 1
ATOM 2736 O O . ALA B 1 84 ? -13.828 -15.406 -16.531 1 98.25 84 ALA B O 1
ATOM 2737 N N . GLY B 1 85 ? -14.023 -15.789 -18.734 1 98 85 GLY B N 1
ATOM 2738 C CA . GLY B 1 85 ? -12.719 -15.219 -19.031 1 98 85 GLY B CA 1
ATOM 2739 C C . GLY B 1 85 ? -12.594 -13.766 -18.594 1 98 85 GLY B C 1
ATOM 2740 O O . GLY B 1 85 ? -11.555 -13.352 -18.078 1 98 85 GLY B O 1
ATOM 2741 N N . LYS B 1 86 ? -13.641 -12.984 -18.812 1 98.44 86 LYS B N 1
ATOM 2742 C CA . LYS B 1 86 ? -13.648 -11.57 -18.453 1 98.44 86 LYS B CA 1
ATOM 2743 C C . LYS B 1 86 ? -13.633 -11.398 -16.938 1 98.44 86 LYS B C 1
ATOM 2745 O O . LYS B 1 86 ? -12.922 -10.539 -16.406 1 98.44 86 LYS B O 1
ATOM 2750 N N . ILE B 1 87 ? -14.422 -12.227 -16.219 1 98.81 87 ILE B N 1
ATOM 2751 C CA . ILE B 1 87 ? -14.477 -12.172 -14.773 1 98.81 87 ILE B CA 1
ATOM 2752 C C . ILE B 1 87 ? -13.102 -12.492 -14.188 1 98.81 87 ILE B C 1
ATOM 2754 O O . ILE B 1 87 ? -12.594 -11.758 -13.336 1 98.81 87 ILE B O 1
ATOM 2758 N N . LEU B 1 88 ? -12.469 -13.555 -14.688 1 98.69 88 LEU B N 1
ATOM 2759 C CA . LEU B 1 88 ? -11.18 -14 -14.156 1 98.69 88 LEU B CA 1
ATOM 2760 C C . LEU B 1 88 ? -10.078 -13.008 -14.5 1 98.69 88 LEU B C 1
ATOM 2762 O O . LEU B 1 88 ? -9.141 -12.82 -13.719 1 98.69 88 LEU B O 1
ATOM 2766 N N . THR B 1 89 ? -10.188 -12.352 -15.633 1 98.62 89 THR B N 1
ATOM 2767 C CA . THR B 1 89 ? -9.242 -11.32 -16.047 1 98.62 89 THR B CA 1
ATOM 2768 C C . THR B 1 89 ? -9.266 -10.141 -15.07 1 98.62 89 THR B C 1
ATOM 2770 O O . THR B 1 89 ? -8.227 -9.531 -14.805 1 98.62 89 THR B O 1
ATOM 2773 N N . CYS B 1 90 ? -10.422 -9.852 -14.508 1 98.75 90 CYS B N 1
ATOM 2774 C CA . CYS B 1 90 ? -10.602 -8.695 -13.641 1 98.75 90 CYS B CA 1
ATOM 2775 C C . CYS B 1 90 ? -10.32 -9.062 -12.188 1 98.75 90 CYS B C 1
ATOM 2777 O O . CYS B 1 90 ? -10.148 -8.18 -11.344 1 98.75 90 CYS B O 1
ATOM 2779 N N . GLU B 1 91 ? -10.234 -10.289 -11.875 1 98.75 91 GLU B N 1
ATOM 2780 C CA . GLU B 1 91 ? -10.281 -10.805 -10.508 1 98.75 91 GLU B CA 1
ATOM 2781 C C . GLU B 1 91 ? -9.188 -10.18 -9.641 1 98.75 91 GLU B C 1
ATOM 2783 O O . GLU B 1 91 ? -9.477 -9.562 -8.617 1 98.75 91 GLU B O 1
ATOM 2788 N N . ARG B 1 92 ? -7.965 -10.312 -10.062 1 98.62 92 ARG B N 1
ATOM 2789 C CA . ARG B 1 92 ? -6.848 -9.922 -9.211 1 98.62 92 ARG B CA 1
ATOM 2790 C C . ARG B 1 92 ? -6.828 -8.422 -8.977 1 98.62 92 ARG B C 1
ATOM 2792 O O . ARG B 1 92 ? -6.609 -7.961 -7.852 1 98.62 92 ARG B O 1
ATOM 2799 N N . THR B 1 93 ? -7.082 -7.633 -10.023 1 98.81 93 THR B N 1
ATOM 2800 C CA . THR B 1 93 ? -7.113 -6.18 -9.891 1 98.81 93 THR B CA 1
ATOM 2801 C C . THR B 1 93 ? -8.203 -5.75 -8.914 1 98.81 93 THR B C 1
ATOM 2803 O O . THR B 1 93 ? -7.965 -4.934 -8.023 1 98.81 93 THR B O 1
ATOM 2806 N N . ALA B 1 94 ? -9.406 -6.344 -9.086 1 98.94 94 ALA B N 1
ATOM 2807 C CA . ALA B 1 94 ? -10.531 -6.016 -8.211 1 98.94 94 ALA B CA 1
ATOM 2808 C C . ALA B 1 94 ? -10.234 -6.406 -6.766 1 98.94 94 ALA B C 1
ATOM 2810 O O . ALA B 1 94 ? -10.453 -5.617 -5.844 1 98.94 94 ALA B O 1
ATOM 2811 N N . LEU B 1 95 ? -9.703 -7.562 -6.609 1 98.88 95 LEU B N 1
ATOM 2812 C CA . LEU B 1 95 ? -9.422 -8.055 -5.266 1 98.88 95 LEU B CA 1
ATOM 2813 C C . LEU B 1 95 ? -8.32 -7.234 -4.602 1 98.88 95 LEU B C 1
ATOM 2815 O O . LEU B 1 95 ? -8.367 -6.98 -3.396 1 98.88 95 LEU B O 1
ATOM 2819 N N . ASN B 1 96 ? -7.27 -6.875 -5.371 1 98.88 96 ASN B N 1
ATOM 2820 C CA . ASN B 1 96 ? -6.207 -6.055 -4.805 1 98.88 96 ASN B CA 1
ATOM 2821 C C . ASN B 1 96 ? -6.746 -4.746 -4.238 1 98.88 96 ASN B C 1
ATOM 2823 O O . ASN B 1 96 ? -6.352 -4.324 -3.15 1 98.88 96 ASN B O 1
ATOM 2827 N N . LEU B 1 97 ? -7.59 -4.125 -4.98 1 98.88 97 LEU B N 1
ATOM 2828 C CA . LEU B 1 97 ? -8.156 -2.857 -4.543 1 98.88 97 LEU B CA 1
ATOM 2829 C C . LEU B 1 97 ? -9.055 -3.059 -3.324 1 98.88 97 LEU B C 1
ATOM 2831 O O . LEU B 1 97 ? -8.953 -2.316 -2.344 1 98.88 97 LEU B O 1
ATOM 2835 N N . LEU B 1 98 ? -9.891 -4.086 -3.35 1 98.88 98 LEU B N 1
ATOM 2836 C CA . LEU B 1 98 ? -10.773 -4.41 -2.234 1 98.88 98 LEU B CA 1
ATOM 2837 C C . LEU B 1 98 ? -9.969 -4.73 -0.979 1 98.88 98 LEU B C 1
ATOM 2839 O O . LEU B 1 98 ? -10.305 -4.262 0.112 1 98.88 98 LEU B O 1
ATOM 2843 N N . THR B 1 99 ? -8.977 -5.535 -1.154 1 98.88 99 THR B N 1
ATOM 2844 C CA . THR B 1 99 ? -8.117 -5.949 -0.053 1 98.88 99 THR B CA 1
ATOM 2845 C C . THR B 1 99 ? -7.492 -4.734 0.629 1 98.88 99 THR B C 1
ATOM 2847 O O . THR B 1 99 ? -7.551 -4.605 1.854 1 98.88 99 THR B O 1
ATOM 2850 N N . ARG B 1 100 ? -6.957 -3.807 -0.091 1 98.88 100 ARG B N 1
ATOM 2851 C CA . ARG B 1 100 ? -6.273 -2.643 0.467 1 98.88 100 ARG B CA 1
ATOM 2852 C C . ARG B 1 100 ? -7.266 -1.686 1.116 1 98.88 100 ARG B C 1
ATOM 2854 O O . ARG B 1 100 ? -7.109 -1.313 2.281 1 98.88 100 ARG B O 1
ATOM 2861 N N . MET B 1 101 ? -8.305 -1.346 0.364 1 98.94 101 MET B N 1
ATOM 2862 C CA . MET B 1 101 ? -9.242 -0.351 0.873 1 98.94 101 MET B CA 1
ATOM 2863 C C . MET B 1 101 ? -9.992 -0.882 2.09 1 98.94 101 MET B C 1
ATOM 2865 O O . MET B 1 101 ? -10.234 -0.142 3.045 1 98.94 101 MET B O 1
ATOM 2869 N N . SER B 1 102 ? -10.352 -2.146 2.082 1 98.94 102 SER B N 1
ATOM 2870 C CA . SER B 1 102 ? -10.992 -2.732 3.256 1 98.94 102 SER B CA 1
ATOM 2871 C C . SER B 1 102 ? -10.031 -2.785 4.441 1 98.94 102 SER B C 1
ATOM 2873 O O . SER B 1 102 ? -10.445 -2.643 5.59 1 98.94 102 SER B O 1
ATOM 2875 N N . GLY B 1 103 ? -8.758 -3.066 4.117 1 98.81 103 GLY B N 1
ATOM 2876 C CA . GLY B 1 103 ? -7.758 -3.016 5.172 1 98.81 103 GLY B CA 1
ATOM 2877 C C . GLY B 1 103 ? -7.68 -1.665 5.855 1 98.81 103 GLY B C 1
ATOM 2878 O O . GLY B 1 103 ? -7.707 -1.585 7.086 1 98.81 103 GLY B O 1
ATOM 2879 N N . ILE B 1 104 ? -7.625 -0.639 5.09 1 98.88 104 ILE B N 1
ATOM 2880 C CA . ILE B 1 104 ? -7.555 0.725 5.602 1 98.88 104 ILE B CA 1
ATOM 2881 C C . ILE B 1 104 ? -8.828 1.052 6.379 1 98.88 104 ILE B C 1
ATOM 2883 O O . ILE B 1 104 ? -8.766 1.584 7.488 1 98.88 104 ILE B O 1
ATOM 2887 N N . ALA B 1 105 ? -9.969 0.731 5.793 1 98.94 105 ALA B N 1
ATOM 2888 C CA . ALA B 1 105 ? -11.25 0.997 6.445 1 98.94 105 ALA B CA 1
ATOM 2889 C C . ALA B 1 105 ? -11.336 0.281 7.793 1 98.94 105 ALA B C 1
ATOM 2891 O O . ALA B 1 105 ? -11.758 0.868 8.789 1 98.94 105 ALA B O 1
ATOM 2892 N N . THR B 1 106 ? -10.922 -0.956 7.82 1 98.88 106 THR B N 1
ATOM 2893 C CA . THR B 1 106 ? -10.984 -1.765 9.031 1 98.88 106 THR B CA 1
ATOM 2894 C C . THR B 1 106 ? -10.086 -1.183 10.117 1 98.88 106 THR B C 1
ATOM 2896 O O . THR B 1 106 ? -10.508 -1.03 11.266 1 98.88 106 THR B O 1
ATOM 2899 N N . GLN B 1 107 ? -8.859 -0.859 9.758 1 98.62 107 GLN B N 1
ATOM 2900 C CA . GLN B 1 107 ? -7.918 -0.28 10.711 1 98.62 107 GLN B CA 1
ATOM 2901 C C . GLN B 1 107 ? -8.422 1.062 11.242 1 98.62 107 GLN B C 1
ATOM 2903 O O . GLN B 1 107 ? -8.273 1.361 12.422 1 98.62 107 GLN B O 1
ATOM 2908 N N . THR B 1 108 ? -8.953 1.84 10.359 1 98.81 108 THR B N 1
ATOM 2909 C CA . THR B 1 108 ? -9.5 3.133 10.758 1 98.81 108 THR B CA 1
ATOM 2910 C C . THR B 1 108 ? -10.648 2.951 11.75 1 98.81 108 THR B C 1
ATOM 2912 O O . THR B 1 108 ? -10.695 3.623 12.781 1 98.81 108 THR B O 1
ATOM 2915 N N . ASN B 1 109 ? -11.547 2.074 11.43 1 98.81 109 ASN B N 1
ATOM 2916 C CA . ASN B 1 109 ? -12.695 1.812 12.289 1 98.81 109 ASN B CA 1
ATOM 2917 C C . ASN B 1 109 ? -12.266 1.376 13.688 1 98.81 109 ASN B C 1
ATOM 2919 O O . ASN B 1 109 ? -12.875 1.774 14.68 1 98.81 109 ASN B O 1
ATOM 2923 N N . GLU B 1 110 ? -11.211 0.556 13.758 1 98.25 110 GLU B N 1
ATOM 2924 C CA . GLU B 1 110 ? -10.672 0.106 15.031 1 98.25 110 GLU B CA 1
ATOM 2925 C C . GLU B 1 110 ? -10.18 1.283 15.867 1 98.25 110 GLU B C 1
ATOM 2927 O O . GLU B 1 110 ? -10.352 1.3 17.094 1 98.25 110 GLU B O 1
ATOM 2932 N N . MET B 1 111 ? -9.602 2.223 15.242 1 98.31 111 MET B N 1
ATOM 2933 C CA . MET B 1 111 ? -9.07 3.395 15.93 1 98.31 111 MET B CA 1
ATOM 2934 C C . MET B 1 111 ? -10.195 4.32 16.375 1 98.31 111 MET B C 1
ATOM 2936 O O . MET B 1 111 ? -10.18 4.824 17.5 1 98.31 111 MET B O 1
ATOM 2940 N N . VAL B 1 112 ? -11.117 4.547 15.508 1 98.44 112 VAL B N 1
ATOM 2941 C CA . VAL B 1 112 ? -12.242 5.441 15.781 1 98.44 112 VAL B CA 1
ATOM 2942 C C . VAL B 1 112 ? -13 4.949 17 1 98.44 112 VAL B C 1
ATOM 2944 O O . VAL B 1 112 ? -13.438 5.754 17.844 1 98.44 112 VAL B O 1
ATOM 2947 N N . LYS B 1 113 ? -13.125 3.676 17.188 1 98.12 113 LYS B N 1
ATOM 2948 C CA . LYS B 1 113 ? -13.883 3.082 18.281 1 98.12 113 LYS B CA 1
ATOM 2949 C C . LYS B 1 113 ? -13.18 3.303 19.625 1 98.12 113 LYS B C 1
ATOM 2951 O O . LYS B 1 113 ? -13.805 3.213 20.688 1 98.12 113 LYS B O 1
ATOM 2956 N N . LYS B 1 114 ? -11.945 3.604 19.578 1 98.31 114 LYS B N 1
ATOM 2957 C CA . LYS B 1 114 ? -11.133 3.668 20.797 1 98.31 114 LYS B CA 1
ATOM 2958 C C . LYS B 1 114 ? -11.078 5.094 21.344 1 98.31 114 LYS B C 1
ATOM 2960 O O . LYS B 1 114 ? -10.461 5.34 22.375 1 98.31 114 LYS B O 1
ATOM 2965 N N . ILE B 1 115 ? -11.695 6.035 20.656 1 98.25 115 ILE B N 1
ATOM 2966 C CA . ILE B 1 115 ? -11.586 7.422 21.094 1 98.25 115 ILE B CA 1
ATOM 2967 C C . ILE B 1 115 ? -12.977 8.031 21.219 1 98.25 115 ILE B C 1
ATOM 2969 O O . ILE B 1 115 ? -13.945 7.523 20.656 1 98.25 115 ILE B O 1
ATOM 2973 N N . PRO B 1 116 ? -13.117 9.109 21.984 1 97.88 116 PRO B N 1
ATOM 2974 C CA . PRO B 1 116 ? -14.414 9.773 22.094 1 97.88 116 PRO B CA 1
ATOM 2975 C C . PRO B 1 116 ? -14.922 10.305 20.75 1 97.88 116 PRO B C 1
ATOM 2977 O O . PRO B 1 116 ? -14.117 10.734 19.906 1 97.88 116 PRO B O 1
ATOM 2980 N N . SER B 1 117 ? -16.25 10.352 20.578 1 96.69 117 SER B N 1
ATOM 2981 C CA . SER B 1 117 ? -16.875 10.734 19.312 1 96.69 117 SER B CA 1
ATOM 2982 C C . SER B 1 117 ? -16.531 12.164 18.938 1 96.69 117 SER B C 1
ATOM 2984 O O . SER B 1 117 ? -16.578 12.523 17.75 1 96.69 117 SER B O 1
ATOM 2986 N N . LYS B 1 118 ? -16.219 12.945 19.906 1 97 118 LYS B N 1
ATOM 2987 C CA . LYS B 1 118 ? -15.922 14.352 19.625 1 97 118 LYS B CA 1
ATOM 2988 C C . LYS B 1 118 ? -14.578 14.5 18.938 1 97 118 LYS B C 1
ATOM 2990 O O . LYS B 1 118 ? -14.336 15.492 18.25 1 97 118 LYS B O 1
ATOM 2995 N N . THR B 1 119 ? -13.648 13.594 19.203 1 98.44 119 THR B N 1
ATOM 2996 C CA . THR B 1 119 ? -12.344 13.578 18.547 1 98.44 119 THR B CA 1
ATOM 2997 C C . THR B 1 119 ? -12.383 12.773 17.25 1 98.44 119 THR B C 1
ATOM 2999 O O . THR B 1 119 ? -12.977 11.695 17.203 1 98.44 119 THR B O 1
ATOM 3002 N N . LYS B 1 120 ? -11.812 13.266 16.172 1 98.62 120 LYS B N 1
ATOM 3003 C CA . LYS B 1 120 ? -11.875 12.602 14.867 1 98.62 120 LYS B CA 1
ATOM 3004 C C . LYS B 1 120 ? -10.508 12.078 14.445 1 98.62 120 LYS B C 1
ATOM 3006 O O . LYS B 1 120 ? -9.484 12.727 14.688 1 98.62 120 LYS B O 1
ATOM 3011 N N . VAL B 1 121 ? -10.5 10.945 13.805 1 98.75 121 VAL B N 1
ATOM 3012 C CA . VAL B 1 121 ? -9.289 10.383 13.211 1 98.75 121 VAL B CA 1
ATOM 3013 C C . VAL B 1 121 ? -9.117 10.914 11.789 1 98.75 121 VAL B C 1
ATOM 3015 O O . VAL B 1 121 ? -10.023 10.789 10.961 1 98.75 121 VAL B O 1
ATOM 3018 N N . TYR B 1 122 ? -7.957 11.461 11.523 1 98.38 122 TYR B N 1
ATOM 3019 C CA . TYR B 1 122 ? -7.656 12.016 10.211 1 98.38 122 TYR B CA 1
ATOM 3020 C C . TYR B 1 122 ? -6.566 11.211 9.516 1 98.38 122 TYR B C 1
ATOM 3022 O O . TYR B 1 122 ? -5.602 10.781 10.148 1 98.38 122 TYR B O 1
ATOM 3030 N N . ALA B 1 123 ? -6.797 11.047 8.227 1 97.19 123 ALA B N 1
ATOM 3031 C CA . ALA B 1 123 ? -5.723 10.523 7.383 1 97.19 123 ALA B CA 1
ATOM 3032 C C . ALA B 1 123 ? -4.691 11.602 7.074 1 97.19 123 ALA B C 1
ATOM 3034 O O . ALA B 1 123 ? -5.027 12.789 7 1 97.19 123 ALA B O 1
ATOM 3035 N N . THR B 1 124 ? -3.479 11.211 6.879 1 97.19 124 THR B N 1
ATOM 3036 C CA . THR B 1 124 ? -2.418 12.117 6.441 1 97.19 124 THR B CA 1
ATOM 3037 C C . THR B 1 124 ? -2.162 11.961 4.945 1 97.19 124 THR B C 1
ATOM 3039 O O . THR B 1 124 ? -2.938 11.312 4.242 1 97.19 124 THR B O 1
ATOM 3042 N N . ARG B 1 125 ? -1.165 12.664 4.469 1 97.81 125 ARG B N 1
ATOM 3043 C CA . ARG B 1 125 ? -0.773 12.516 3.07 1 97.81 125 ARG B CA 1
ATOM 3044 C C . ARG B 1 125 ? 0.248 11.391 2.908 1 97.81 125 ARG B C 1
ATOM 3046 O O . ARG B 1 125 ? 0.826 11.219 1.833 1 97.81 125 ARG B O 1
ATOM 3053 N N . LYS B 1 126 ? 0.479 10.664 4.004 1 98.12 126 LYS B N 1
ATOM 3054 C CA . LYS B 1 126 ? 1.336 9.484 3.955 1 98.12 126 LYS B CA 1
ATOM 3055 C C . LYS B 1 126 ? 0.588 8.289 3.373 1 98.12 126 LYS B C 1
ATOM 3057 O O . LYS B 1 126 ? 0.312 7.32 4.082 1 98.12 126 LYS B O 1
ATOM 3062 N N . THR B 1 127 ? 0.294 8.352 2.137 1 98.56 127 THR B N 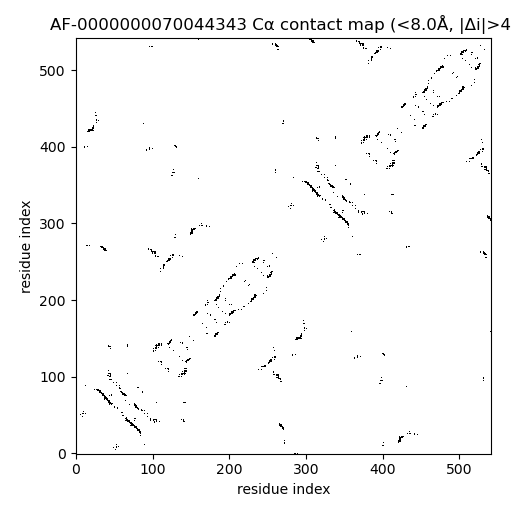1
ATOM 3063 C CA . THR B 1 127 ? -0.483 7.363 1.402 1 98.56 127 THR B CA 1
ATOM 3064 C C . THR B 1 127 ? 0.393 6.633 0.388 1 98.56 127 THR B C 1
ATOM 3066 O O . THR B 1 127 ? 1.575 6.949 0.239 1 98.56 127 THR B O 1
ATOM 3069 N N . ALA B 1 128 ? -0.138 5.621 -0.197 1 98.62 128 ALA B N 1
ATOM 3070 C CA . ALA B 1 128 ? 0.566 4.984 -1.308 1 98.62 128 ALA B CA 1
ATOM 3071 C C . ALA B 1 128 ? 0.49 5.844 -2.568 1 98.62 128 ALA B C 1
ATOM 3073 O O . ALA B 1 128 ? -0.593 6.273 -2.969 1 98.62 128 ALA B O 1
ATOM 3074 N N . PRO B 1 129 ? 1.678 6.098 -3.191 1 98.44 129 PRO B N 1
ATOM 3075 C CA . PRO B 1 129 ? 1.649 6.93 -4.398 1 98.44 129 PRO B CA 1
ATOM 3076 C C . PRO B 1 129 ? 0.72 6.375 -5.477 1 98.44 129 PRO B C 1
ATOM 3078 O O . PRO B 1 129 ? 0.764 5.18 -5.777 1 98.44 129 PRO B O 1
ATOM 3081 N N . GLY B 1 130 ? -0.101 7.258 -6 1 97.88 130 GLY B N 1
ATOM 3082 C CA . GLY B 1 130 ? -1.041 6.836 -7.027 1 97.88 130 GLY B CA 1
ATOM 3083 C C . GLY B 1 130 ? -2.367 6.359 -6.465 1 97.88 130 GLY B C 1
ATOM 3084 O O . GLY B 1 130 ? -3.334 6.18 -7.207 1 97.88 130 GLY B O 1
ATOM 3085 N N . LEU B 1 131 ? -2.414 6.227 -5.117 1 98.62 131 LEU B N 1
ATOM 3086 C CA . LEU B 1 131 ? -3.617 5.66 -4.52 1 98.62 131 LEU B CA 1
ATOM 3087 C C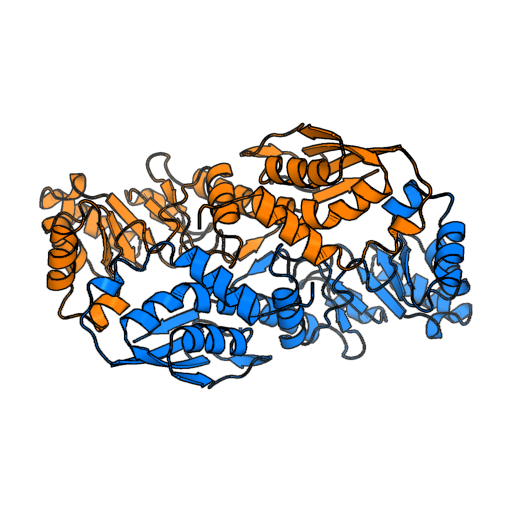 . LEU B 1 131 ? -4.188 6.594 -3.459 1 98.62 131 LEU B C 1
ATOM 3089 O O . LEU B 1 131 ? -5.051 6.195 -2.672 1 98.62 131 LEU B O 1
ATOM 3093 N N . ARG B 1 132 ? -3.799 7.84 -3.438 1 98.19 132 ARG B N 1
ATOM 3094 C CA . ARG B 1 132 ? -4.172 8.75 -2.359 1 98.19 132 ARG B CA 1
ATOM 3095 C C . ARG B 1 132 ? -5.688 8.883 -2.258 1 98.19 132 ARG B C 1
ATOM 3097 O O . ARG B 1 132 ? -6.25 8.836 -1.16 1 98.19 132 ARG B O 1
ATOM 3104 N N . TYR B 1 133 ? -6.324 9.07 -3.396 1 97.88 133 TYR B N 1
ATOM 3105 C CA . TYR B 1 133 ? -7.77 9.258 -3.379 1 97.88 133 TYR B CA 1
ATOM 3106 C C . TYR B 1 133 ? -8.477 8.023 -2.838 1 97.88 133 TYR B C 1
ATOM 3108 O O . TYR B 1 133 ? -9.375 8.125 -2.002 1 97.88 133 TYR B O 1
ATOM 3116 N N . PHE B 1 134 ? -8.055 6.852 -3.252 1 98.69 134 PHE B N 1
ATOM 3117 C CA . PHE B 1 134 ? -8.625 5.59 -2.787 1 98.69 134 PHE B CA 1
ATOM 3118 C C . PHE B 1 134 ? -8.359 5.391 -1.3 1 98.69 134 PHE B C 1
ATOM 3120 O O . PHE B 1 134 ? -9.25 5.004 -0.547 1 98.69 134 PHE B O 1
ATOM 3127 N N . ASP B 1 135 ? -7.07 5.648 -0.896 1 98.75 135 ASP B N 1
ATOM 3128 C CA . ASP B 1 135 ? -6.676 5.496 0.5 1 98.75 135 ASP B CA 1
ATOM 3129 C C . ASP B 1 135 ? -7.516 6.391 1.411 1 98.75 135 ASP B C 1
ATOM 3131 O O . ASP B 1 135 ? -8.008 5.938 2.445 1 98.75 135 ASP B O 1
ATOM 3135 N N . LYS B 1 136 ? -7.656 7.641 1.032 1 98.5 136 LYS B N 1
ATOM 3136 C CA . LYS B 1 136 ? -8.375 8.594 1.872 1 98.5 136 LYS B CA 1
ATOM 3137 C C . LYS B 1 136 ? -9.867 8.273 1.919 1 98.5 136 LYS B C 1
ATOM 3139 O O . LYS B 1 136 ? -10.516 8.445 2.955 1 98.5 136 LYS B O 1
ATOM 3144 N N . GLU B 1 137 ? -10.414 7.852 0.815 1 98.56 137 GLU B N 1
ATOM 3145 C CA . GLU B 1 137 ? -11.805 7.418 0.821 1 98.56 137 GLU B CA 1
ATOM 3146 C C . GLU B 1 137 ? -12.008 6.215 1.741 1 98.56 137 GLU B C 1
ATOM 3148 O O . GLU B 1 137 ? -13.016 6.121 2.438 1 98.56 137 GLU B O 1
ATOM 3153 N N . ALA B 1 138 ? -11.094 5.289 1.695 1 98.88 138 ALA B N 1
ATOM 3154 C CA . ALA B 1 138 ? -11.172 4.109 2.559 1 98.88 138 ALA B CA 1
ATOM 3155 C C . ALA B 1 138 ? -11.172 4.512 4.031 1 98.88 138 ALA B C 1
ATOM 3157 O O . ALA B 1 138 ? -11.852 3.891 4.848 1 98.88 138 ALA B O 1
ATOM 3158 N N . VAL B 1 139 ? -10.359 5.508 4.391 1 98.88 139 VAL B N 1
ATOM 3159 C CA . VAL B 1 139 ? -10.344 6.016 5.758 1 98.88 139 VAL B CA 1
ATOM 3160 C C . VAL B 1 139 ? -11.742 6.5 6.145 1 98.88 139 VAL B C 1
ATOM 3162 O O . VAL B 1 139 ? -12.227 6.203 7.234 1 98.88 139 VAL B O 1
ATOM 3165 N N . GLU B 1 140 ? -12.391 7.223 5.219 1 98.81 140 GLU B N 1
ATOM 3166 C CA . GLU B 1 140 ? -13.734 7.711 5.488 1 98.81 140 GLU B CA 1
ATOM 3167 C C . GLU B 1 140 ? -14.719 6.559 5.668 1 98.81 140 GLU B C 1
ATOM 3169 O O . GLU B 1 140 ? -15.609 6.621 6.516 1 98.81 140 GLU B O 1
ATOM 3174 N N . MET B 1 141 ? -14.555 5.559 4.922 1 98.81 141 MET B N 1
ATOM 3175 C CA . MET B 1 141 ? -15.414 4.375 5.016 1 98.81 141 MET B CA 1
ATOM 3176 C C . MET B 1 141 ? -15.273 3.713 6.383 1 98.81 141 MET B C 1
ATOM 3178 O O . MET B 1 141 ? -16.203 3.043 6.848 1 98.81 141 MET B O 1
ATOM 3182 N N . GLY B 1 142 ? -14.141 3.883 7.012 1 98.75 142 GLY B N 1
ATOM 3183 C CA . GLY B 1 142 ? -13.898 3.336 8.336 1 98.75 142 GLY B CA 1
ATOM 3184 C C . GLY B 1 142 ? -14.336 4.266 9.453 1 98.75 142 GLY B C 1
ATOM 3185 O O . GLY B 1 142 ? -14.227 3.922 10.633 1 98.75 142 GLY B O 1
ATOM 3186 N N . GLY B 1 143 ? -14.797 5.461 9.086 1 98.69 143 GLY B N 1
ATOM 3187 C CA . GLY B 1 143 ? -15.289 6.402 10.078 1 98.69 143 GLY B CA 1
ATOM 3188 C C . GLY B 1 143 ? -14.328 7.551 10.336 1 98.69 143 GLY B C 1
ATOM 3189 O O . GLY B 1 143 ? -14.609 8.43 11.156 1 98.69 143 GLY B O 1
ATOM 3190 N N . GLY B 1 144 ? -13.203 7.59 9.648 1 98.69 144 GLY B N 1
ATOM 3191 C CA . GLY B 1 144 ? -12.266 8.695 9.75 1 98.69 144 GLY B CA 1
ATOM 3192 C C . GLY B 1 144 ? -12.57 9.836 8.797 1 98.69 144 GLY B C 1
ATOM 3193 O O . GLY B 1 144 ? -13.672 9.914 8.242 1 98.69 144 GLY B O 1
ATOM 3194 N N . LYS B 1 145 ? -11.57 10.734 8.656 1 98.56 145 LYS B N 1
ATOM 3195 C CA . LYS B 1 145 ? -11.695 11.883 7.77 1 98.56 145 LYS B CA 1
ATOM 3196 C C . LYS B 1 145 ? -10.477 12.016 6.863 1 98.56 145 LYS B C 1
ATOM 3198 O O . LYS B 1 145 ? -9.383 11.562 7.215 1 98.56 145 LYS B O 1
ATOM 3203 N N . LYS B 1 146 ? -10.539 12.578 5.762 1 96.94 146 LYS B N 1
ATOM 3204 C CA . LYS B 1 146 ? -9.5 12.625 4.73 1 96.94 146 LYS B CA 1
ATOM 3205 C C . LYS B 1 146 ? -8.422 13.648 5.078 1 96.94 146 LYS B C 1
ATOM 3207 O O . LYS B 1 146 ? -7.254 13.469 4.727 1 96.94 146 LYS B O 1
ATOM 3212 N N . HIS B 1 147 ? -8.703 14.68 5.848 1 96 147 HIS B N 1
ATOM 3213 C CA . HIS B 1 147 ? -7.828 15.852 5.93 1 96 147 HIS B CA 1
ATOM 3214 C C . HIS B 1 147 ? -7.602 16.469 4.555 1 96 147 HIS B C 1
ATOM 3216 O O . HIS B 1 147 ? -8.461 16.375 3.678 1 96 147 HIS B O 1
ATOM 3222 N N . ARG B 1 148 ? -6.477 17.188 4.336 1 95.88 148 ARG B N 1
ATOM 3223 C CA . ARG B 1 148 ? -6.23 17.703 2.994 1 95.88 148 ARG B CA 1
ATOM 3224 C C . ARG B 1 148 ? -5.684 16.609 2.076 1 95.88 148 ARG B C 1
ATOM 3226 O O . ARG B 1 148 ? -4.918 15.758 2.514 1 95.88 148 ARG B O 1
ATOM 3233 N N . LEU B 1 149 ? -6.02 16.719 0.816 1 95.88 149 LEU B N 1
ATOM 3234 C CA . LEU B 1 149 ? -5.613 15.711 -0.155 1 95.88 149 LEU B CA 1
ATOM 3235 C C . LEU B 1 149 ? -4.273 16.062 -0.786 1 95.88 149 LEU B C 1
ATOM 3237 O O . LEU B 1 149 ? -3.465 15.188 -1.085 1 95.88 149 LEU B O 1
ATOM 3241 N N . ARG B 1 150 ? -4.172 17.438 -1.001 1 97.38 150 ARG B N 1
ATOM 3242 C CA . ARG B 1 150 ? -3.037 17.891 -1.795 1 97.38 150 ARG B CA 1
ATOM 3243 C C . ARG B 1 150 ? -2.398 19.141 -1.178 1 97.38 150 ARG B C 1
ATOM 3245 O O . ARG B 1 150 ? -2.928 19.703 -0.217 1 97.38 150 ARG B O 1
ATOM 3252 N N . LEU B 1 151 ? -1.31 19.469 -1.841 1 98.06 151 LEU B N 1
ATOM 3253 C CA . LEU B 1 151 ? -0.55 20.625 -1.382 1 98.06 151 LEU B CA 1
ATOM 3254 C C . LEU B 1 151 ? -1.279 21.922 -1.72 1 98.06 151 LEU B C 1
ATOM 3256 O O . LEU B 1 151 ? -0.98 22.969 -1.149 1 98.06 151 LEU B O 1
ATOM 3260 N N . ASP B 1 152 ? -2.232 21.891 -2.59 1 97.56 152 ASP B N 1
ATOM 3261 C CA . ASP B 1 152 ? -2.893 23.109 -3.045 1 97.56 152 ASP B CA 1
ATOM 3262 C C . ASP B 1 152 ? -4.184 23.359 -2.266 1 97.56 152 ASP B C 1
ATOM 3264 O O . ASP B 1 152 ? -4.918 24.297 -2.557 1 97.56 152 ASP B O 1
ATOM 3268 N N . GLU B 1 153 ? -4.461 22.547 -1.221 1 96.75 153 GLU B N 1
ATOM 3269 C CA . GLU B 1 153 ? -5.773 22.625 -0.588 1 96.75 153 GLU B CA 1
ATOM 3270 C C . GLU B 1 153 ? -5.719 23.453 0.696 1 96.75 153 GLU B C 1
ATOM 3272 O O . GLU B 1 153 ? -6.703 24.078 1.076 1 96.75 153 GLU B O 1
ATOM 3277 N N . MET B 1 154 ? -4.664 23.391 1.378 1 97.25 154 MET B N 1
ATOM 3278 C CA . MET B 1 154 ? -4.527 24.141 2.623 1 97.25 154 MET B CA 1
ATOM 3279 C C . MET B 1 154 ? -3.059 24.359 2.975 1 97.25 154 MET B C 1
ATOM 3281 O O . MET B 1 154 ? -2.24 23.453 2.818 1 97.25 154 MET B O 1
ATOM 3285 N N . VAL B 1 155 ? -2.775 25.547 3.406 1 98.31 155 VAL B N 1
ATOM 3286 C CA . VAL B 1 155 ? -1.439 25.844 3.918 1 98.31 155 VAL B CA 1
ATOM 3287 C C . VAL B 1 155 ? -1.203 25.062 5.211 1 98.31 155 VAL B C 1
ATOM 3289 O O . VAL B 1 155 ? -2.045 25.078 6.113 1 98.31 155 VAL B O 1
ATOM 3292 N N . MET B 1 156 ? -0.121 24.375 5.289 1 98.25 156 MET B N 1
ATOM 3293 C CA . MET B 1 156 ? 0.33 23.703 6.504 1 98.25 156 MET B CA 1
ATOM 3294 C C . MET B 1 156 ? 1.815 23.953 6.742 1 98.25 156 MET B C 1
ATOM 3296 O O . MET B 1 156 ? 2.664 23.359 6.078 1 98.25 156 MET B O 1
ATOM 3300 N N . ILE B 1 157 ? 2.07 24.812 7.621 1 98.31 157 ILE B N 1
ATOM 3301 C CA . ILE B 1 157 ? 3.445 25.172 7.945 1 98.31 157 ILE B CA 1
ATOM 3302 C C . ILE B 1 157 ? 4.062 24.109 8.852 1 98.31 157 ILE B C 1
ATOM 3304 O O . ILE B 1 157 ? 3.518 23.797 9.906 1 98.31 157 ILE B O 1
ATOM 3308 N N . LYS B 1 158 ? 5.145 23.547 8.398 1 97.44 158 LYS B N 1
ATOM 3309 C CA . LYS B 1 158 ? 5.848 22.516 9.148 1 97.44 158 LYS B CA 1
ATOM 3310 C C . LYS B 1 158 ? 7.25 22.969 9.539 1 97.44 158 LYS B C 1
ATOM 3312 O O . LYS B 1 158 ? 7.66 24.078 9.195 1 97.44 158 LYS B O 1
ATOM 3317 N N . ASP B 1 159 ? 7.941 22.109 10.211 1 95.25 159 ASP B N 1
ATOM 3318 C CA . ASP B 1 159 ? 9.273 22.406 10.727 1 95.25 159 ASP B CA 1
ATOM 3319 C C . ASP B 1 159 ? 10.242 22.75 9.594 1 95.25 159 ASP B C 1
ATOM 3321 O O . ASP B 1 159 ? 11.039 23.672 9.711 1 95.25 159 ASP B O 1
ATOM 3325 N N . ASN B 1 160 ? 10.164 22.062 8.469 1 96.06 160 ASN B N 1
ATOM 3326 C CA . ASN B 1 160 ? 11.062 22.312 7.348 1 96.06 160 ASN B CA 1
ATOM 3327 C C . ASN B 1 160 ? 10.812 23.672 6.707 1 96.06 160 ASN B C 1
ATOM 3329 O O . ASN B 1 160 ? 11.734 24.297 6.191 1 96.06 160 ASN B O 1
ATOM 3333 N N . HIS B 1 161 ? 9.602 24.109 6.719 1 97.56 161 HIS B N 1
ATOM 3334 C CA . HIS B 1 161 ? 9.289 25.453 6.238 1 97.56 161 HIS B CA 1
ATOM 3335 C C . HIS B 1 161 ? 9.914 26.516 7.129 1 97.56 161 HIS B C 1
ATOM 3337 O O . HIS B 1 161 ? 10.461 27.5 6.633 1 97.56 161 HIS B O 1
ATOM 3343 N N . ILE B 1 162 ? 9.75 26.266 8.398 1 95.62 162 ILE B N 1
ATOM 3344 C CA . ILE B 1 162 ? 10.297 27.203 9.359 1 95.62 162 ILE B CA 1
ATOM 3345 C C . ILE B 1 162 ? 11.812 27.281 9.195 1 95.62 162 ILE B C 1
ATOM 3347 O O . ILE B 1 162 ? 12.391 28.375 9.273 1 95.62 162 ILE B O 1
ATOM 3351 N N . ALA B 1 163 ? 12.453 26.125 8.984 1 94.44 163 ALA B N 1
ATOM 3352 C CA . ALA B 1 163 ? 13.906 26.062 8.82 1 94.44 163 ALA B CA 1
ATOM 3353 C C . ALA B 1 163 ? 14.359 26.891 7.625 1 94.44 163 ALA B C 1
ATOM 3355 O O . ALA B 1 163 ? 15.461 27.438 7.621 1 94.44 163 ALA B O 1
ATOM 3356 N N . VAL B 1 164 ? 13.547 27 6.617 1 94.81 164 VAL B N 1
ATOM 3357 C CA . VAL B 1 164 ? 13.883 27.719 5.395 1 94.81 164 VAL B CA 1
ATOM 3358 C C . VAL B 1 164 ? 13.469 29.172 5.523 1 94.81 164 VAL B C 1
ATOM 3360 O O . VAL B 1 164 ? 14.141 30.062 5.004 1 94.81 164 VAL B O 1
ATOM 3363 N N . GLY B 1 165 ? 12.344 29.344 6.16 1 92.44 165 GLY B N 1
ATOM 3364 C CA . GLY B 1 165 ? 11.797 30.672 6.312 1 92.44 165 GLY B CA 1
ATOM 3365 C C . GLY B 1 165 ? 12.508 31.5 7.367 1 92.44 165 GLY B C 1
ATOM 3366 O O . GLY B 1 165 ? 13.539 31.078 7.898 1 92.44 165 GLY B O 1
ATOM 3367 N N . ASP B 1 166 ? 12.016 32.688 7.598 1 88.88 166 ASP B N 1
ATOM 3368 C CA . ASP B 1 166 ? 12.625 33.594 8.562 1 88.88 166 ASP B CA 1
ATOM 3369 C C . ASP B 1 166 ? 12.242 33.219 9.992 1 88.88 166 ASP B C 1
ATOM 3371 O O . ASP B 1 166 ? 13.102 33.188 10.875 1 88.88 166 ASP B O 1
ATOM 3375 N N . SER B 1 167 ? 11.031 33.031 10.227 1 93.62 167 SER B N 1
ATOM 3376 C CA . SER B 1 167 ? 10.492 32.625 11.523 1 93.62 167 SER B CA 1
ATOM 3377 C C . SER B 1 167 ? 9.086 32.062 11.383 1 93.62 167 SER B C 1
ATOM 3379 O O . SER B 1 167 ? 8.438 32.25 10.352 1 93.62 167 SER B O 1
ATOM 3381 N N . LEU B 1 168 ? 8.695 31.359 12.422 1 96.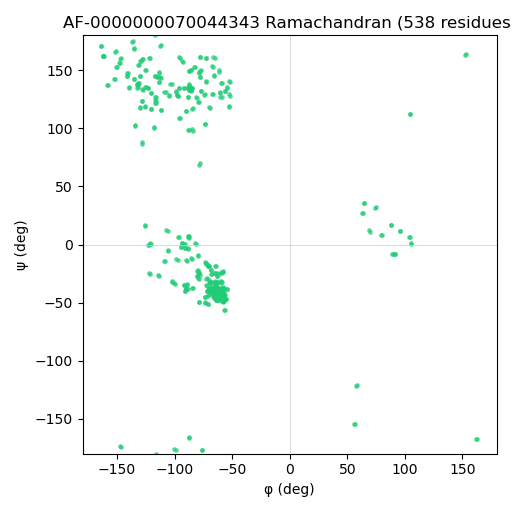38 168 LEU B N 1
ATOM 3382 C CA . LEU B 1 168 ? 7.328 30.859 12.461 1 96.38 168 LEU B CA 1
ATOM 3383 C C . LEU B 1 168 ? 6.324 32 12.32 1 96.38 168 LEU B C 1
ATOM 3385 O O . LEU B 1 168 ? 5.383 31.906 11.531 1 96.38 168 LEU B O 1
ATOM 3389 N N . SER B 1 169 ? 6.574 33.062 13.008 1 96.25 169 SER B N 1
ATOM 3390 C CA . SER B 1 169 ? 5.684 34.219 12.992 1 96.25 169 SER B CA 1
ATOM 3391 C C . SER B 1 169 ? 5.578 34.812 11.602 1 96.25 169 SER B C 1
ATOM 3393 O O . SER B 1 169 ? 4.484 35.156 11.148 1 96.25 169 SER B O 1
ATOM 3395 N N . SER B 1 170 ? 6.672 34.938 10.992 1 96.38 170 SER B N 1
ATOM 3396 C CA . SER B 1 170 ? 6.691 35.531 9.656 1 96.38 170 SER B CA 1
ATOM 3397 C C . SER B 1 170 ? 5.883 34.688 8.672 1 96.38 170 SER B C 1
ATOM 3399 O O . SER B 1 170 ? 5.133 35.219 7.855 1 96.38 170 SER B O 1
ATOM 3401 N N . LEU B 1 171 ? 6.031 33.375 8.742 1 97.31 171 LEU B N 1
ATOM 3402 C CA . LEU B 1 171 ? 5.312 32.5 7.852 1 97.31 171 LEU B CA 1
ATOM 3403 C C . LEU B 1 171 ? 3.811 32.531 8.117 1 97.31 171 LEU B C 1
ATOM 3405 O O . LEU B 1 171 ? 3.008 32.5 7.184 1 97.31 171 LEU B O 1
ATOM 3409 N N . ILE B 1 172 ? 3.441 32.594 9.391 1 97.81 172 ILE B N 1
ATOM 3410 C CA . ILE B 1 172 ? 2.033 32.688 9.758 1 97.81 172 ILE B CA 1
ATOM 3411 C C . ILE B 1 172 ? 1.421 33.969 9.188 1 97.81 172 ILE B C 1
ATOM 3413 O O . ILE B 1 172 ? 0.323 33.938 8.625 1 97.81 172 ILE B O 1
ATOM 3417 N N . LYS B 1 173 ? 2.123 35.062 9.297 1 97 173 LYS B N 1
ATOM 3418 C CA . LYS B 1 173 ? 1.63 36.312 8.781 1 97 173 LYS B CA 1
ATOM 3419 C C . LYS B 1 173 ? 1.435 36.25 7.266 1 97 173 LYS B C 1
ATOM 3421 O O . LYS B 1 173 ? 0.439 36.75 6.742 1 97 173 LYS B O 1
ATOM 3426 N N . LYS B 1 174 ? 2.377 35.688 6.621 1 97.19 174 LYS B N 1
ATOM 3427 C CA . LYS B 1 174 ? 2.268 35.5 5.172 1 97.19 174 LYS B CA 1
ATOM 3428 C C . LYS B 1 174 ? 1.069 34.656 4.805 1 97.19 174 LYS B C 1
ATOM 3430 O O . LYS B 1 174 ? 0.346 34.938 3.854 1 97.19 174 LYS B O 1
ATOM 3435 N N . ALA B 1 175 ? 0.896 33.562 5.566 1 97.81 175 ALA B N 1
ATOM 3436 C CA . ALA B 1 175 ? -0.232 32.656 5.328 1 97.81 175 ALA B CA 1
ATOM 3437 C C . ALA B 1 175 ? -1.561 33.375 5.543 1 97.81 175 ALA B C 1
ATOM 3439 O O . ALA B 1 175 ? -2.467 33.281 4.711 1 97.81 175 ALA B O 1
ATOM 3440 N N . LYS B 1 176 ? -1.665 34.125 6.582 1 96.12 176 LYS B N 1
ATOM 3441 C CA . LYS B 1 176 ? -2.887 34.812 6.973 1 96.12 176 LYS B CA 1
ATOM 3442 C C . LYS B 1 176 ? -3.283 35.844 5.93 1 96.12 176 LYS B C 1
ATOM 3444 O O . LYS B 1 176 ? -4.473 36.094 5.699 1 96.12 176 LYS B O 1
ATOM 3449 N N . ARG B 1 177 ? -2.289 36.438 5.32 1 96.06 177 ARG B N 1
ATOM 3450 C CA . ARG B 1 177 ? -2.529 37.469 4.324 1 96.06 177 ARG B CA 1
ATOM 3451 C C . ARG B 1 177 ? -3.182 36.906 3.072 1 96.06 177 ARG B C 1
ATOM 3453 O O . ARG B 1 177 ? -3.959 37.562 2.4 1 96.06 177 ARG B O 1
ATOM 3460 N N . LYS B 1 178 ? -2.957 35.625 2.855 1 96.19 178 LYS B N 1
ATOM 3461 C CA . LYS B 1 178 ? -3.34 35.062 1.561 1 96.19 178 LYS B CA 1
ATOM 3462 C C . LYS B 1 178 ? -4.461 34.062 1.71 1 96.19 178 LYS B C 1
ATOM 3464 O O . LYS B 1 178 ? -5.227 33.812 0.772 1 96.19 178 LYS B O 1
ATOM 3469 N N . TYR B 1 179 ? -4.504 33.469 2.914 1 96.31 179 TYR B N 1
ATOM 3470 C CA . TYR B 1 179 ? -5.43 32.344 3.068 1 96.31 179 TYR B CA 1
ATOM 3471 C C . TYR B 1 179 ? -6.266 32.5 4.336 1 96.31 179 TYR B C 1
ATOM 3473 O O . TYR B 1 179 ? -5.75 32.906 5.379 1 96.31 179 TYR B O 1
ATOM 3481 N N . LYS B 1 180 ? -7.531 32.188 4.191 1 94.44 180 LYS B N 1
ATOM 3482 C CA . LYS B 1 180 ? -8.438 32.25 5.332 1 94.44 180 LYS B CA 1
ATOM 3483 C C . LYS B 1 180 ? -8.172 31.125 6.324 1 94.44 180 LYS B C 1
ATOM 3485 O O . LYS B 1 180 ? -8.305 31.312 7.535 1 94.44 180 LYS B O 1
ATOM 3490 N N . LYS B 1 181 ? -7.812 29.969 5.84 1 95.88 181 LYS B N 1
ATOM 3491 C CA . LYS B 1 181 ? -7.559 28.797 6.676 1 95.88 181 LYS B CA 1
ATOM 3492 C C . LYS B 1 181 ? -6.129 28.297 6.496 1 95.88 181 LYS B C 1
ATOM 3494 O O . LYS B 1 181 ? -5.633 28.203 5.371 1 95.88 181 LYS B O 1
ATOM 3499 N N . PHE B 1 182 ? -5.469 28.094 7.566 1 98.06 182 PHE B N 1
ATOM 3500 C CA . PHE B 1 182 ? -4.129 27.531 7.527 1 98.06 182 PHE B CA 1
ATOM 3501 C C . PHE B 1 182 ? -3.844 26.734 8.797 1 98.06 182 PHE B C 1
ATOM 3503 O O . PHE B 1 182 ? -4.469 26.969 9.836 1 98.06 182 PHE B O 1
ATOM 3510 N N . GLU B 1 183 ? -2.982 25.797 8.648 1 98.69 183 GLU B N 1
ATOM 3511 C CA . GLU B 1 183 ? -2.57 24.906 9.734 1 98.69 183 GLU B CA 1
ATOM 3512 C C . GLU B 1 183 ? -1.096 25.094 10.07 1 98.69 183 GLU B C 1
ATOM 3514 O O . GLU B 1 183 ? -0.283 25.391 9.195 1 98.69 183 GLU B O 1
ATOM 3519 N N . VAL B 1 184 ? -0.78 24.984 11.352 1 98.62 184 VAL B N 1
ATOM 3520 C CA . VAL B 1 184 ? 0.594 25.141 11.82 1 98.62 184 VAL B CA 1
ATOM 3521 C C . VAL B 1 184 ? 0.984 23.938 12.688 1 98.62 184 VAL B C 1
ATOM 3523 O O . VAL B 1 184 ? 0.277 23.594 13.633 1 98.62 184 VAL B O 1
ATOM 3526 N N . GLU B 1 185 ? 2.047 23.328 12.242 1 98.38 185 GLU B N 1
ATOM 3527 C CA . GLU B 1 185 ? 2.646 22.281 13.078 1 98.38 185 GLU B CA 1
ATOM 3528 C C . GLU B 1 185 ? 3.617 22.875 14.094 1 98.38 185 GLU B C 1
ATOM 3530 O O . GLU B 1 185 ? 4.453 23.719 13.742 1 98.38 185 GLU B O 1
ATOM 3535 N N . VAL B 1 186 ? 3.486 22.469 15.336 1 98.38 186 VAL B N 1
ATOM 3536 C CA . VAL B 1 186 ? 4.348 23 16.391 1 98.38 186 VAL B CA 1
ATOM 3537 C C . VAL B 1 186 ? 4.965 21.859 17.188 1 98.38 186 VAL B C 1
ATOM 3539 O O . VAL B 1 186 ? 4.422 20.75 17.219 1 98.38 186 VAL B O 1
ATOM 3542 N N . GLU B 1 187 ? 6.09 22.172 17.844 1 97.06 187 GLU B N 1
ATOM 3543 C CA . GLU B 1 187 ? 6.805 21.156 18.609 1 97.06 187 GLU B CA 1
ATOM 3544 C C . GLU B 1 187 ? 6.918 21.547 20.094 1 97.06 187 GLU B C 1
ATOM 3546 O O . GLU B 1 187 ? 7.562 20.859 20.875 1 97.06 187 GLU B O 1
ATOM 3551 N N . ASN B 1 188 ? 6.359 22.703 20.438 1 97.56 188 ASN B N 1
ATOM 3552 C CA . ASN B 1 188 ? 6.348 23.141 21.828 1 97.56 188 ASN B CA 1
ATOM 3553 C C . ASN B 1 188 ? 5.137 24.016 22.141 1 97.56 188 ASN B C 1
ATOM 3555 O O . ASN B 1 188 ? 4.473 24.5 21.219 1 97.56 188 ASN B O 1
ATOM 3559 N N . ILE B 1 189 ? 4.926 24.203 23.422 1 98.06 189 ILE B N 1
ATOM 3560 C CA . ILE B 1 189 ? 3.717 24.875 23.891 1 98.06 189 ILE B CA 1
ATOM 3561 C C . ILE B 1 189 ? 3.762 26.344 23.531 1 98.06 189 ILE B C 1
ATOM 3563 O O . ILE B 1 189 ? 2.736 26.938 23.172 1 98.06 189 ILE B O 1
ATOM 3567 N N . GLN B 1 190 ? 4.887 26.969 23.609 1 97.75 190 GLN B N 1
ATOM 3568 C CA . GLN B 1 190 ? 5.035 28.391 23.297 1 97.75 190 GLN B CA 1
ATOM 3569 C C . GLN B 1 190 ? 4.59 28.688 21.859 1 97.75 190 GLN B C 1
ATOM 3571 O O . GLN B 1 190 ? 3.857 29.641 21.625 1 97.75 190 GLN B O 1
ATOM 3576 N N . ASP B 1 191 ? 5 27.828 20.969 1 98.25 191 ASP B N 1
ATOM 3577 C CA . ASP B 1 191 ? 4.633 27.984 19.562 1 98.25 191 ASP B CA 1
ATOM 3578 C C . ASP B 1 191 ? 3.145 27.719 19.344 1 98.25 191 ASP B C 1
ATOM 3580 O O . ASP B 1 191 ? 2.518 28.312 18.469 1 98.25 191 ASP B O 1
ATOM 3584 N N . ALA B 1 192 ? 2.604 26.797 20.172 1 98.5 192 ALA B N 1
ATOM 3585 C CA . ALA B 1 192 ? 1.166 26.547 20.109 1 98.5 192 ALA B CA 1
ATOM 3586 C C . ALA B 1 192 ? 0.374 27.797 20.469 1 98.5 192 ALA B C 1
ATOM 3588 O O . ALA B 1 192 ? -0.591 28.156 19.797 1 98.5 192 ALA B O 1
ATOM 3589 N N . VAL B 1 193 ? 0.8 28.438 21.5 1 98.19 193 VAL B N 1
ATOM 3590 C CA . VAL B 1 193 ? 0.132 29.641 21.969 1 98.19 193 VAL B CA 1
ATOM 3591 C C . VAL B 1 193 ? 0.267 30.734 20.922 1 98.19 193 VAL B C 1
ATOM 3593 O O . VAL B 1 193 ? -0.704 31.438 20.609 1 98.19 193 VAL B O 1
ATOM 3596 N N . LEU B 1 194 ? 1.454 30.859 20.406 1 98 194 LEU B N 1
ATOM 3597 C CA . LEU B 1 194 ? 1.694 31.859 19.359 1 98 194 LEU B CA 1
ATOM 3598 C C . LEU B 1 194 ? 0.773 31.625 18.156 1 98 194 LEU B C 1
ATOM 3600 O O . LEU B 1 194 ? 0.134 32.562 17.672 1 98 194 LEU B O 1
ATOM 3604 N N . ALA B 1 195 ? 0.697 30.375 17.672 1 98.19 195 ALA B N 1
ATOM 3605 C CA . ALA B 1 195 ? -0.139 30.047 16.531 1 98.19 195 ALA B CA 1
ATOM 3606 C C . ALA B 1 195 ? -1.609 30.328 16.812 1 98.19 195 ALA B C 1
ATOM 3608 O O . ALA B 1 195 ? -2.336 30.812 15.945 1 98.19 195 ALA B O 1
ATOM 3609 N N . ALA B 1 196 ? -2.033 30.047 18.031 1 98.19 196 ALA B N 1
ATOM 3610 C CA . ALA B 1 196 ? -3.418 30.297 18.422 1 98.19 196 ALA B CA 1
ATOM 3611 C C . ALA B 1 196 ? -3.723 31.797 18.422 1 98.19 196 ALA B C 1
ATOM 3613 O O . ALA B 1 196 ? -4.777 32.219 17.938 1 98.19 196 ALA B O 1
ATOM 3614 N N . ARG B 1 197 ? -2.807 32.562 18.922 1 97.69 197 ARG B N 1
ATOM 3615 C CA . ARG B 1 197 ? -2.98 34 18.969 1 97.69 197 ARG B CA 1
ATOM 3616 C C . ARG B 1 197 ? -3.076 34.594 17.562 1 97.69 197 ARG B C 1
ATOM 3618 O O . ARG B 1 197 ? -3.805 35.562 17.328 1 97.69 197 ARG B O 1
ATOM 3625 N N . GLU B 1 198 ? -2.371 33.938 16.703 1 96.81 198 GLU B N 1
ATOM 3626 C CA . GLU B 1 198 ? -2.352 34.406 15.328 1 96.81 198 GLU B CA 1
ATOM 3627 C C . GLU B 1 198 ? -3.494 33.812 14.523 1 96.81 198 GLU B C 1
ATOM 3629 O O . GLU B 1 198 ? -3.518 33.906 13.297 1 96.81 198 GLU B O 1
ATOM 3634 N N . GLU B 1 199 ? -4.398 33.062 15.156 1 96.12 199 GLU B N 1
ATOM 3635 C CA . GLU B 1 199 ? -5.684 32.625 14.625 1 96.12 199 GLU B CA 1
ATOM 3636 C C . GLU B 1 199 ? -5.5 31.5 13.617 1 96.12 199 GLU B C 1
ATOM 3638 O O . GLU B 1 199 ? -6.191 31.453 12.602 1 96.12 199 GLU B O 1
ATOM 3643 N N . ALA B 1 200 ? -4.473 30.672 13.828 1 97.88 200 ALA B N 1
ATOM 3644 C CA . ALA B 1 200 ? -4.383 29.453 13.039 1 97.88 200 ALA B CA 1
ATOM 3645 C C . ALA B 1 200 ? -5.68 28.656 13.117 1 97.88 200 ALA B C 1
ATOM 3647 O O . ALA B 1 200 ? -6.312 28.578 14.172 1 97.88 200 ALA B O 1
ATOM 3648 N N . THR B 1 201 ? -6.102 28.062 11.969 1 97.94 201 THR B N 1
ATOM 3649 C CA . THR B 1 201 ? -7.32 27.266 11.945 1 97.94 201 THR B CA 1
ATOM 3650 C C . THR B 1 201 ? -7.121 25.953 12.695 1 97.94 201 THR B C 1
ATOM 3652 O O . THR B 1 201 ? -8.008 25.5 13.43 1 97.94 201 THR B O 1
ATOM 3655 N N . ILE B 1 202 ? -6.043 25.297 12.492 1 98.62 202 ILE B N 1
ATOM 3656 C CA . ILE B 1 202 ? -5.652 24.047 13.148 1 98.62 202 ILE B CA 1
ATOM 3657 C C . ILE B 1 202 ? -4.219 24.156 13.656 1 98.62 202 ILE B C 1
ATOM 3659 O O . ILE B 1 202 ? -3.35 24.703 12.969 1 98.62 202 ILE B O 1
ATOM 3663 N N . ILE B 1 203 ? -3.957 23.75 14.797 1 98.81 203 ILE B N 1
ATOM 3664 C CA . ILE B 1 203 ? -2.615 23.594 15.344 1 98.81 203 ILE B CA 1
ATOM 3665 C C . ILE B 1 203 ? -2.301 22.109 15.539 1 98.81 203 ILE B C 1
ATOM 3667 O O . ILE B 1 203 ? -2.984 21.422 16.297 1 98.81 203 ILE B O 1
ATOM 3671 N N . MET B 1 204 ? -1.329 21.672 14.789 1 98.75 204 MET B N 1
ATOM 3672 C CA . MET B 1 204 ? -0.896 20.281 14.922 1 98.75 204 MET B CA 1
ATOM 3673 C C . MET B 1 204 ? 0.212 20.156 15.969 1 98.75 204 MET B C 1
ATOM 3675 O O . MET B 1 204 ? 1.299 20.719 15.797 1 98.75 204 MET B O 1
ATOM 3679 N N . LEU B 1 205 ? -0.127 19.469 17.016 1 98.75 205 LEU B N 1
ATOM 3680 C CA . LEU B 1 205 ? 0.835 19.156 18.078 1 98.75 205 LEU B CA 1
ATOM 3681 C C . LEU B 1 205 ? 1.657 17.922 17.734 1 98.75 205 LEU B C 1
ATOM 3683 O O . LEU B 1 205 ? 1.237 16.797 18 1 98.75 205 LEU B O 1
ATOM 3687 N N . ASP B 1 206 ? 2.84 18.188 17.219 1 97.94 206 ASP B N 1
ATOM 3688 C CA . ASP B 1 206 ? 3.668 17.109 16.672 1 97.94 206 ASP B CA 1
ATOM 3689 C C . ASP B 1 206 ? 4.473 16.422 17.781 1 97.94 206 ASP B C 1
ATOM 3691 O O . ASP B 1 206 ? 5.316 17.047 18.422 1 97.94 206 ASP B O 1
ATOM 3695 N N . ASN B 1 207 ? 4.234 15.18 17.984 1 97.25 207 ASN B N 1
ATOM 3696 C CA . ASN B 1 207 ? 4.949 14.312 18.906 1 97.25 207 ASN B CA 1
ATOM 3697 C C . ASN B 1 207 ? 4.809 14.781 20.359 1 97.25 207 ASN B C 1
ATOM 3699 O O . ASN B 1 207 ? 5.738 14.648 21.156 1 97.25 207 ASN B O 1
ATOM 3703 N N . PHE B 1 208 ? 3.727 15.469 20.672 1 98.5 208 PHE B N 1
ATOM 3704 C CA . PHE B 1 208 ? 3.391 15.781 22.062 1 98.5 208 PHE B CA 1
ATOM 3705 C C . PHE B 1 208 ? 2.914 14.539 22.797 1 98.5 208 PHE B C 1
ATOM 3707 O O . PHE B 1 208 ? 2.162 13.727 22.234 1 98.5 208 PHE B O 1
ATOM 3714 N N . THR B 1 209 ? 3.316 14.406 24.016 1 98.06 209 THR B N 1
ATOM 3715 C CA . THR B 1 209 ? 2.713 13.391 24.875 1 98.06 209 THR B CA 1
ATOM 3716 C C . THR B 1 209 ? 1.305 13.805 25.281 1 98.06 209 THR B C 1
ATOM 3718 O O . THR B 1 209 ? 0.942 14.984 25.188 1 98.06 209 THR B O 1
ATOM 3721 N N . PRO B 1 210 ? 0.522 12.859 25.703 1 98.44 210 PRO B N 1
ATOM 3722 C CA . PRO B 1 210 ? -0.804 13.227 26.203 1 98.44 210 PRO B CA 1
ATOM 3723 C C . PRO B 1 210 ? -0.744 14.281 27.312 1 98.44 210 PRO B C 1
ATOM 3725 O O . PRO B 1 210 ? -1.571 15.195 27.344 1 98.44 210 PRO B O 1
ATOM 3728 N N . GLU B 1 211 ? 0.233 14.188 28.172 1 98.38 211 GLU B N 1
ATOM 3729 C CA . GLU B 1 211 ? 0.39 15.156 29.25 1 98.38 211 GLU B CA 1
ATOM 3730 C C . GLU B 1 211 ? 0.687 16.547 28.703 1 98.38 211 GLU B C 1
ATOM 3732 O O . GLU B 1 211 ? 0.119 17.547 29.172 1 98.38 211 GLU B O 1
ATOM 3737 N N . GLN B 1 212 ? 1.533 16.625 27.766 1 98.69 212 GLN B N 1
ATOM 3738 C CA . GLN B 1 212 ? 1.856 17.906 27.141 1 98.69 212 GLN B CA 1
ATOM 3739 C C . GLN B 1 212 ? 0.632 18.516 26.453 1 98.69 212 GLN B C 1
ATOM 3741 O O . GLN B 1 212 ? 0.442 19.734 26.469 1 98.69 212 GLN B O 1
ATOM 3746 N N . ILE B 1 213 ? -0.148 17.656 25.875 1 98.75 213 ILE B N 1
ATOM 3747 C CA . ILE B 1 213 ? -1.354 18.109 25.188 1 98.75 213 ILE B CA 1
ATOM 3748 C C . ILE B 1 213 ? -2.334 18.703 26.203 1 98.75 213 ILE B C 1
ATOM 3750 O O . ILE B 1 213 ? -2.879 19.797 25.984 1 98.75 213 ILE B O 1
ATOM 3754 N N . LYS B 1 214 ? -2.531 18.031 27.281 1 98.56 214 LYS B N 1
ATOM 3755 C CA . LYS B 1 214 ? -3.428 18.531 28.328 1 98.56 214 LYS B CA 1
ATOM 3756 C C . LYS B 1 214 ? -2.951 19.875 28.859 1 98.56 214 LYS B C 1
ATOM 3758 O O . LYS B 1 214 ? -3.756 20.781 29.078 1 98.56 214 LYS B O 1
ATOM 3763 N N . LYS B 1 215 ? -1.68 19.938 29.078 1 98.69 215 LYS B N 1
ATOM 3764 C CA . LYS B 1 215 ? -1.104 21.188 29.531 1 98.69 215 LYS B CA 1
ATOM 3765 C C . LYS B 1 215 ? -1.344 22.312 28.516 1 98.69 215 LYS B C 1
ATOM 3767 O O . LYS B 1 215 ? -1.69 23.438 28.891 1 98.69 215 LYS B O 1
ATOM 3772 N N . THR B 1 216 ? -1.088 22 27.266 1 98.81 216 THR B N 1
ATOM 3773 C CA . THR B 1 216 ? -1.306 22.969 26.188 1 98.81 216 THR B CA 1
ATOM 3774 C C . THR B 1 216 ? -2.756 23.438 26.188 1 98.81 216 THR B C 1
ATOM 3776 O O . THR B 1 216 ? -3.018 24.641 26.078 1 98.81 216 THR B O 1
ATOM 3779 N N . ILE B 1 217 ? -3.707 22.531 26.297 1 98.62 217 ILE B N 1
ATOM 3780 C CA . ILE B 1 217 ? -5.133 22.844 26.281 1 98.62 217 ILE B CA 1
ATOM 3781 C C . ILE B 1 217 ? -5.469 23.766 27.469 1 98.62 217 ILE B C 1
ATOM 3783 O O . ILE B 1 217 ? -6.195 24.75 27.312 1 98.62 217 ILE B O 1
ATOM 3787 N N . GLN B 1 218 ? -4.949 23.469 28.594 1 98.56 218 GLN B N 1
ATOM 3788 C CA . GLN B 1 218 ? -5.195 24.281 29.781 1 98.56 218 GLN B CA 1
ATOM 3789 C C . GLN B 1 218 ? -4.695 25.703 29.578 1 98.56 218 GLN B C 1
ATOM 3791 O O . GLN B 1 218 ? -5.379 26.672 29.938 1 98.56 218 GLN B O 1
ATOM 3796 N N . ILE B 1 219 ? -3.547 25.812 29.078 1 98.62 219 ILE B N 1
ATOM 3797 C CA . ILE B 1 219 ? -2.943 27.125 28.859 1 98.62 219 ILE B CA 1
ATOM 3798 C C . ILE B 1 219 ? -3.783 27.906 27.859 1 98.62 219 ILE B C 1
ATOM 3800 O O . ILE B 1 219 ? -4.051 29.094 28.047 1 98.62 219 ILE B O 1
ATOM 3804 N N . LEU B 1 220 ? -4.215 27.266 26.812 1 98.56 220 LEU B N 1
ATOM 3805 C CA . LEU B 1 220 ? -5.027 27.922 25.797 1 98.56 220 LEU B CA 1
ATOM 3806 C C . LEU B 1 220 ? -6.371 28.359 26.375 1 98.56 220 LEU B C 1
ATOM 3808 O O . LEU B 1 220 ? -6.898 29.406 26.016 1 98.56 220 LEU B O 1
ATOM 3812 N N . LYS B 1 221 ? -6.918 27.531 27.266 1 98.19 221 LYS B N 1
ATOM 3813 C CA . LYS B 1 221 ? -8.172 27.875 27.922 1 98.19 221 LYS B CA 1
ATOM 3814 C C . LYS B 1 221 ? -8.008 29.125 28.797 1 98.19 221 LYS B C 1
ATOM 3816 O O . LYS B 1 221 ? -8.836 30.031 28.75 1 98.19 221 LYS B O 1
ATOM 3821 N N . LYS B 1 222 ? -6.98 29.094 29.516 1 98.06 222 LYS B N 1
ATOM 3822 C CA . LYS B 1 222 ? -6.711 30.219 30.422 1 98.06 222 LYS B CA 1
ATOM 3823 C C . LYS B 1 222 ? -6.582 31.516 29.641 1 98.06 222 LYS B C 1
ATOM 3825 O O . LYS B 1 222 ? -6.973 32.594 30.141 1 98.06 222 LYS B O 1
ATOM 3830 N N . GLN B 1 223 ? -6.098 31.406 28.516 1 97.62 223 GLN B N 1
ATOM 3831 C CA . GLN B 1 223 ? -5.867 32.594 27.703 1 97.62 223 GLN B CA 1
ATOM 3832 C C . GLN B 1 223 ? -7.051 32.875 26.781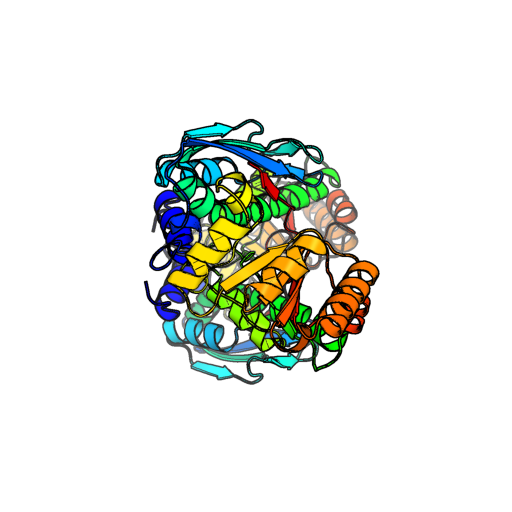 1 97.62 223 GLN B C 1
ATOM 3834 O O . GLN B 1 223 ? -6.977 33.75 25.906 1 97.62 223 GLN B O 1
ATOM 3839 N N . LYS B 1 224 ? -8.125 32.062 26.844 1 97.81 224 LYS B N 1
ATOM 3840 C CA . LYS B 1 224 ? -9.359 32.188 26.078 1 97.81 224 LYS B CA 1
ATOM 3841 C C . LYS B 1 224 ? -9.102 32 24.578 1 97.81 224 LYS B C 1
ATOM 3843 O O . LYS B 1 224 ? -9.688 32.719 23.75 1 97.81 224 LYS B O 1
ATOM 3848 N N . LEU B 1 225 ? -8.156 31.078 24.281 1 97.81 225 LEU B N 1
ATOM 3849 C CA . LEU B 1 225 ? -7.773 30.828 22.891 1 97.81 225 LEU B CA 1
ATOM 3850 C C . LEU B 1 225 ? -8.281 29.469 22.422 1 97.81 225 LEU B C 1
ATOM 3852 O O . LEU B 1 225 ? -8.32 29.203 21.219 1 97.81 225 LEU B O 1
ATOM 3856 N N . ARG B 1 226 ? -8.695 28.641 23.328 1 97.62 226 ARG B N 1
ATOM 3857 C CA . ARG B 1 226 ? -8.953 27.234 23.016 1 97.62 226 ARG B CA 1
ATOM 3858 C C . ARG B 1 226 ? -10.102 27.094 22.016 1 97.62 226 ARG B C 1
ATOM 3860 O O . ARG B 1 226 ? -10.047 26.266 21.109 1 97.62 226 ARG B O 1
ATOM 3867 N N . ASN B 1 227 ? -11.094 27.875 22.109 1 95.38 227 ASN B N 1
ATOM 3868 C CA . ASN B 1 227 ? -12.305 27.75 21.312 1 95.38 227 ASN B CA 1
ATOM 3869 C C . ASN B 1 227 ? -12.125 28.359 19.922 1 95.38 227 ASN B C 1
ATOM 3871 O O . ASN B 1 227 ? -13.016 28.25 19.078 1 95.38 227 ASN B O 1
ATOM 3875 N N . ARG B 1 228 ? -10.961 28.875 19.641 1 94.75 228 ARG B N 1
ATOM 3876 C CA . ARG B 1 228 ? -10.719 29.578 18.375 1 94.75 228 ARG B CA 1
ATOM 3877 C C . ARG B 1 228 ? -9.875 28.719 17.438 1 94.75 228 ARG B C 1
ATOM 3879 O O . ARG B 1 228 ? -9.617 29.109 16.297 1 94.75 228 ARG B O 1
ATOM 3886 N N . VAL B 1 229 ? -9.469 27.609 17.953 1 97.5 229 VAL B N 1
ATOM 3887 C CA . VAL B 1 229 ? -8.547 26.812 17.172 1 97.5 229 VAL B CA 1
ATOM 3888 C C . VAL B 1 229 ? -8.883 25.328 17.328 1 97.5 229 VAL B C 1
ATOM 3890 O O . VAL B 1 229 ? -9.383 24.906 18.359 1 97.5 229 VAL B O 1
ATOM 3893 N N . MET B 1 230 ? -8.711 24.562 16.312 1 98.44 230 MET B N 1
ATOM 3894 C CA . MET B 1 230 ? -8.742 23.109 16.422 1 98.44 230 MET B CA 1
ATOM 3895 C C . MET B 1 230 ? -7.363 22.547 16.766 1 98.44 230 MET B C 1
ATOM 3897 O O . MET B 1 230 ? -6.355 23 16.203 1 98.44 230 MET B O 1
ATOM 3901 N N . LEU B 1 231 ? -7.293 21.641 17.672 1 98.88 231 LEU B N 1
ATOM 3902 C CA . LEU B 1 231 ? -6.039 21 18.047 1 98.88 231 LEU B CA 1
ATOM 3903 C C . LEU B 1 231 ? -5.949 19.578 17.469 1 98.88 231 LEU B C 1
ATOM 3905 O O . LEU B 1 231 ? -6.887 18.797 17.594 1 98.88 231 LEU B O 1
ATOM 3909 N N . GLU B 1 232 ? -4.852 19.359 16.812 1 98.81 232 GLU B N 1
ATOM 3910 C CA . GLU B 1 232 ? -4.57 18.078 16.188 1 98.81 232 GLU B CA 1
ATOM 3911 C C . GLU B 1 232 ? -3.344 17.406 16.812 1 98.81 232 GLU B C 1
ATOM 3913 O O . GLU B 1 232 ? -2.273 18.016 16.891 1 98.81 232 GLU B O 1
ATOM 3918 N N . ALA B 1 233 ? -3.516 16.203 17.297 1 98.81 233 ALA B N 1
ATOM 3919 C CA . ALA B 1 233 ? -2.377 15.414 17.766 1 98.81 233 ALA B CA 1
ATOM 3920 C C . ALA B 1 233 ? -1.822 14.531 16.656 1 98.81 233 ALA B C 1
ATOM 3922 O O . ALA B 1 233 ? -2.582 13.898 15.914 1 98.81 233 ALA B O 1
ATOM 3923 N N . SER B 1 234 ? -0.556 14.516 16.516 1 97.75 234 SER B N 1
ATOM 3924 C CA . SER B 1 234 ? 0.1 13.703 15.5 1 97.75 234 SER B CA 1
ATOM 3925 C C . SER B 1 234 ? 1.466 13.219 15.977 1 97.75 234 SER B C 1
ATOM 3927 O O . SER B 1 234 ? 2.055 13.797 16.891 1 97.75 234 SER B O 1
ATOM 3929 N N . GLY B 1 235 ? 1.908 12.125 15.375 1 94.81 235 GLY B N 1
ATOM 3930 C CA . GLY B 1 235 ? 3.232 11.594 15.656 1 94.81 235 GLY B CA 1
ATOM 3931 C C . GLY B 1 235 ? 3.209 10.359 16.531 1 94.81 235 GLY B C 1
ATOM 3932 O O . GLY B 1 235 ? 2.801 10.422 17.703 1 94.81 235 GLY B O 1
ATOM 3933 N N . GLY B 1 236 ? 3.564 9.281 15.984 1 92.31 236 GLY B N 1
ATOM 3934 C CA . GLY B 1 236 ? 3.764 8.055 16.75 1 92.31 236 GLY B CA 1
ATOM 3935 C C . GLY B 1 236 ? 2.473 7.473 17.281 1 92.31 236 GLY B C 1
ATOM 3936 O O . GLY B 1 236 ? 2.496 6.645 18.203 1 92.31 236 GLY B O 1
ATOM 3937 N N . ILE B 1 237 ? 1.402 7.922 16.875 1 96.62 237 ILE B N 1
ATOM 3938 C CA . ILE B 1 237 ? 0.115 7.461 17.375 1 96.62 237 ILE B CA 1
ATOM 3939 C C . ILE B 1 237 ? -0.345 6.238 16.578 1 96.62 237 ILE B C 1
ATOM 3941 O O . ILE B 1 237 ? -0.222 6.207 15.359 1 96.62 237 ILE B O 1
ATOM 3945 N N . ASN B 1 238 ? -0.814 5.27 17.281 1 94.69 238 ASN B N 1
ATOM 3946 C CA . ASN B 1 238 ? -1.29 4.02 16.688 1 94.69 238 ASN B CA 1
ATOM 3947 C C . ASN B 1 238 ? -2.445 3.43 17.5 1 94.69 238 ASN B C 1
ATOM 3949 O O . ASN B 1 238 ? -2.963 4.074 18.406 1 94.69 238 ASN B O 1
ATOM 3953 N N . SER B 1 239 ? -2.838 2.223 17.094 1 94.88 239 SER B N 1
ATOM 3954 C CA . SER B 1 239 ? -4.012 1.602 17.703 1 94.88 239 SER B CA 1
ATOM 3955 C C . SER B 1 239 ? -3.781 1.309 19.172 1 94.88 239 SER B C 1
ATOM 3957 O O . SER B 1 239 ? -4.73 1.259 19.953 1 94.88 239 SER B O 1
ATOM 3959 N N . LYS B 1 240 ? -2.557 1.156 19.625 1 95.5 240 LYS B N 1
ATOM 3960 C CA . LYS B 1 240 ? -2.227 0.771 20.984 1 95.5 240 LYS B CA 1
ATOM 3961 C C . LYS B 1 240 ? -2.289 1.972 21.938 1 95.5 240 LYS B C 1
ATOM 3963 O O . LYS B 1 240 ? -2.533 1.816 23.125 1 95.5 240 LYS B O 1
ATOM 3968 N N . ASN B 1 241 ? -2.068 3.182 21.406 1 97.44 241 ASN B N 1
ATOM 3969 C CA . ASN B 1 241 ? -1.945 4.309 22.328 1 97.44 241 ASN B CA 1
ATOM 3970 C C . ASN B 1 241 ? -2.967 5.398 22.016 1 97.44 241 ASN B C 1
ATOM 3972 O O . ASN B 1 241 ? -3.08 6.383 22.75 1 97.44 241 ASN B O 1
ATOM 3976 N N . ILE B 1 242 ? -3.744 5.199 21.031 1 98.44 242 ILE B N 1
ATOM 3977 C CA . ILE B 1 242 ? -4.609 6.262 20.531 1 98.44 242 ILE B CA 1
ATOM 3978 C C . ILE B 1 242 ? -5.633 6.641 21.594 1 98.44 242 ILE B C 1
ATOM 3980 O O . ILE B 1 242 ? -6.07 7.793 21.656 1 98.44 242 ILE B O 1
ATOM 3984 N N . SER B 1 243 ? -6.055 5.73 22.406 1 98.25 243 SER B N 1
ATOM 3985 C CA . SER B 1 243 ? -7.051 6.004 23.438 1 98.25 243 SER B CA 1
ATOM 3986 C C . SER B 1 243 ? -6.57 7.09 24.391 1 98.25 243 SER B C 1
ATOM 3988 O O . SER B 1 243 ? -7.355 7.941 24.812 1 98.25 243 SER B O 1
ATOM 3990 N N . LYS B 1 244 ? -5.32 7.086 24.703 1 98.38 244 LYS B N 1
ATOM 3991 C CA . LYS B 1 244 ? -4.746 8.102 25.594 1 98.38 244 LYS B CA 1
ATOM 3992 C C . LYS B 1 244 ? -4.816 9.484 24.953 1 98.38 244 LYS B C 1
ATOM 3994 O O . LYS B 1 244 ? -5.094 10.477 25.625 1 98.38 244 LYS B O 1
ATOM 3999 N N . TYR B 1 245 ? -4.602 9.555 23.719 1 98.69 245 TYR B N 1
ATOM 4000 C CA . TYR B 1 245 ? -4.656 10.82 23 1 98.69 245 TYR B CA 1
ATOM 4001 C C . TYR B 1 245 ? -6.09 11.312 22.875 1 98.69 245 TYR B C 1
ATOM 4003 O O . TYR B 1 245 ? -6.355 12.516 22.969 1 98.69 245 TYR B O 1
ATOM 4011 N N . GLY B 1 246 ? -6.938 10.359 22.625 1 98.12 246 GLY B N 1
ATOM 4012 C CA . GLY B 1 246 ? -8.344 10.711 22.531 1 98.12 246 GLY B CA 1
ATOM 4013 C C . GLY B 1 246 ? -8.898 11.344 23.781 1 98.12 246 GLY B C 1
ATOM 4014 O O . GLY B 1 246 ? -9.828 12.148 23.734 1 98.12 246 GLY B O 1
ATOM 4015 N N . LYS B 1 247 ? -8.328 11.102 24.906 1 97.31 247 LYS B N 1
ATOM 4016 C CA . LYS B 1 247 ? -8.828 11.562 26.188 1 97.31 247 LYS B CA 1
ATOM 4017 C C . LYS B 1 247 ? -8.242 12.922 26.562 1 97.31 247 LYS B C 1
ATOM 4019 O O . LYS B 1 247 ? -8.617 13.508 27.578 1 97.31 247 LYS B O 1
ATOM 4024 N N . THR B 1 248 ? -7.414 13.375 25.75 1 98.19 248 THR B N 1
ATOM 4025 C CA . THR B 1 248 ? -6.719 14.609 26.094 1 98.19 248 THR B CA 1
ATOM 4026 C C . THR B 1 248 ? -7.613 15.82 25.828 1 98.19 248 THR B C 1
ATOM 4028 O O . THR B 1 248 ? -7.383 16.906 26.391 1 98.19 248 THR B O 1
ATOM 4031 N N . GLY B 1 249 ? -8.555 15.664 24.969 1 97.25 249 GLY B N 1
ATOM 4032 C CA . GLY B 1 249 ? -9.406 16.781 24.594 1 97.25 249 GLY B CA 1
ATOM 4033 C C . GLY B 1 249 ? -9.07 17.375 23.25 1 97.25 249 GLY B C 1
ATOM 4034 O O . GLY B 1 249 ? -9.672 18.375 22.828 1 97.25 249 GLY B O 1
ATOM 4035 N N . VAL B 1 250 ? -8.164 16.766 22.531 1 98.56 250 VAL B N 1
ATOM 4036 C CA . VAL B 1 250 ? -7.867 17.234 21.172 1 98.56 250 VAL B CA 1
ATOM 4037 C C . VAL B 1 250 ? -9.086 17.031 20.281 1 98.56 250 VAL B C 1
ATOM 4039 O O . VAL B 1 250 ? -9.953 16.203 20.578 1 98.56 250 VAL B O 1
ATOM 4042 N N . ASP B 1 251 ? -9.078 17.766 19.172 1 98.69 251 ASP B N 1
ATOM 4043 C CA . ASP B 1 251 ? -10.188 17.688 18.234 1 98.69 251 ASP B CA 1
ATOM 4044 C C . ASP B 1 251 ? -9.914 16.625 17.156 1 98.69 251 ASP B C 1
ATOM 4046 O O . ASP B 1 251 ? -10.844 15.992 16.656 1 98.69 251 ASP B O 1
ATOM 4050 N N . ILE B 1 252 ? -8.688 16.516 16.812 1 98.75 252 ILE B N 1
ATOM 4051 C CA . ILE B 1 252 ? -8.242 15.688 15.688 1 98.75 252 ILE B CA 1
ATOM 4052 C C . ILE B 1 252 ? -7.047 14.836 16.109 1 98.75 252 ILE B C 1
ATOM 4054 O O . ILE B 1 252 ? -6.176 15.305 16.844 1 98.75 252 ILE B O 1
ATOM 4058 N N . ILE B 1 253 ? -7.047 13.633 15.719 1 98.81 253 ILE B N 1
ATOM 4059 C CA . ILE B 1 253 ? -5.855 12.789 15.773 1 98.81 253 ILE B CA 1
ATOM 4060 C C . ILE B 1 253 ? -5.504 12.305 14.367 1 98.81 253 ILE B C 1
ATOM 4062 O O . ILE B 1 253 ? -6.301 11.617 13.727 1 98.81 253 ILE B O 1
ATOM 4066 N N . SER B 1 254 ? -4.395 12.688 13.891 1 98.44 254 SER B N 1
ATOM 4067 C CA . SER B 1 254 ? -3.953 12.227 12.578 1 98.44 254 SER B CA 1
ATOM 4068 C C . SER B 1 254 ? -3.016 11.031 12.695 1 98.44 254 SER B C 1
ATOM 4070 O O . SER B 1 254 ? -2.111 11.023 13.539 1 98.44 254 SER B O 1
ATOM 4072 N N . VAL B 1 255 ? -3.254 10.055 11.891 1 97.75 255 VAL B N 1
ATOM 4073 C CA . VAL B 1 255 ? -2.514 8.805 11.961 1 97.75 255 VAL B CA 1
ATOM 4074 C C . VAL B 1 255 ? -2.002 8.43 10.57 1 97.75 255 VAL B C 1
ATOM 4076 O O . VAL B 1 255 ? -2.793 8.172 9.656 1 97.75 255 VAL B O 1
ATOM 4079 N N . GLY B 1 256 ? -0.674 8.359 10.406 1 96.81 256 GLY B N 1
ATOM 4080 C CA . GLY B 1 256 ? -0.078 8.008 9.133 1 96.81 256 GLY B CA 1
ATOM 4081 C C . GLY B 1 256 ? -0.106 6.52 8.844 1 96.81 256 GLY B C 1
ATOM 4082 O O . GLY B 1 256 ? -0.233 6.109 7.688 1 96.81 256 GLY B O 1
ATOM 4083 N N . SER B 1 257 ? -0.075 5.68 9.867 1 96.62 257 SER B N 1
ATOM 4084 C CA . SER B 1 257 ? 0.101 4.242 9.711 1 96.62 257 SER B CA 1
ATOM 4085 C C . SER B 1 257 ? -1.14 3.596 9.102 1 96.62 257 SER B C 1
ATOM 4087 O O . SER B 1 257 ? -1.063 2.502 8.539 1 96.62 257 SER B O 1
ATOM 4089 N N . ILE B 1 258 ? -2.264 4.23 9.125 1 97.31 258 ILE B N 1
ATOM 4090 C CA . ILE B 1 258 ? -3.49 3.627 8.617 1 97.31 258 ILE B CA 1
ATOM 4091 C C . ILE B 1 258 ? -3.438 3.564 7.09 1 97.31 258 ILE B C 1
ATOM 4093 O O . ILE B 1 258 ? -4.191 2.814 6.469 1 97.31 258 ILE B O 1
ATOM 4097 N N . THR B 1 259 ? -2.477 4.387 6.473 1 98.12 259 THR B N 1
ATOM 4098 C CA . THR B 1 259 ? -2.404 4.371 5.016 1 98.12 259 THR B CA 1
ATOM 4099 C C . THR B 1 259 ? -1.011 3.963 4.547 1 98.12 259 THR B C 1
ATOM 4101 O O . THR B 1 259 ? -0.849 3.449 3.438 1 98.12 259 THR B O 1
ATOM 4104 N N . ASN B 1 260 ? -0.008 4.195 5.371 1 97.81 260 ASN B N 1
ATOM 4105 C CA . ASN B 1 260 ? 1.324 3.826 4.906 1 97.81 260 ASN B CA 1
ATOM 4106 C C . ASN B 1 260 ? 1.748 2.461 5.438 1 97.81 260 ASN B C 1
ATOM 4108 O O . ASN B 1 260 ? 2.766 1.911 5.008 1 97.81 260 ASN B O 1
ATOM 4112 N N . SER B 1 261 ? 1.052 1.91 6.406 1 97.69 261 SER B N 1
ATOM 4113 C CA . SER B 1 261 ? 1.212 0.568 6.957 1 97.69 261 SER B CA 1
ATOM 4114 C C . SER B 1 261 ? -0.117 -0.18 6.984 1 97.69 261 SER B C 1
ATOM 4116 O O . SER B 1 261 ? -0.767 -0.263 8.031 1 97.69 261 SER B O 1
ATOM 4118 N N . VAL B 1 262 ? -0.43 -0.837 5.934 1 97.88 262 VAL B N 1
ATOM 4119 C CA . VAL B 1 262 ? -1.755 -1.408 5.719 1 97.88 262 VAL B CA 1
ATOM 4120 C C . VAL B 1 262 ? -1.688 -2.93 5.832 1 97.88 262 VAL B C 1
ATOM 4122 O O . VAL B 1 262 ? -0.79 -3.562 5.273 1 97.88 262 VAL B O 1
ATOM 4125 N N . LYS B 1 263 ? -2.57 -3.494 6.586 1 97.81 263 LYS B N 1
ATOM 4126 C CA . LYS B 1 263 ? -2.842 -4.93 6.559 1 97.81 263 LYS B CA 1
ATOM 4127 C C . LYS B 1 263 ? -4.031 -5.246 5.652 1 97.81 263 LYS B C 1
ATOM 4129 O O . LYS B 1 263 ? -5.172 -4.914 5.98 1 97.81 263 LYS B O 1
ATOM 4134 N N . GLY B 1 264 ? -3.758 -5.836 4.551 1 98.19 264 GLY B N 1
ATOM 4135 C CA . GLY B 1 264 ? -4.82 -6.16 3.613 1 98.19 264 GLY B CA 1
ATOM 4136 C C . GLY B 1 264 ? -5.797 -7.188 4.148 1 98.19 264 GLY B C 1
ATOM 4137 O O . GLY B 1 264 ? -5.402 -8.117 4.852 1 98.19 264 GLY B O 1
ATOM 4138 N N . ILE B 1 265 ? -7.043 -7.023 3.777 1 98.69 265 ILE B N 1
ATOM 4139 C CA . ILE B 1 265 ? -8.07 -7.996 4.141 1 98.69 265 ILE B CA 1
ATOM 4140 C C . ILE B 1 265 ? -8.078 -9.141 3.129 1 98.69 265 ILE B C 1
ATOM 4142 O O . ILE B 1 265 ? -8.016 -8.906 1.92 1 98.69 265 ILE B O 1
ATOM 4146 N N . ASP B 1 266 ? -8.141 -10.328 3.619 1 97.94 266 ASP B N 1
ATOM 4147 C CA . ASP B 1 266 ? -8.156 -11.508 2.752 1 97.94 266 ASP B CA 1
ATOM 4148 C C . ASP B 1 266 ? -9.508 -11.656 2.059 1 97.94 266 ASP B C 1
ATOM 4150 O O . ASP B 1 266 ? -10.484 -12.102 2.672 1 97.94 266 ASP B O 1
ATOM 4154 N N . MET B 1 267 ? -9.516 -11.297 0.787 1 97.81 267 MET B N 1
ATOM 4155 C CA . MET B 1 267 ? -10.695 -11.445 -0.065 1 97.81 267 MET B CA 1
ATOM 4156 C C . MET B 1 267 ? -10.445 -12.477 -1.16 1 97.81 267 MET B C 1
ATOM 4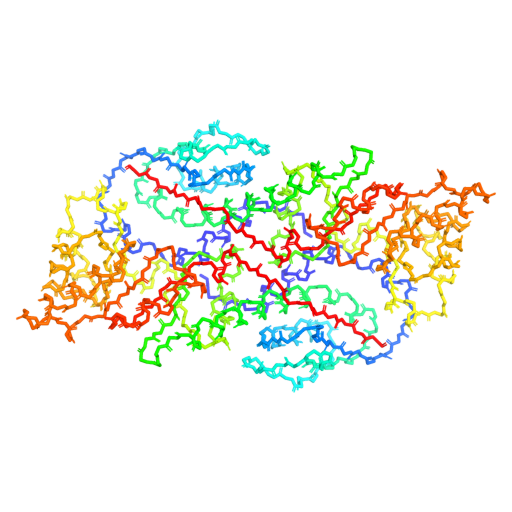158 O O . MET B 1 267 ? -9.328 -12.586 -1.669 1 97.81 267 MET B O 1
ATOM 4162 N N . SER B 1 268 ? -11.492 -13.148 -1.533 1 97.88 268 SER B N 1
ATOM 4163 C CA . SER B 1 268 ? -11.344 -14.172 -2.564 1 97.88 268 SER B CA 1
ATOM 4164 C C . SER B 1 268 ? -12.547 -14.172 -3.51 1 97.88 268 SER B C 1
ATOM 4166 O O . SER B 1 268 ? -13.641 -13.766 -3.129 1 97.88 268 SER B O 1
ATOM 4168 N N . LEU B 1 269 ? -12.312 -14.484 -4.715 1 98.62 269 LEU B N 1
ATOM 4169 C CA . LEU B 1 269 ? -13.367 -14.734 -5.691 1 98.62 269 LEU B CA 1
ATOM 4170 C C . LEU B 1 269 ? -13.633 -16.234 -5.844 1 98.62 269 LEU B C 1
ATOM 4172 O O . LEU B 1 269 ? -12.695 -17.016 -6.008 1 98.62 269 LEU B O 1
ATOM 4176 N N . GLU B 1 270 ? -14.828 -16.547 -5.738 1 97.38 270 GLU B N 1
ATOM 4177 C CA . GLU B 1 270 ? -15.25 -17.953 -5.816 1 97.38 270 GLU B CA 1
ATOM 4178 C C . GLU B 1 270 ? -16.281 -18.156 -6.93 1 97.38 270 GLU B C 1
ATOM 4180 O O . GLU B 1 270 ? -17.172 -17.328 -7.113 1 97.38 270 GLU B O 1
ATOM 4185 N N . ILE B 1 271 ? -16 -19.234 -7.672 1 96.5 271 ILE B N 1
ATOM 4186 C CA . ILE B 1 271 ? -16.938 -19.609 -8.719 1 96.5 271 ILE B CA 1
ATOM 4187 C C . ILE B 1 271 ? -17.781 -20.812 -8.25 1 96.5 271 ILE B C 1
ATOM 4189 O O . ILE B 1 271 ? -17.25 -21.75 -7.668 1 96.5 271 ILE B O 1
#

Secondary structure (DSSP, 8-state):
----HHHHHHHHHHHHHTT--TTGGGSPP-EEEEEEEESS-EE---HHHHHHHHHHTT-EEEESS-TT-EE-TT-EEEEEEEEHHHHHHHHHHHHHHHHHHHHHHHHHHHHHTTS-TTSEEEE-S---TT-HHHHHHHHHHTT-B----STTT-EEE-HHHHHHSS-HHHHHHHHHHH-S-EEEEESSHHHHHHHHHTT-SEEEEET--HHHHHHHHHHHHHTT-GGGSEEEEESS--TTTHHHHHTTT-SEEEESHHHHEEE---EEEE-/----HHHHHHHHHHHHHTT--TTGGGSPP-EEEEEEEESS-EE---HHHHHHHHHHTT-EEEESS-TT-EE-TT-EEEEEEEEHHHHHHHHHHHHHHHHHHHHHHHHHHHHHTTS-TTSEEEE-S---TT-HHHHHHHHHHTT-B----STTT-EEE-HHHHHHSS-HHHHHHHHHHH-S-EEEEESSHHHHHHHHHTT-SEEEEET--HHHHHHHHHHHHHTT-GGGSEEEEESS--TTTHHHHHTTT-SEEEESHHHHEEE---EEEE-

Nearest PDB structures (foldseek):
  5huo-assembly1_C-3  TM=9.255E-01  e=1.406E-27  Streptococcus pyogenes GA06023
  7xgn-assembly1_B  TM=9.370E-01  e=3.451E-27  Streptomyces pyridomyceticus
  1qpn-assembly1_A  TM=9.245E-01  e=2.884E-27  Mycobacterium tuberculosis H37Rv
  5ayx-assembly1_E  TM=9.242E-01  e=1.550E-24  Homo sapiens
  5ayx-assembly1_D  TM=9.412E-01  e=2.161E-23  Homo sapiens

Solvent-accessible surface area (backbone atoms only — not comparable to full-atom values): 27028 Å² total; per-residue (Å²): 120,81,89,49,65,68,62,50,50,51,51,32,45,46,62,41,28,55,90,33,46,58,42,46,67,73,42,70,93,44,76,44,62,33,35,34,29,28,70,41,70,41,23,36,16,43,48,70,57,33,44,49,53,39,41,76,65,68,31,46,66,48,79,68,45,57,63,41,32,78,43,49,58,70,36,61,38,31,38,38,36,31,48,44,45,51,52,62,64,38,41,60,56,35,42,29,44,29,15,42,21,14,15,20,5,31,53,30,31,58,43,51,71,50,30,48,86,80,35,42,42,26,37,52,75,42,27,47,68,80,33,47,71,56,49,33,51,12,24,38,37,18,68,31,36,39,66,61,78,34,33,54,70,50,36,57,46,41,69,64,53,37,73,72,33,92,35,65,65,58,52,50,53,56,44,56,74,76,34,95,56,36,31,38,51,32,82,47,61,69,53,45,52,51,40,42,74,68,57,28,45,29,39,32,38,47,61,57,50,50,66,54,46,36,52,43,51,50,54,29,47,76,67,73,37,45,90,65,37,42,37,27,41,31,58,94,52,44,82,89,50,36,44,58,47,36,69,42,68,41,40,31,37,41,33,46,49,50,47,37,33,30,56,40,43,57,58,47,78,45,109,122,81,90,50,67,69,62,50,51,51,50,32,45,44,62,40,28,53,90,33,46,57,43,46,67,74,44,68,92,43,77,44,63,33,34,33,29,28,69,43,69,42,22,37,15,43,46,70,57,32,43,48,53,39,40,76,65,70,31,47,68,46,80,68,44,56,64,41,32,77,44,50,57,72,36,60,39,30,38,37,36,32,48,43,45,51,52,60,64,38,40,59,58,35,42,28,44,27,14,43,18,13,15,20,5,31,52,29,32,58,44,50,72,51,33,50,86,79,36,41,42,25,38,52,75,42,28,47,69,79,33,47,69,57,50,34,49,12,23,38,36,18,67,31,35,39,66,62,77,33,33,55,68,48,37,56,47,39,70,64,51,37,73,71,33,93,35,65,66,58,52,50,53,55,45,58,75,76,35,93,55,35,31,38,52,31,81,48,62,70,53,45,51,52,41,43,74,71,56,28,46,30,40,32,37,47,62,58,49,49,66,55,46,37,51,43,51,51,52,28,47,76,68,73,37,44,92,64,36,42,38,26,41,30,60,94,52,43,83,88,52,38,42,59,46,36,69,44,68,42,41,32,38,39,33,45,48,50,47,35,33,30,54,40,42,58,57,46,78,46,110

Radius of gyration: 25.05 Å; Cα contacts (8 Å, |Δi|>4): 1253; chains: 2; bounding box: 49×80×57 Å

InterPro domains:
  IPR002638 Quinolinate phosphoribosyl transferase, C-terminal [PF01729] (104-270)
  IPR004393 Nicotinate-nucleotide pyrophosphorylase [TIGR00078] (9-271)
  IPR004393 Nicotinate-nucleotide pyrophosphorylase [cd01572] (6-270)
  IPR013785 Aldolase-type TIM barrel [G3DSA:3.20.20.70] (117-261)
  IPR022412 Quinolinate phosphoribosyl transferase, N-terminal [PF02749] (21-102)
  IPR027277 Nicotinate-nucleotide pyrophosphorylase/Putative pyrophosphorylase ModD [PIRSF006250] (4-271)
  IPR027277 Nicotinate-nucleotide pyrophosphorylase/Putative pyrophosphorylase ModD [PTHR32179] (4-271)
  IPR036068 Nicotinate phosphoribosyltransferase-like, C-terminal [SSF51690] (104-271)
  IPR037128 Quinolinate phosphoribosyl transferase, N-terminal domain superfamily [G3DSA:3.90.1170.20] (12-267)

Foldseek 3Di:
DPDDLLVLLVVLLCVQAPVHDPPLVVDDWDKDKKWKFFQAKWAWACLVVLQSLLVVLPKHKDAPADQLDIDHHGDTGMMIIDTPSSCVSSFVSSQVLRQFLRQLLRQLLLLCVLFDVQAAEEEDCLADPSCLVRNLVSSVSNVHHHPDSDPPPAAEADPVNQVVDDHPLVVLVVRVVVDVAHEYEDAALVVVLVCLVSQHAEYEHEPDDLVRLLVSLVVCVVVVRNVRYAYEYEYPDHSVCSSSNSPSPGRYYYDHCSRNPTRTTDMHMGD/DPDDLLVLLVVLLCVQAPVHDPVLVVDDWDKDKKWKFFQAKWAWACLVVLQSLLVVLPKHKDAPADQLDIDHHGDTGMMIIDTPSSCVSSFVSSQVLRQFLRQLLRQLLLLCVLFDVQAAEEEDCLADPSCLVRNLVSSVSNVHHHPDSDPPPAAEADPVNQVVDDHPLVVLVVRVVVDVAHEYEDAALVVVLVCLVSQHAEYEHEPDDLVRLLVSLVVCVVVVRNVRYAYEYEYPDHSVCSSSNSPSPGRYYYDHCSRNPTRTTDMHMGD